Protein AF-A0A9W8N1X3-F1 (afdb_monomer_lite)

Foldseek 3Di:
DLVVLVVVLVVLVVCVCCCDVPVCPPPQQDCVSVLVNLVSLLVLLLVLLLVLLVVLCVLVVNPPNVLSVLLNVLSVLLSVLSVVLSVVCVVPRGPVCCLVSLVSVLVNLVSSLVSLCSSLVSVLVSLVVVCVVDFPVCNVLSVLLNVLSCVLSVLLNVLSVLLNVCCVVPSPDDPSVVSSSCNSVSSSVSSVSNVVSVVVVVLFLQKAFEAEDPDDDDDDDDDPPPDDDPDHDYHYDYLVLLLPPVWLSVVVQVVQVPDPDRARHDPSHTDIDTPDGPLLVVLLVCLSRPDPVVLVVLLDLPHDLLSLLSNLVVCLVGVVPVSNVSSLNSNLSNLVNCVPVQDDLVSLLSLCVSCVSVVPPSSNVSSVVSLVVCLVVLPPLLSQLVSCVVVVVPRVLSNLSSLLSVLVVDDVVQVVDPSHDPLSSLLSVLLVVLLVVCLVCQLVDQFDFDDDPPDPCVPLQVVLSSVLSNQLRDDDCPDPDLNVVQPPDDSSPVLSSLVSVLVVLVCVLVVVDPPPDPSSVSHDSRSSVRSSVRSVVVSVVCSSCSCVSSDRDD

Sequence (554 aa):
MGSTLDTLCAVANMYSMWYYLIDNYGNRASIFPVKASLTMTVVIETLVKHFYAYRLWILSGKKMWHLALVIVIFTLATLGIGMAYIILMFKNGSLFYLPKIGYLLRIGFPFSLAADILIAGSITHILLKRRGRGVIQTDGILRKLVTYTISTGALTIICTIMVMVLGQVYRSTFYDTIFYFPLSKCYVNAMLAFLNVRDSLRGERDTISVNFRMTDTTKSNPTRDYSTSEGHPTNTVHRSVLARDGSTFENMFSLEEHSLVQEGCSDENPIHLQGDSVEEFQDLLWCLYALPQEISLASSSQGDIVKLSNAARMAHKYHFITTETWALRALLACHATQRSAGLSTHSLVKATEVAVLCDDTPLLDAVRILWKVRIAARTDLAIVMKTTDRLAGTMRDLQGQAYHAMMLQGRHRWDADKGLSRHQRVRLLSGYHNLTQVCDALPDTPPDIGHDASCRYRGDCHEAWKMLWKQMTIPNPNDGGIGSQAFVHHHLDLPGRLMMTVSVMKAFAEGTIPKYDEIMDNFHGECSLIALEATAALFRRTQENMMEFFADVT

pLDDT: mean 76.05, std 15.36, range [27.66, 94.31]

Radius of gyration: 36.76 Å; chains: 1; bounding box: 78×88×100 Å

Structure (mmCIF, N/CA/C/O backbone):
data_AF-A0A9W8N1X3-F1
#
_entry.id   AF-A0A9W8N1X3-F1
#
loop_
_atom_site.group_PDB
_atom_site.id
_atom_site.type_symbol
_atom_site.label_atom_id
_atom_site.label_alt_id
_atom_site.label_comp_id
_atom_site.label_asym_id
_atom_site.label_entity_id
_atom_site.label_seq_id
_atom_site.pdbx_PDB_ins_code
_atom_site.Cartn_x
_atom_site.Cartn_y
_atom_site.Cartn_z
_atom_site.occupancy
_atom_site.B_iso_or_equiv
_atom_site.auth_seq_id
_atom_site.auth_comp_id
_atom_site.auth_asym_id
_atom_site.auth_atom_id
_atom_site.pdbx_PDB_model_num
ATOM 1 N N . MET A 1 1 ? -0.124 -14.970 -21.594 1.00 38.81 1 MET A N 1
ATOM 2 C CA . MET A 1 1 ? 0.043 -15.842 -22.779 1.00 38.81 1 MET A CA 1
ATOM 3 C C . MET A 1 1 ? 1.410 -16.532 -22.799 1.00 38.81 1 MET A C 1
ATOM 5 O O . MET A 1 1 ? 1.436 -17.740 -22.964 1.00 38.81 1 MET A O 1
ATOM 9 N N . GLY A 1 2 ? 2.531 -15.830 -22.557 1.00 45.72 2 GLY A N 1
ATOM 10 C CA . GLY A 1 2 ? 3.850 -16.482 -22.403 1.00 45.72 2 GLY A CA 1
ATOM 11 C C . GLY A 1 2 ? 3.955 -17.400 -21.174 1.00 45.72 2 GLY A C 1
ATOM 12 O O . GLY A 1 2 ? 4.403 -18.532 -21.295 1.00 45.72 2 GLY A O 1
ATOM 13 N N . SER A 1 3 ? 3.434 -16.963 -20.022 1.00 57.00 3 SER A N 1
ATOM 14 C CA . SER A 1 3 ? 3.429 -17.750 -18.775 1.00 57.00 3 SER A CA 1
ATOM 15 C C . SER A 1 3 ? 2.607 -19.040 -18.858 1.00 57.00 3 SER A C 1
ATOM 17 O O . SER A 1 3 ? 2.997 -20.049 -18.292 1.00 57.00 3 SER A O 1
ATOM 19 N N . THR A 1 4 ? 1.489 -19.029 -19.587 1.00 54.88 4 THR A N 1
ATOM 20 C CA . THR A 1 4 ? 0.609 -20.197 -19.753 1.00 54.88 4 THR A CA 1
ATOM 21 C C . THR A 1 4 ? 1.196 -21.253 -20.691 1.00 54.88 4 THR A C 1
ATOM 23 O O . THR A 1 4 ? 0.949 -22.436 -20.505 1.00 54.88 4 THR A O 1
ATOM 26 N N . LEU A 1 5 ? 1.965 -20.845 -21.707 1.00 57.03 5 LEU A N 1
ATOM 27 C CA . LEU A 1 5 ? 2.613 -21.775 -22.639 1.00 57.03 5 LEU A CA 1
ATOM 28 C C . LEU A 1 5 ? 3.843 -22.441 -21.997 1.00 57.03 5 LEU A C 1
ATOM 30 O O . LEU A 1 5 ? 4.095 -23.624 -22.212 1.00 57.03 5 LEU A O 1
ATOM 34 N N . ASP A 1 6 ? 4.567 -21.694 -21.163 1.00 60.44 6 ASP A N 1
ATOM 35 C CA . ASP A 1 6 ? 5.722 -22.188 -20.410 1.00 60.44 6 ASP A CA 1
ATOM 36 C C . ASP A 1 6 ? 5.328 -23.177 -19.310 1.00 60.44 6 ASP A C 1
ATOM 38 O O . ASP A 1 6 ? 5.930 -24.245 -19.196 1.00 60.44 6 ASP A O 1
ATOM 42 N N . THR A 1 7 ? 4.252 -22.896 -18.564 1.00 67.12 7 THR A N 1
ATOM 43 C CA . THR A 1 7 ? 3.727 -23.847 -17.575 1.00 67.12 7 THR A CA 1
ATOM 44 C C . THR A 1 7 ? 3.262 -25.143 -18.234 1.00 67.12 7 THR A C 1
ATOM 46 O O . THR A 1 7 ? 3.584 -26.221 -17.737 1.00 67.12 7 THR A O 1
ATOM 49 N N . LEU A 1 8 ? 2.597 -25.072 -19.393 1.00 62.25 8 LEU A N 1
ATOM 50 C CA . LEU A 1 8 ? 2.214 -26.258 -20.169 1.00 62.25 8 LEU A CA 1
ATOM 51 C C . LEU A 1 8 ? 3.435 -27.050 -20.666 1.00 62.25 8 LEU A C 1
ATOM 53 O O . LEU A 1 8 ? 3.451 -28.277 -20.563 1.00 62.25 8 LEU A O 1
ATOM 57 N N . CYS A 1 9 ? 4.483 -26.375 -21.149 1.00 61.91 9 CYS A N 1
ATOM 58 C CA . CYS A 1 9 ? 5.724 -27.030 -21.570 1.00 61.91 9 CYS A CA 1
ATOM 59 C C . CYS A 1 9 ? 6.471 -27.668 -20.386 1.00 61.91 9 CYS A C 1
ATOM 61 O O . CYS A 1 9 ? 7.013 -28.766 -20.513 1.00 61.91 9 CYS A O 1
ATOM 63 N N . ALA A 1 10 ? 6.490 -27.015 -19.222 1.00 64.62 10 ALA A N 1
ATOM 64 C CA . ALA A 1 10 ? 7.118 -27.533 -18.012 1.00 64.62 10 ALA A CA 1
ATOM 65 C C . ALA A 1 10 ? 6.399 -28.783 -17.488 1.00 64.62 10 ALA A C 1
ATOM 67 O O . ALA A 1 10 ? 7.064 -29.771 -17.176 1.00 64.62 10 ALA A O 1
ATOM 68 N N . VAL A 1 11 ? 5.063 -28.765 -17.463 1.00 68.75 11 VAL A N 1
ATOM 69 C CA . VAL A 1 11 ? 4.240 -29.923 -17.087 1.00 68.75 11 VAL A CA 1
ATOM 70 C C . VAL A 1 11 ? 4.436 -31.069 -18.081 1.00 68.75 11 VAL A C 1
ATOM 72 O O . VAL A 1 11 ? 4.655 -32.200 -17.657 1.00 68.75 11 VAL A O 1
ATOM 75 N N . ALA A 1 12 ? 4.461 -30.796 -19.390 1.00 59.66 12 ALA A N 1
ATOM 76 C CA . ALA A 1 12 ? 4.718 -31.815 -20.410 1.00 59.66 12 ALA A CA 1
ATOM 77 C C . ALA A 1 12 ? 6.128 -32.429 -20.300 1.00 59.66 12 ALA A C 1
ATOM 79 O O . ALA A 1 12 ? 6.289 -33.640 -20.464 1.00 59.66 12 ALA A O 1
ATOM 80 N N . ASN A 1 13 ? 7.147 -31.625 -19.980 1.00 62.00 13 ASN A N 1
ATOM 81 C CA . ASN A 1 13 ? 8.520 -32.092 -19.760 1.00 62.00 13 ASN A CA 1
ATOM 82 C C . ASN A 1 13 ? 8.641 -32.942 -18.489 1.00 62.00 13 ASN A C 1
ATOM 84 O O . ASN A 1 13 ? 9.274 -33.996 -18.514 1.00 62.00 13 ASN A O 1
ATOM 88 N N . MET A 1 14 ? 8.005 -32.512 -17.398 1.00 67.25 14 MET A N 1
ATOM 89 C CA . MET A 1 14 ? 7.995 -33.239 -16.128 1.00 67.25 14 MET A CA 1
ATOM 90 C C . MET A 1 14 ? 7.228 -34.560 -16.250 1.00 67.25 14 MET A C 1
ATOM 92 O O . MET A 1 14 ? 7.722 -35.592 -15.805 1.00 67.25 14 MET A O 1
ATOM 96 N N . TYR A 1 15 ? 6.084 -34.550 -16.940 1.00 66.94 15 TYR A N 1
ATOM 97 C CA . TYR A 1 15 ? 5.330 -35.757 -17.273 1.00 66.94 15 TYR A CA 1
ATOM 98 C C . TYR A 1 15 ? 6.134 -36.697 -18.174 1.00 66.94 15 TYR A C 1
ATOM 100 O O . TYR A 1 15 ? 6.159 -37.897 -17.932 1.00 66.94 15 TYR A O 1
ATOM 108 N N . SER A 1 16 ? 6.852 -36.163 -19.169 1.00 59.75 16 SER A N 1
ATOM 109 C CA . SER A 1 16 ? 7.735 -36.970 -20.016 1.00 59.75 16 SER A CA 1
ATOM 110 C C . SER A 1 16 ? 8.813 -37.658 -19.185 1.00 59.75 16 SER A C 1
ATOM 112 O O . SER A 1 16 ? 8.945 -38.873 -19.259 1.00 59.75 16 SER A O 1
ATOM 114 N N . MET A 1 17 ? 9.541 -36.917 -18.346 1.00 61.03 17 MET A N 1
ATOM 115 C CA . MET A 1 17 ? 10.567 -37.496 -17.474 1.00 61.03 17 MET A CA 1
ATOM 116 C C . MET A 1 17 ? 9.990 -38.557 -16.532 1.00 61.03 17 MET A C 1
ATOM 118 O O . MET A 1 17 ? 10.538 -39.652 -16.458 1.00 61.03 17 MET A O 1
ATOM 122 N N . TRP A 1 18 ? 8.868 -38.266 -15.872 1.00 65.12 18 TRP A N 1
ATOM 123 C CA . TRP A 1 18 ? 8.192 -39.198 -14.968 1.00 65.12 18 TRP A CA 1
ATOM 124 C C . TRP A 1 18 ? 7.743 -40.476 -15.692 1.00 65.12 18 TRP A C 1
ATOM 126 O O . TRP A 1 18 ? 8.003 -41.582 -15.226 1.00 65.12 18 TRP A O 1
ATOM 136 N N . TYR A 1 19 ? 7.183 -40.339 -16.893 1.00 60.34 19 TYR A N 1
ATOM 137 C CA . TYR A 1 19 ? 6.713 -41.465 -17.688 1.00 60.34 19 TYR A CA 1
ATOM 138 C C . TYR A 1 19 ? 7.848 -42.407 -18.129 1.00 60.34 19 TYR A C 1
ATOM 140 O O . TYR A 1 19 ? 7.672 -43.620 -18.104 1.00 60.34 19 TYR A O 1
ATOM 148 N N . TYR A 1 20 ? 9.028 -41.891 -18.502 1.00 59.28 20 TYR A N 1
ATOM 149 C CA . TYR A 1 20 ? 10.166 -42.739 -18.905 1.00 59.28 20 TYR A CA 1
ATOM 150 C C . TYR A 1 20 ? 11.013 -43.262 -17.744 1.00 59.28 20 TYR A C 1
ATOM 152 O O . TYR A 1 20 ? 11.599 -44.336 -17.872 1.00 59.28 20 TYR A O 1
ATOM 160 N N . LEU A 1 21 ? 11.131 -42.506 -16.646 1.00 58.00 21 LEU A N 1
ATOM 161 C CA . LEU A 1 21 ? 11.926 -42.928 -15.489 1.00 58.00 21 LEU A CA 1
ATOM 162 C C . LEU A 1 21 ? 11.156 -43.821 -14.515 1.00 58.00 21 LEU A C 1
ATOM 164 O O . LEU A 1 21 ? 11.802 -44.602 -13.824 1.00 58.00 21 LEU A O 1
ATOM 168 N N . ILE A 1 22 ? 9.828 -43.695 -14.425 1.00 67.69 22 ILE A N 1
ATOM 169 C CA . ILE A 1 22 ? 9.020 -44.385 -13.409 1.00 67.69 22 ILE A CA 1
ATOM 170 C C . ILE A 1 22 ? 8.029 -45.343 -14.079 1.00 67.69 22 ILE A C 1
ATOM 172 O O . ILE A 1 22 ? 8.207 -46.553 -13.976 1.00 67.69 22 ILE A O 1
ATOM 176 N N . ASP A 1 23 ? 7.045 -44.834 -14.826 1.00 58.69 23 ASP A N 1
ATOM 177 C CA . ASP A 1 23 ? 5.935 -45.660 -15.346 1.00 58.69 23 ASP A CA 1
ATOM 178 C C . ASP A 1 23 ? 6.339 -46.667 -16.432 1.00 58.69 23 ASP A C 1
ATOM 180 O O . ASP A 1 23 ? 5.798 -47.766 -16.512 1.00 58.69 23 ASP A O 1
ATOM 184 N N . ASN A 1 24 ? 7.268 -46.291 -17.309 1.00 56.66 24 ASN A N 1
ATOM 185 C CA . ASN A 1 24 ? 7.752 -47.114 -18.419 1.00 56.66 24 ASN A CA 1
ATOM 186 C C . ASN A 1 24 ? 9.273 -47.287 -18.365 1.00 56.66 24 ASN A C 1
ATOM 188 O O . ASN A 1 24 ? 9.950 -47.323 -19.399 1.00 56.66 24 ASN A O 1
ATOM 192 N N . TYR A 1 25 ? 9.814 -47.419 -17.151 1.00 53.00 25 TYR A N 1
ATOM 193 C CA . TYR A 1 25 ? 11.227 -47.709 -16.945 1.00 53.00 25 TYR A CA 1
ATOM 194 C C . TYR A 1 25 ? 11.628 -48.989 -17.698 1.00 53.00 25 TYR A C 1
ATOM 196 O O . TYR A 1 25 ? 11.098 -50.072 -17.462 1.00 53.00 25 TYR A O 1
ATOM 204 N N . GLY A 1 26 ? 12.546 -48.861 -18.659 1.00 56.84 26 GLY A N 1
ATOM 205 C CA . GLY A 1 26 ? 13.021 -49.975 -19.491 1.00 56.84 26 GLY A CA 1
ATOM 206 C C . GLY A 1 26 ? 12.189 -50.285 -20.747 1.00 56.84 26 GLY A C 1
ATOM 207 O O . GLY A 1 26 ? 12.669 -51.027 -21.608 1.00 56.84 26 GLY A O 1
ATOM 208 N N . ASN A 1 27 ? 11.009 -49.679 -20.934 1.00 58.91 27 ASN A N 1
ATOM 209 C CA . ASN A 1 27 ? 10.177 -49.878 -22.126 1.00 58.91 27 ASN A CA 1
ATOM 210 C C . ASN A 1 27 ? 10.501 -48.846 -23.226 1.00 58.91 27 ASN A C 1
ATOM 212 O O . ASN A 1 27 ? 10.009 -47.719 -23.232 1.00 58.91 27 ASN A O 1
ATOM 216 N N . ARG A 1 28 ? 11.330 -49.243 -24.200 1.00 53.53 28 ARG A N 1
ATOM 217 C CA . ARG A 1 28 ? 11.844 -48.374 -25.284 1.00 53.53 28 ARG A CA 1
ATOM 218 C C . ARG A 1 28 ? 10.822 -48.043 -26.390 1.00 53.53 28 ARG A C 1
ATOM 220 O O . ARG A 1 28 ? 11.187 -47.375 -27.358 1.00 53.53 28 ARG A O 1
ATOM 227 N N . ALA A 1 29 ? 9.586 -48.539 -26.297 1.00 55.34 29 ALA A N 1
ATOM 228 C CA . ALA A 1 29 ? 8.585 -48.439 -27.364 1.00 55.34 29 ALA A CA 1
ATOM 229 C C . ALA A 1 29 ? 7.637 -47.233 -27.237 1.00 55.34 29 ALA A C 1
ATOM 231 O O . ALA A 1 29 ? 7.089 -46.779 -28.241 1.00 55.34 29 ALA A O 1
ATOM 232 N N . SER A 1 30 ? 7.435 -46.687 -26.036 1.00 56.38 30 SER A N 1
ATOM 233 C CA . SER A 1 30 ? 6.540 -45.540 -25.867 1.00 56.38 30 SER A CA 1
ATOM 234 C C . SER A 1 30 ? 7.288 -44.241 -26.150 1.00 56.38 30 SER A C 1
ATOM 236 O O . SER A 1 30 ? 8.251 -43.950 -25.464 1.00 56.38 30 SER A O 1
ATOM 238 N N . ILE A 1 31 ? 6.884 -43.479 -27.176 1.00 62.38 31 ILE A N 1
ATOM 239 C CA . ILE A 1 31 ? 7.569 -42.239 -27.609 1.00 62.38 31 ILE A CA 1
ATOM 240 C C . ILE A 1 31 ? 6.708 -40.968 -27.541 1.00 62.38 31 ILE A C 1
ATOM 242 O O . ILE A 1 31 ? 7.140 -39.882 -27.933 1.00 62.38 31 ILE A O 1
ATOM 246 N N . PHE A 1 32 ? 5.466 -41.088 -27.073 1.00 62.94 32 PHE A N 1
ATOM 247 C CA . PHE A 1 32 ? 4.465 -40.017 -27.122 1.00 62.94 32 PHE A CA 1
ATOM 248 C C . PHE A 1 32 ? 4.835 -38.752 -26.314 1.00 62.94 32 PHE A C 1
ATOM 250 O O . PHE A 1 32 ? 4.735 -37.659 -26.877 1.00 62.94 32 PHE A O 1
ATOM 257 N N . PRO A 1 33 ? 5.350 -38.844 -25.068 1.00 64.31 33 PRO A N 1
ATOM 258 C CA . PRO A 1 33 ? 5.646 -37.649 -24.269 1.00 64.31 33 PRO A CA 1
ATOM 259 C C . PRO A 1 33 ? 6.777 -36.788 -24.867 1.00 64.31 33 PRO A C 1
ATOM 261 O O . PRO A 1 33 ? 6.682 -35.563 -24.942 1.00 64.31 33 PRO A O 1
ATOM 264 N N . VAL A 1 34 ? 7.814 -37.439 -25.409 1.00 67.88 34 VAL A N 1
ATOM 265 C CA . VAL A 1 34 ? 8.978 -36.781 -26.040 1.00 67.88 34 VAL A CA 1
ATOM 266 C C . VAL A 1 34 ? 8.570 -36.010 -27.296 1.00 67.88 34 VAL A C 1
ATOM 268 O O . VAL A 1 34 ? 9.046 -34.899 -27.519 1.00 67.88 34 VAL A O 1
ATOM 271 N N . LYS A 1 35 ? 7.646 -36.553 -28.098 1.00 71.31 35 LYS A N 1
ATOM 272 C CA . LYS A 1 35 ? 7.123 -35.873 -29.293 1.00 71.31 35 LYS A CA 1
ATOM 273 C C . LYS A 1 35 ? 6.380 -34.583 -28.946 1.00 71.31 35 LYS A C 1
ATOM 275 O O . LYS A 1 35 ? 6.571 -33.571 -29.622 1.00 71.31 35 LYS A O 1
ATOM 280 N N . ALA A 1 36 ? 5.555 -34.612 -27.900 1.00 68.75 36 ALA A N 1
ATOM 281 C CA . ALA A 1 36 ? 4.817 -33.440 -27.438 1.00 68.75 36 ALA A CA 1
ATOM 282 C C . ALA A 1 36 ? 5.770 -32.346 -26.926 1.00 68.75 36 ALA A C 1
ATOM 284 O O . ALA A 1 36 ? 5.643 -31.188 -27.319 1.00 68.75 36 ALA A O 1
ATOM 285 N N . SER A 1 37 ? 6.777 -32.728 -26.135 1.00 70.06 37 SER A N 1
ATOM 286 C CA . SER A 1 37 ? 7.823 -31.822 -25.642 1.00 70.06 37 SER A CA 1
ATOM 287 C C . SER A 1 37 ? 8.632 -31.163 -26.772 1.00 70.06 37 SER A C 1
ATOM 289 O O . SER A 1 37 ? 8.767 -29.939 -26.807 1.00 70.06 37 SER A O 1
ATOM 291 N N . LEU A 1 38 ? 9.108 -31.950 -27.745 1.00 75.94 38 LEU A N 1
ATOM 292 C CA . LEU A 1 38 ? 9.846 -31.453 -28.915 1.00 75.94 38 LEU A CA 1
ATOM 293 C C . LEU A 1 38 ? 9.024 -30.440 -29.721 1.00 75.94 38 LEU A C 1
ATOM 295 O O . LEU A 1 38 ? 9.526 -29.383 -30.098 1.00 75.94 38 LEU A O 1
ATOM 299 N N . THR A 1 39 ? 7.745 -30.748 -29.945 1.00 78.31 39 THR A N 1
ATOM 300 C CA . THR A 1 39 ? 6.834 -29.874 -30.695 1.00 78.31 39 THR A CA 1
ATOM 301 C C . THR A 1 39 ? 6.639 -28.538 -29.978 1.00 78.31 39 THR A C 1
ATOM 303 O O . THR A 1 39 ? 6.734 -27.485 -30.605 1.00 78.31 39 THR A O 1
ATOM 306 N N . MET A 1 40 ? 6.439 -28.559 -28.656 1.00 74.88 40 MET A N 1
ATOM 307 C CA . MET A 1 40 ? 6.292 -27.335 -27.862 1.00 74.88 40 MET A CA 1
ATOM 308 C C . MET A 1 40 ? 7.565 -26.483 -27.868 1.00 74.88 40 MET A C 1
ATOM 310 O O . MET A 1 40 ? 7.478 -25.269 -28.039 1.00 74.88 40 MET A O 1
ATOM 314 N N . THR A 1 41 ? 8.744 -27.100 -27.755 1.00 80.88 41 THR A N 1
ATOM 315 C CA . THR A 1 41 ? 10.032 -26.388 -27.794 1.00 80.88 41 THR A CA 1
ATOM 316 C C . THR A 1 41 ? 10.245 -25.658 -29.121 1.00 80.88 41 THR A C 1
ATOM 318 O O . THR A 1 41 ? 10.577 -24.474 -29.107 1.00 80.88 41 THR A O 1
ATOM 321 N N . VAL A 1 42 ? 9.970 -26.309 -30.260 1.00 84.56 42 VAL A N 1
ATOM 322 C CA . VAL A 1 42 ? 10.092 -25.692 -31.598 1.00 84.56 42 VAL A CA 1
ATOM 323 C C . VAL A 1 42 ? 9.119 -24.518 -31.772 1.00 84.56 42 VAL A C 1
ATOM 325 O O . VAL A 1 42 ? 9.483 -23.479 -32.330 1.00 84.56 42 VAL A O 1
ATOM 328 N N . VAL A 1 43 ? 7.888 -24.647 -31.268 1.00 83.06 43 VAL A N 1
ATOM 329 C CA . VAL A 1 43 ? 6.886 -23.570 -31.317 1.00 83.06 43 VAL A CA 1
ATOM 330 C C . VAL A 1 43 ? 7.318 -22.379 -30.459 1.00 83.06 43 VAL A C 1
ATOM 332 O O . VAL A 1 43 ? 7.285 -21.244 -30.936 1.00 83.06 43 VAL A O 1
ATOM 335 N N . ILE A 1 44 ? 7.760 -22.623 -29.221 1.00 82.88 44 ILE A N 1
ATOM 336 C CA . ILE A 1 44 ? 8.232 -21.577 -28.301 1.00 82.88 44 ILE A CA 1
ATOM 337 C C . ILE A 1 44 ? 9.426 -20.831 -28.901 1.00 82.88 44 ILE A C 1
ATOM 339 O O . ILE A 1 44 ? 9.403 -19.602 -28.969 1.00 82.88 44 ILE A O 1
ATOM 343 N N . GLU A 1 45 ? 10.435 -21.559 -29.385 1.00 85.88 45 GLU A N 1
ATOM 344 C CA . GLU A 1 45 ? 11.620 -20.982 -30.028 1.00 85.88 45 GLU A CA 1
ATOM 345 C C . GLU A 1 45 ? 11.224 -20.060 -31.189 1.00 85.88 45 GLU A C 1
ATOM 347 O O . GLU A 1 45 ? 11.660 -18.908 -31.270 1.00 85.88 45 GLU A O 1
ATOM 352 N N . THR A 1 46 ? 10.334 -20.539 -32.059 1.00 87.25 46 THR A N 1
ATOM 353 C CA . THR A 1 46 ? 9.873 -19.785 -33.227 1.00 87.25 46 THR A CA 1
ATOM 354 C C . THR A 1 46 ? 9.155 -18.502 -32.817 1.00 87.25 46 THR A C 1
ATOM 356 O O . THR A 1 46 ? 9.471 -17.431 -33.340 1.00 87.25 46 THR A O 1
ATOM 359 N N . LEU A 1 47 ? 8.215 -18.575 -31.870 1.00 85.12 47 LEU A N 1
ATOM 360 C CA . LEU A 1 47 ? 7.451 -17.415 -31.406 1.00 85.12 47 LEU A CA 1
ATOM 361 C C . LEU A 1 47 ? 8.352 -16.355 -30.762 1.00 85.12 47 LEU A C 1
ATOM 363 O O . LEU A 1 47 ? 8.220 -15.166 -31.064 1.00 85.12 47 LEU A O 1
ATOM 367 N N . VAL A 1 48 ? 9.291 -16.781 -29.915 1.00 85.62 48 VAL A N 1
ATOM 368 C CA . VAL A 1 48 ? 10.222 -15.882 -29.221 1.00 85.62 48 VAL A CA 1
ATOM 369 C C . VAL A 1 48 ? 11.130 -15.167 -30.222 1.00 85.62 48 VAL A C 1
ATOM 371 O O . VAL A 1 48 ? 11.254 -13.941 -30.175 1.00 85.62 48 VAL A O 1
ATOM 374 N N . LYS A 1 49 ? 11.711 -15.885 -31.190 1.00 88.31 49 LYS A N 1
ATOM 375 C CA . LYS A 1 49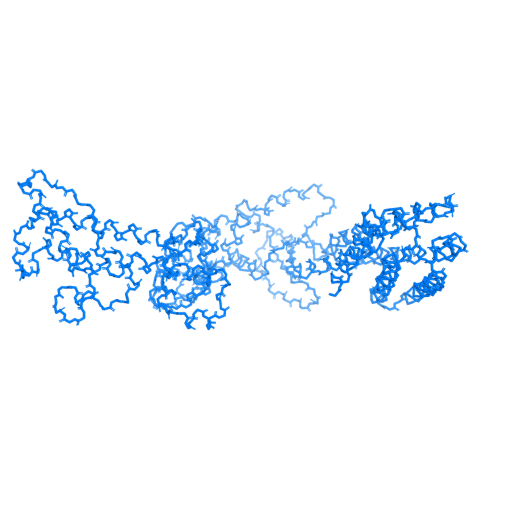 ? 12.597 -15.268 -32.191 1.00 88.31 49 LYS A CA 1
ATOM 376 C C . LYS A 1 49 ? 11.852 -14.316 -33.133 1.00 88.31 49 LYS A C 1
ATOM 378 O O . LYS A 1 49 ? 12.376 -13.249 -33.450 1.00 88.31 49 LYS A O 1
ATOM 383 N N . HIS A 1 50 ? 10.610 -14.629 -33.514 1.00 87.81 50 HIS A N 1
ATOM 384 C CA . HIS A 1 50 ? 9.763 -13.704 -34.283 1.00 87.81 50 HIS A CA 1
ATOM 385 C C . HIS A 1 50 ? 9.418 -12.439 -33.488 1.00 87.81 50 HIS A C 1
ATOM 387 O O . HIS A 1 50 ? 9.469 -11.333 -34.032 1.00 87.81 50 HIS A O 1
ATOM 393 N N . PHE A 1 51 ? 9.129 -12.573 -32.191 1.00 84.75 51 PHE A N 1
ATOM 394 C CA . PHE A 1 51 ? 8.925 -11.425 -31.310 1.00 84.75 51 PHE A CA 1
ATOM 395 C C . PHE A 1 51 ? 10.171 -10.528 -31.253 1.00 84.75 51 PHE A C 1
ATOM 397 O O . PHE A 1 51 ? 10.053 -9.308 -31.401 1.00 84.75 51 PHE A O 1
ATOM 404 N N . TYR A 1 52 ? 11.366 -11.107 -31.100 1.00 83.75 52 TYR A N 1
ATOM 405 C CA . TYR A 1 52 ? 12.615 -10.341 -31.099 1.00 83.75 52 TYR A CA 1
ATOM 406 C C . TYR A 1 52 ? 12.913 -9.679 -32.449 1.00 83.75 52 TYR A C 1
ATOM 408 O O . TYR A 1 52 ? 13.314 -8.516 -32.465 1.00 83.75 52 TYR A O 1
ATOM 416 N N . ALA A 1 53 ? 12.650 -10.348 -33.574 1.00 87.69 53 ALA A N 1
ATOM 417 C CA . ALA A 1 53 ? 12.805 -9.760 -34.907 1.00 87.69 53 ALA A CA 1
ATOM 418 C C . ALA A 1 53 ? 11.870 -8.554 -35.122 1.00 87.69 53 ALA A C 1
ATOM 420 O O . ALA A 1 53 ? 12.300 -7.498 -35.593 1.00 87.69 53 ALA A O 1
ATOM 421 N N . TYR A 1 54 ? 10.605 -8.667 -34.705 1.00 84.44 54 TYR A N 1
ATOM 422 C CA . TYR A 1 54 ? 9.648 -7.557 -34.741 1.00 84.44 54 TYR A CA 1
ATOM 423 C C . TYR A 1 54 ? 10.104 -6.378 -33.870 1.00 84.44 54 TYR A C 1
ATOM 425 O O . TYR A 1 54 ? 10.067 -5.216 -34.286 1.00 84.44 54 TYR A O 1
ATOM 433 N N . ARG A 1 55 ? 10.588 -6.670 -32.657 1.00 80.12 55 ARG A N 1
ATOM 434 C CA . ARG A 1 55 ? 11.127 -5.653 -31.748 1.00 80.12 55 ARG A CA 1
ATOM 435 C C . ARG A 1 55 ? 12.346 -4.963 -32.334 1.00 80.12 55 ARG A C 1
ATOM 437 O O . ARG A 1 55 ? 12.403 -3.737 -32.277 1.00 80.12 55 ARG A O 1
ATOM 444 N N . LEU A 1 56 ? 13.270 -5.717 -32.922 1.00 85.25 56 LEU A N 1
ATOM 445 C CA . LEU A 1 56 ? 14.456 -5.188 -33.585 1.00 85.25 56 LEU A CA 1
ATOM 446 C C . LEU A 1 56 ? 14.079 -4.173 -34.670 1.00 85.25 56 LEU A C 1
ATOM 448 O O . LEU A 1 56 ? 14.640 -3.077 -34.714 1.00 85.25 56 LEU A O 1
ATOM 452 N N . TRP A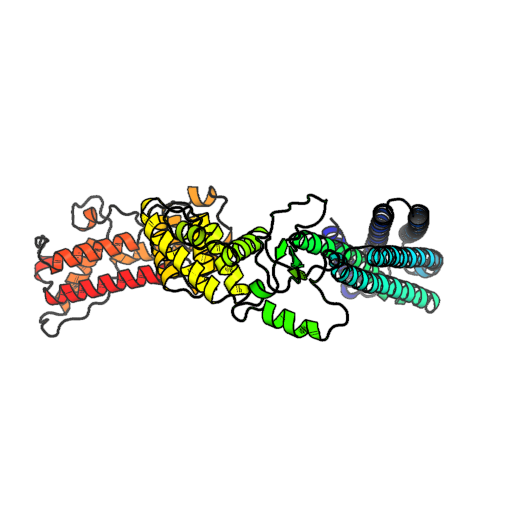 1 57 ? 13.090 -4.500 -35.504 1.00 84.25 57 TRP A N 1
ATOM 453 C CA . TRP A 1 57 ? 12.620 -3.617 -36.570 1.00 84.25 57 TRP A CA 1
ATOM 454 C C . TRP A 1 57 ? 12.073 -2.281 -36.038 1.00 84.25 57 TRP A C 1
ATOM 456 O O . TRP A 1 57 ? 12.443 -1.212 -36.535 1.00 84.25 57 TRP A O 1
ATOM 466 N N . ILE A 1 58 ? 11.262 -2.324 -34.975 1.00 78.81 58 ILE A N 1
ATOM 467 C CA . ILE A 1 58 ? 10.714 -1.121 -34.327 1.00 78.81 58 ILE A CA 1
ATOM 468 C C . ILE A 1 58 ? 11.811 -0.315 -33.622 1.00 78.81 58 ILE A C 1
ATOM 470 O O . ILE A 1 58 ? 11.915 0.896 -33.819 1.00 78.81 58 ILE A O 1
ATOM 474 N N . LEU A 1 59 ? 12.659 -0.970 -32.824 1.00 73.62 59 LEU A N 1
ATOM 475 C CA . LEU A 1 59 ? 13.755 -0.339 -32.075 1.00 73.62 59 LEU A CA 1
ATOM 476 C C . LEU A 1 59 ? 14.821 0.261 -32.998 1.00 73.62 59 LEU A C 1
ATOM 478 O O . LEU A 1 59 ? 15.508 1.213 -32.633 1.00 73.62 59 LEU A O 1
ATOM 482 N N . SER A 1 60 ? 14.948 -0.236 -34.220 1.00 76.81 60 SER A N 1
ATOM 483 C CA . SER A 1 60 ? 15.837 0.352 -35.214 1.00 76.81 60 SER A CA 1
ATOM 484 C C . SER A 1 60 ? 15.274 1.628 -35.870 1.00 76.81 60 SER A C 1
ATOM 486 O O . SER A 1 60 ? 15.969 2.287 -36.645 1.00 76.81 60 SER A O 1
ATOM 488 N N . GLY A 1 61 ? 14.019 1.999 -35.591 1.00 75.69 61 GLY A N 1
ATOM 489 C CA . GLY A 1 61 ? 13.342 3.067 -36.329 1.00 75.69 61 GLY A CA 1
ATOM 490 C C . GLY A 1 61 ? 13.199 2.713 -37.811 1.00 75.69 61 GLY A C 1
ATOM 491 O O . GLY A 1 61 ? 13.362 3.576 -38.667 1.00 75.69 61 GLY A O 1
ATOM 492 N N . LYS A 1 62 ? 12.971 1.423 -38.112 1.00 76.44 62 LYS A N 1
ATOM 493 C CA . LYS A 1 62 ? 12.837 0.847 -39.463 1.00 76.44 62 LYS A CA 1
ATOM 494 C C . LYS A 1 62 ? 14.095 0.900 -40.351 1.00 76.44 62 LYS A C 1
ATOM 496 O O . LYS A 1 62 ? 14.035 0.457 -41.494 1.00 76.44 62 LYS A O 1
ATOM 501 N N . LYS A 1 63 ? 15.246 1.369 -39.849 1.00 73.94 63 LYS A N 1
ATOM 502 C CA . LYS A 1 63 ? 16.486 1.492 -40.646 1.00 73.94 63 LYS A CA 1
ATOM 503 C C . LYS A 1 63 ? 17.210 0.154 -40.877 1.00 73.94 63 LYS A C 1
ATOM 505 O O . LYS A 1 63 ? 17.760 -0.056 -41.951 1.00 73.94 63 LYS A O 1
ATOM 510 N N . MET A 1 64 ? 17.171 -0.774 -39.919 1.00 79.12 64 MET A N 1
ATOM 511 C CA . MET A 1 64 ? 17.853 -2.083 -39.985 1.00 79.12 64 MET A CA 1
ATOM 512 C C . MET A 1 64 ? 16.895 -3.227 -40.362 1.00 79.12 64 MET A C 1
ATOM 514 O O . MET A 1 64 ? 16.890 -4.287 -39.738 1.00 79.12 64 MET A O 1
ATOM 518 N N . TRP A 1 65 ? 16.042 -3.013 -41.367 1.00 83.81 65 TRP A N 1
ATOM 519 C CA . TRP A 1 65 ? 15.056 -4.014 -41.802 1.00 83.81 65 TRP A CA 1
ATOM 520 C C . TRP A 1 65 ? 15.701 -5.282 -42.393 1.00 83.81 65 TRP A C 1
ATOM 522 O O . TRP A 1 65 ? 15.174 -6.375 -42.208 1.00 83.81 65 TRP A O 1
ATOM 532 N N . HIS A 1 66 ? 16.867 -5.154 -43.034 1.00 89.00 66 HIS A N 1
ATOM 533 C CA . HIS A 1 66 ? 17.615 -6.267 -43.626 1.00 89.00 66 HIS A CA 1
ATOM 534 C C . HIS A 1 66 ? 18.060 -7.298 -42.574 1.00 89.00 66 HIS A C 1
ATOM 536 O O . HIS A 1 66 ? 17.944 -8.496 -42.807 1.00 89.00 66 HIS A O 1
ATOM 542 N N . LEU A 1 67 ? 18.488 -6.860 -41.383 1.00 87.88 67 LEU A N 1
ATOM 543 C CA . LEU A 1 67 ? 18.850 -7.773 -40.289 1.00 87.88 67 LEU A CA 1
ATOM 544 C C . LEU A 1 67 ? 17.632 -8.512 -39.725 1.00 87.88 67 LEU A C 1
ATOM 546 O O . LEU A 1 67 ? 17.708 -9.711 -39.476 1.00 87.88 67 LEU A O 1
ATOM 550 N N . ALA A 1 68 ? 16.501 -7.819 -39.562 1.00 88.06 68 ALA A N 1
ATOM 551 C CA . ALA A 1 68 ? 15.257 -8.454 -39.129 1.00 88.06 68 ALA A CA 1
ATOM 552 C C . ALA A 1 68 ? 14.783 -9.510 -40.144 1.00 88.06 68 ALA A C 1
ATOM 554 O O . ALA A 1 68 ? 14.354 -10.589 -39.743 1.00 88.06 68 ALA A O 1
ATOM 555 N N . LEU A 1 69 ? 14.929 -9.236 -41.445 1.00 90.75 69 LEU A N 1
ATOM 556 C CA . LEU A 1 69 ? 14.625 -10.186 -42.516 1.00 90.75 69 LEU A CA 1
ATOM 557 C C . LEU A 1 69 ? 15.521 -11.434 -42.447 1.00 90.75 69 LEU A C 1
ATOM 559 O O . LEU A 1 69 ? 15.009 -12.548 -42.500 1.00 90.75 69 LEU A O 1
ATOM 563 N N . VAL A 1 70 ? 16.836 -11.268 -42.269 1.00 93.75 70 VAL A N 1
ATOM 564 C CA . VAL A 1 70 ? 17.777 -12.398 -42.134 1.00 93.75 70 VAL A CA 1
ATOM 565 C C . VAL A 1 70 ? 17.436 -13.270 -40.923 1.00 93.75 70 VAL A C 1
ATOM 567 O O . VAL A 1 70 ? 17.415 -14.494 -41.042 1.00 93.75 70 VAL A O 1
ATOM 570 N N . ILE A 1 71 ? 17.100 -12.660 -39.780 1.00 92.44 71 ILE A N 1
ATOM 571 C CA . ILE A 1 71 ? 16.672 -13.397 -38.581 1.00 92.44 71 ILE A CA 1
ATOM 572 C C . ILE A 1 71 ? 15.415 -14.220 -38.882 1.00 92.44 71 ILE A C 1
ATOM 574 O O . ILE A 1 71 ? 15.378 -15.401 -38.552 1.00 92.44 71 ILE A O 1
ATOM 578 N N . VAL A 1 72 ? 14.414 -13.637 -39.549 1.00 93.06 72 VAL A N 1
ATOM 579 C CA . VAL A 1 72 ? 13.180 -14.351 -39.925 1.00 93.06 72 VAL A CA 1
ATOM 580 C C . VAL A 1 72 ? 13.459 -15.503 -40.899 1.00 93.06 72 VAL A C 1
ATOM 582 O O . VAL A 1 72 ? 12.870 -16.573 -40.780 1.00 93.06 72 VAL A O 1
ATOM 585 N N . ILE A 1 73 ? 14.386 -15.337 -41.842 1.00 94.31 73 ILE A N 1
ATOM 586 C CA . ILE A 1 73 ? 14.768 -16.420 -42.761 1.00 94.31 73 ILE A CA 1
ATOM 587 C C . ILE A 1 73 ? 15.398 -17.587 -41.988 1.00 94.31 73 ILE A C 1
ATOM 589 O O . ILE A 1 73 ? 15.021 -18.740 -42.199 1.00 94.31 73 ILE A O 1
ATOM 593 N N . PHE A 1 74 ? 16.317 -17.310 -41.059 1.00 94.00 74 PHE A N 1
ATOM 594 C CA . PHE A 1 74 ? 16.951 -18.352 -40.245 1.00 94.00 74 PHE A CA 1
ATOM 595 C C . PHE A 1 74 ? 15.968 -19.043 -39.294 1.00 94.00 74 PHE A C 1
ATOM 597 O O . PHE A 1 74 ? 16.051 -20.261 -39.107 1.00 94.00 74 PHE A O 1
ATOM 604 N N . THR A 1 75 ? 15.001 -18.315 -38.731 1.00 92.00 75 THR A N 1
ATOM 605 C CA . THR A 1 75 ? 13.966 -18.915 -37.877 1.00 92.00 75 THR A CA 1
ATOM 606 C C . THR A 1 75 ? 13.018 -19.800 -38.675 1.00 92.00 75 THR A C 1
ATOM 608 O O . THR A 1 75 ? 12.704 -20.897 -38.223 1.00 92.00 75 THR A O 1
ATOM 611 N N . LEU A 1 76 ? 12.612 -19.386 -39.879 1.00 92.31 76 LEU A N 1
ATOM 612 C CA . LEU A 1 76 ? 11.778 -20.198 -40.769 1.00 92.31 76 LEU A CA 1
ATOM 613 C C . LEU A 1 76 ? 12.511 -21.448 -41.270 1.00 92.31 76 LEU A C 1
ATOM 615 O O . LEU A 1 76 ? 11.912 -22.522 -41.323 1.00 92.31 76 LEU A O 1
ATOM 619 N N . ALA A 1 77 ? 13.807 -21.341 -41.577 1.00 92.81 77 ALA A N 1
ATOM 620 C CA . ALA A 1 77 ? 14.633 -22.497 -41.923 1.00 92.81 77 ALA A CA 1
ATOM 621 C C . ALA A 1 77 ? 14.706 -23.500 -40.759 1.00 92.81 77 ALA A C 1
ATOM 623 O O . ALA A 1 77 ? 14.494 -24.697 -40.951 1.00 92.81 77 ALA A O 1
ATOM 624 N N . THR A 1 78 ? 14.924 -23.005 -39.537 1.00 91.00 78 THR A N 1
ATOM 625 C CA . THR A 1 78 ? 14.964 -23.835 -38.322 1.00 91.00 78 THR A CA 1
ATOM 626 C C . THR A 1 78 ? 13.609 -24.492 -38.046 1.00 91.00 78 THR A C 1
ATOM 628 O O . THR A 1 78 ? 13.559 -25.688 -37.762 1.00 91.00 78 THR A O 1
ATOM 631 N N . LEU A 1 79 ? 12.504 -23.756 -38.210 1.00 90.81 79 LEU A N 1
ATOM 632 C CA . LEU A 1 79 ? 11.145 -24.287 -38.090 1.00 90.81 79 LEU A CA 1
ATOM 633 C C . LEU A 1 79 ? 10.889 -25.398 -39.114 1.00 90.81 79 LEU A C 1
ATOM 635 O O . LEU A 1 79 ? 10.401 -26.463 -38.747 1.00 90.81 79 LEU A O 1
ATOM 639 N N . GLY A 1 80 ? 11.240 -25.183 -40.384 1.00 91.25 80 GLY A N 1
ATOM 640 C CA . GLY A 1 80 ? 11.060 -26.180 -41.442 1.00 91.25 80 GLY A CA 1
ATOM 641 C C . GLY A 1 80 ? 11.834 -27.470 -41.165 1.00 91.25 80 GLY A C 1
ATOM 642 O O . GLY A 1 80 ? 11.279 -28.565 -41.266 1.00 91.25 80 GLY A O 1
ATOM 643 N N . ILE A 1 81 ? 13.092 -27.345 -40.736 1.00 90.94 81 ILE A N 1
ATOM 644 C CA . ILE A 1 81 ? 13.943 -28.482 -40.363 1.00 90.94 81 ILE A CA 1
ATOM 645 C C . ILE A 1 81 ? 13.395 -29.197 -39.115 1.00 90.94 81 ILE A C 1
ATOM 647 O O . ILE A 1 81 ? 13.321 -30.428 -39.094 1.00 90.94 81 ILE A O 1
ATOM 651 N N . GLY A 1 82 ? 12.962 -28.445 -38.099 1.00 86.94 82 GLY A N 1
ATOM 652 C CA . GLY A 1 82 ? 12.360 -28.982 -36.876 1.00 86.94 82 GLY A CA 1
ATOM 653 C C . GLY A 1 82 ? 11.053 -29.731 -37.145 1.00 86.94 82 GLY A C 1
ATOM 654 O O . GLY A 1 82 ? 10.865 -30.845 -36.662 1.00 86.94 82 GLY A O 1
ATOM 655 N N . MET A 1 83 ? 10.182 -29.182 -37.993 1.00 86.69 83 MET A N 1
ATOM 656 C CA . MET A 1 83 ? 8.940 -29.836 -38.411 1.00 86.69 83 MET A CA 1
ATOM 657 C C . MET A 1 83 ? 9.209 -31.105 -39.225 1.00 86.69 83 MET A C 1
ATOM 659 O O . MET A 1 83 ? 8.574 -32.128 -38.976 1.00 86.69 83 MET A O 1
ATOM 663 N N . ALA A 1 84 ? 10.182 -31.091 -40.142 1.00 89.06 84 ALA A N 1
ATOM 664 C CA . ALA A 1 84 ? 10.584 -32.287 -40.885 1.00 89.06 84 ALA A CA 1
ATOM 665 C C . ALA A 1 84 ? 11.091 -33.400 -39.949 1.00 89.06 84 ALA A C 1
ATOM 667 O O . ALA A 1 84 ? 10.711 -34.564 -40.103 1.00 89.06 84 ALA A O 1
ATOM 668 N N . TYR A 1 85 ? 11.890 -33.039 -38.940 1.00 85.56 85 TYR A N 1
ATOM 669 C CA . TYR A 1 85 ? 12.353 -33.965 -37.907 1.00 85.56 85 TYR A CA 1
ATOM 670 C C . TYR A 1 85 ? 11.185 -34.562 -37.107 1.00 85.56 85 TYR A C 1
ATOM 672 O O . TYR A 1 85 ? 11.109 -35.781 -36.938 1.00 85.56 85 TYR A O 1
ATOM 680 N N . ILE A 1 86 ? 10.232 -33.725 -36.681 1.00 83.50 86 ILE A N 1
ATOM 681 C CA . ILE A 1 86 ? 9.032 -34.155 -35.954 1.00 83.50 86 ILE A CA 1
ATOM 682 C C . ILE A 1 86 ? 8.182 -35.105 -36.815 1.00 83.50 86 ILE A C 1
ATOM 684 O O . ILE A 1 86 ? 7.814 -36.182 -36.353 1.00 83.50 86 ILE A O 1
ATOM 688 N N . ILE A 1 87 ? 7.915 -34.781 -38.083 1.00 84.94 87 ILE A N 1
ATOM 689 C CA . ILE A 1 87 ? 7.108 -35.625 -38.985 1.00 84.94 87 ILE A CA 1
ATOM 690 C C . ILE A 1 87 ? 7.745 -37.012 -39.169 1.00 84.94 87 ILE A C 1
ATOM 692 O O . ILE A 1 87 ? 7.058 -38.032 -39.067 1.00 84.94 87 ILE A O 1
ATOM 696 N N . LEU A 1 88 ? 9.063 -37.074 -39.381 1.00 83.62 88 LEU A N 1
ATOM 697 C CA . LEU A 1 88 ? 9.797 -38.339 -39.507 1.00 83.62 88 LEU A CA 1
ATOM 698 C C . LEU A 1 88 ? 9.792 -39.146 -38.198 1.00 83.62 88 LEU A C 1
ATOM 700 O O . LEU A 1 88 ? 9.687 -40.374 -38.231 1.00 83.62 88 LEU A O 1
ATOM 704 N N . MET A 1 89 ? 9.831 -38.461 -37.051 1.00 79.00 89 MET A N 1
ATOM 705 C CA . MET A 1 89 ? 9.664 -39.060 -35.723 1.00 79.00 89 MET A CA 1
ATOM 706 C C . MET A 1 89 ? 8.264 -39.636 -35.496 1.00 79.00 89 MET A C 1
ATOM 708 O O . MET A 1 89 ? 8.111 -40.702 -34.891 1.00 79.00 89 MET A O 1
ATOM 712 N N . PHE A 1 90 ? 7.220 -38.952 -35.967 1.00 77.81 90 PHE A N 1
ATOM 713 C CA . PHE A 1 90 ? 5.849 -39.446 -35.874 1.00 77.81 90 PHE A CA 1
ATOM 714 C C . PHE A 1 90 ? 5.623 -40.667 -36.769 1.00 77.81 90 PHE A C 1
ATOM 716 O O . PHE A 1 90 ? 5.002 -41.621 -36.305 1.00 77.81 90 PHE A O 1
ATOM 723 N N . LYS A 1 91 ? 6.185 -40.671 -37.985 1.00 80.12 91 LYS A N 1
ATOM 724 C CA . LYS A 1 91 ? 6.005 -41.741 -38.978 1.00 80.12 91 LYS A CA 1
ATOM 725 C C . LYS A 1 91 ? 6.647 -43.075 -38.581 1.00 80.12 91 LYS A C 1
ATOM 727 O O . LYS A 1 91 ? 6.060 -44.119 -38.835 1.00 80.12 91 LYS A O 1
ATOM 732 N N . ASN A 1 92 ? 7.829 -43.051 -37.963 1.00 73.81 92 ASN A N 1
ATOM 733 C CA . ASN A 1 92 ? 8.635 -44.267 -37.784 1.00 73.81 92 ASN A CA 1
ATOM 734 C C . ASN A 1 92 ? 8.580 -44.890 -36.384 1.00 73.81 92 ASN A C 1
ATOM 736 O O . ASN A 1 92 ? 9.153 -45.956 -36.181 1.00 73.81 92 ASN A O 1
ATOM 740 N N . GLY A 1 93 ? 7.887 -44.269 -35.424 1.00 65.19 93 GLY A N 1
ATOM 741 C CA . GLY A 1 93 ? 7.424 -44.956 -34.210 1.00 65.19 93 GLY A CA 1
ATOM 742 C C . GLY A 1 93 ? 8.489 -45.457 -33.217 1.00 65.19 93 GLY A C 1
ATOM 743 O O . GLY A 1 93 ? 8.116 -45.924 -32.149 1.00 65.19 93 GLY A O 1
ATOM 744 N N . SER A 1 94 ? 9.788 -45.359 -33.524 1.00 67.38 94 SER A N 1
ATOM 745 C CA . SER A 1 94 ? 10.851 -46.074 -32.805 1.00 67.38 94 SER A CA 1
ATOM 746 C C . SER A 1 94 ? 12.061 -45.191 -32.487 1.00 67.38 94 SER A C 1
ATOM 748 O O . SER A 1 94 ? 12.596 -44.512 -33.367 1.00 67.38 94 SER A O 1
ATOM 750 N N . LEU A 1 95 ? 12.550 -45.264 -31.240 1.00 64.19 95 LEU A N 1
ATOM 751 C CA . LEU A 1 95 ? 13.766 -44.574 -30.778 1.00 64.19 95 LEU A CA 1
ATOM 752 C C . LEU A 1 95 ? 15.022 -44.993 -31.562 1.00 64.19 95 LEU A C 1
ATOM 754 O O . LEU A 1 95 ? 15.955 -44.208 -31.694 1.00 64.19 95 LEU A O 1
ATOM 758 N N . PHE A 1 96 ? 15.041 -46.194 -32.151 1.00 64.12 96 PHE A N 1
ATOM 759 C CA . PHE A 1 96 ? 16.160 -46.669 -32.977 1.00 64.12 96 PHE A CA 1
ATOM 760 C C . PHE A 1 96 ? 16.315 -45.895 -34.294 1.00 64.12 96 PHE A C 1
ATOM 762 O O . PHE A 1 96 ? 17.362 -45.970 -34.940 1.00 64.12 96 PHE A O 1
ATOM 769 N N . TYR A 1 97 ? 15.290 -45.141 -34.703 1.00 71.00 97 TYR A N 1
ATOM 770 C CA . TYR A 1 97 ? 15.343 -44.308 -35.900 1.00 71.00 97 TYR A CA 1
ATOM 771 C C . TYR A 1 97 ? 15.951 -42.918 -35.639 1.00 71.00 97 TYR A C 1
ATOM 773 O O . TYR A 1 97 ? 16.388 -42.267 -36.586 1.00 71.00 97 TYR A O 1
ATOM 781 N N . LEU A 1 98 ? 16.058 -42.487 -34.374 1.00 70.69 98 LEU A N 1
ATOM 782 C CA . LEU A 1 98 ? 16.582 -41.171 -33.980 1.00 70.69 98 LEU A CA 1
ATOM 783 C C . LEU A 1 98 ? 18.000 -40.875 -34.508 1.00 70.69 98 LEU A C 1
ATOM 785 O O . LEU A 1 98 ? 18.183 -39.824 -35.128 1.00 70.69 98 LEU A O 1
ATOM 789 N N . PRO A 1 99 ? 18.991 -41.785 -34.391 1.00 71.2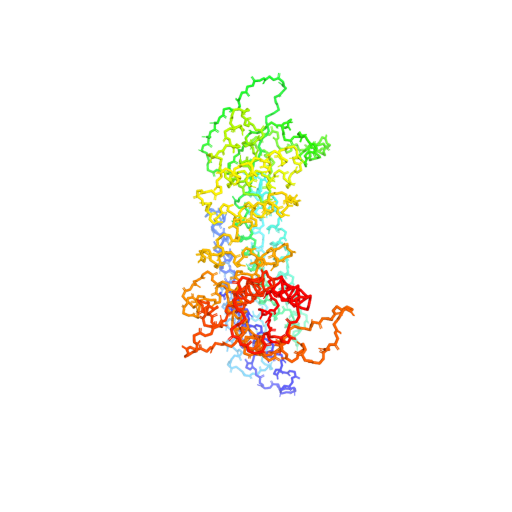5 99 PRO A N 1
ATOM 790 C CA . PRO A 1 99 ? 20.337 -41.523 -34.910 1.00 71.25 99 PRO A CA 1
ATOM 791 C C . PRO A 1 99 ? 20.375 -41.343 -36.436 1.00 71.25 99 PRO A C 1
ATOM 793 O O . PRO A 1 99 ? 21.240 -40.638 -36.956 1.00 71.25 99 PRO A O 1
ATOM 796 N N . LYS A 1 100 ? 19.419 -41.943 -37.166 1.00 76.06 100 LYS A N 1
ATOM 797 C CA . LYS A 1 100 ? 19.324 -41.842 -38.633 1.00 76.06 100 LYS A CA 1
ATOM 798 C C . LYS A 1 100 ? 18.792 -40.487 -39.096 1.00 76.06 100 LYS A C 1
ATOM 800 O O . LYS A 1 100 ? 19.181 -40.035 -40.164 1.00 76.06 100 LYS A O 1
ATOM 805 N N . ILE A 1 101 ? 17.945 -39.830 -38.303 1.00 81.06 101 ILE A N 1
ATOM 806 C CA . ILE A 1 101 ? 17.380 -38.501 -38.612 1.00 81.06 101 ILE A CA 1
ATOM 807 C C . ILE A 1 101 ? 18.077 -37.350 -37.888 1.00 81.06 101 ILE A C 1
ATOM 809 O O . ILE A 1 101 ? 17.825 -36.191 -38.211 1.00 81.06 101 ILE A O 1
ATOM 813 N N . GLY A 1 102 ? 19.005 -37.637 -36.970 1.00 77.06 102 GLY A N 1
ATOM 814 C CA . GLY A 1 102 ? 19.771 -36.622 -36.238 1.00 77.06 102 GLY A CA 1
ATOM 815 C C . GLY A 1 102 ? 20.584 -35.670 -37.129 1.00 77.06 102 GLY A C 1
ATOM 816 O O . GLY A 1 102 ? 20.974 -34.591 -36.689 1.00 77.06 102 GLY A O 1
ATOM 817 N N . TYR A 1 103 ? 20.809 -36.003 -38.409 1.00 83.00 103 TYR A N 1
ATOM 818 C CA . TYR A 1 103 ? 21.402 -35.062 -39.367 1.00 83.00 103 TYR A CA 1
ATOM 819 C C . TYR A 1 103 ? 20.555 -33.800 -39.581 1.00 83.00 103 TYR A C 1
ATOM 821 O O . TYR A 1 103 ? 21.137 -32.738 -39.771 1.00 83.00 103 TYR A O 1
ATOM 829 N N . LEU A 1 104 ? 19.222 -33.888 -39.490 1.00 85.44 104 LEU A N 1
ATOM 830 C CA . LEU A 1 104 ? 18.337 -32.727 -39.620 1.00 85.44 104 LEU A CA 1
ATOM 831 C C . LEU A 1 104 ? 18.612 -31.719 -38.507 1.00 85.44 104 LEU A C 1
ATOM 833 O O . LEU A 1 104 ? 18.848 -30.549 -38.784 1.00 85.44 104 LEU A O 1
ATOM 837 N N . LEU A 1 105 ? 18.693 -32.186 -37.261 1.00 82.00 105 LEU A N 1
ATOM 838 C CA . LEU A 1 105 ? 19.027 -31.334 -36.123 1.00 82.00 105 LEU A CA 1
ATOM 839 C C . LEU A 1 105 ? 20.430 -30.720 -36.255 1.00 82.00 105 LEU A C 1
ATOM 841 O O . LEU A 1 105 ? 20.599 -29.527 -36.014 1.00 82.00 105 LEU A O 1
ATOM 845 N N . ARG A 1 106 ? 21.421 -31.486 -36.732 1.00 84.81 106 ARG A N 1
ATOM 846 C CA . ARG A 1 106 ? 22.785 -30.974 -36.982 1.00 84.81 106 ARG A CA 1
ATOM 847 C C . ARG A 1 106 ? 22.838 -29.860 -38.027 1.00 84.81 106 ARG A C 1
ATOM 849 O O . ARG A 1 106 ? 23.702 -28.997 -37.924 1.00 84.81 106 ARG A O 1
ATOM 856 N N . ILE A 1 107 ? 21.944 -29.883 -39.014 1.00 88.38 107 ILE A N 1
ATOM 857 C CA . ILE A 1 107 ? 21.826 -28.820 -40.020 1.00 88.38 107 ILE A CA 1
ATOM 858 C C . ILE A 1 107 ? 21.007 -27.642 -39.469 1.00 88.38 107 ILE A C 1
ATOM 860 O O . ILE A 1 107 ? 21.326 -26.500 -39.773 1.00 88.38 107 ILE A O 1
ATOM 864 N N . GLY A 1 108 ? 19.990 -27.895 -38.638 1.00 88.50 108 GLY A N 1
ATOM 865 C CA . GLY A 1 108 ? 19.102 -26.864 -38.086 1.00 88.50 108 GLY A CA 1
ATOM 866 C C . GLY A 1 108 ? 19.725 -25.997 -36.988 1.00 88.50 108 GLY A C 1
ATOM 867 O O . GLY A 1 108 ? 19.574 -24.777 -37.014 1.00 88.50 108 GLY A O 1
ATOM 868 N N . PHE A 1 109 ? 20.461 -26.591 -36.042 1.00 89.12 109 PHE A N 1
ATOM 869 C CA . PHE A 1 109 ? 21.038 -25.847 -34.914 1.00 89.12 109 PHE A CA 1
ATOM 870 C C . PHE A 1 109 ? 22.013 -24.720 -35.307 1.00 89.12 109 PHE A C 1
ATOM 872 O O . PHE A 1 109 ? 21.951 -23.669 -34.675 1.00 89.12 109 PHE A O 1
ATOM 879 N N . PRO A 1 110 ? 22.857 -24.844 -36.351 1.00 92.56 110 PRO A N 1
ATOM 880 C CA . PRO A 1 110 ? 23.655 -23.724 -36.850 1.00 92.56 110 PRO A CA 1
ATOM 881 C C . PRO A 1 110 ? 22.829 -22.495 -37.258 1.00 92.56 110 PRO A C 1
ATOM 883 O O . PRO A 1 110 ? 23.211 -21.374 -36.927 1.00 92.56 110 PRO A O 1
ATOM 886 N N . PHE A 1 111 ? 21.686 -22.680 -37.934 1.00 92.00 111 PHE A N 1
ATOM 887 C CA . PHE A 1 111 ? 20.788 -21.569 -38.285 1.00 92.00 111 PHE A CA 1
ATOM 888 C C . PHE A 1 111 ? 20.145 -20.955 -37.038 1.00 92.00 111 PHE A C 1
ATOM 890 O O . PHE A 1 111 ? 20.058 -19.732 -36.923 1.00 92.00 111 PHE A O 1
ATOM 897 N N . SER A 1 112 ? 19.756 -21.803 -36.083 1.00 90.56 112 SER A N 1
ATOM 898 C CA . SER A 1 112 ? 19.221 -21.385 -34.784 1.00 90.56 112 SER A CA 1
ATOM 899 C C . SER A 1 112 ? 20.230 -20.533 -33.998 1.00 90.56 112 SER A C 1
ATOM 901 O O . SER A 1 112 ? 19.885 -19.437 -33.551 1.00 90.56 112 SER A O 1
ATOM 903 N N . LEU A 1 113 ? 21.489 -20.983 -33.926 1.00 92.75 113 LEU A N 1
ATOM 904 C CA . LEU A 1 113 ? 22.604 -20.292 -33.276 1.00 92.75 113 LEU A CA 1
ATOM 905 C C . LEU A 1 113 ? 22.935 -18.965 -33.969 1.00 92.75 113 LEU A C 1
ATOM 907 O O . LEU A 1 113 ? 23.131 -17.948 -33.305 1.00 92.75 113 LEU A O 1
ATOM 911 N N . ALA A 1 114 ? 22.974 -18.954 -35.304 1.00 93.19 114 ALA A N 1
ATOM 912 C CA . ALA A 1 114 ? 23.216 -17.738 -36.073 1.00 93.19 114 ALA A CA 1
ATOM 913 C C . ALA A 1 114 ? 22.122 -16.689 -35.823 1.00 93.19 114 ALA A C 1
ATOM 915 O O . ALA A 1 114 ? 22.431 -15.510 -35.646 1.00 93.19 114 ALA A O 1
ATOM 916 N N . ALA A 1 115 ? 20.854 -17.108 -35.744 1.00 91.25 115 ALA A N 1
ATOM 917 C CA . ALA A 1 115 ? 19.753 -16.222 -35.377 1.00 91.25 115 ALA A CA 1
ATOM 918 C C . ALA A 1 115 ? 19.923 -15.655 -33.957 1.00 91.25 115 ALA A C 1
ATOM 920 O O . ALA A 1 115 ? 19.741 -14.454 -33.768 1.00 91.25 115 ALA A O 1
ATOM 921 N N . ASP A 1 116 ? 20.328 -16.473 -32.982 1.00 90.25 116 ASP A N 1
ATOM 922 C CA . ASP A 1 116 ? 20.531 -16.030 -31.595 1.00 90.25 116 ASP A CA 1
ATOM 923 C C . ASP A 1 116 ? 21.675 -15.018 -31.462 1.00 90.25 116 ASP A C 1
ATOM 925 O O . ASP A 1 116 ? 21.512 -13.984 -30.810 1.00 90.25 116 ASP A O 1
ATOM 929 N N . ILE A 1 117 ? 22.803 -15.253 -32.142 1.00 91.06 117 ILE A N 1
ATOM 930 C CA . ILE A 1 117 ? 23.934 -14.313 -32.181 1.00 91.06 117 ILE A CA 1
ATOM 931 C C . ILE A 1 117 ? 23.509 -12.990 -32.831 1.00 91.06 117 ILE A C 1
ATOM 933 O O . ILE A 1 117 ? 23.822 -11.917 -32.310 1.00 91.06 117 ILE A O 1
ATOM 937 N N . LEU A 1 118 ? 22.764 -13.045 -33.942 1.00 91.19 118 LEU A N 1
ATOM 938 C CA . LEU A 1 118 ? 22.262 -11.847 -34.617 1.00 91.19 118 LEU A CA 1
ATOM 939 C C . LEU A 1 118 ? 21.276 -11.070 -33.742 1.00 91.19 118 LEU A C 1
ATOM 941 O O . LEU A 1 118 ? 21.371 -9.845 -33.678 1.00 91.19 118 LEU A O 1
ATOM 945 N N . ILE A 1 119 ? 20.357 -11.741 -33.045 1.00 89.25 119 ILE A N 1
ATOM 946 C CA . ILE A 1 119 ? 19.406 -11.101 -32.125 1.00 89.25 119 ILE A CA 1
ATOM 947 C C . ILE A 1 119 ? 20.157 -10.436 -30.965 1.00 89.25 119 ILE A C 1
ATOM 949 O O . ILE A 1 119 ? 20.003 -9.231 -30.752 1.00 89.25 119 ILE A O 1
ATOM 953 N N . ALA A 1 120 ? 21.002 -11.185 -30.250 1.00 87.38 120 ALA A N 1
ATOM 954 C CA . ALA A 1 120 ? 21.739 -10.675 -29.096 1.00 87.38 120 ALA A CA 1
ATOM 955 C C . ALA A 1 120 ? 22.669 -9.517 -29.489 1.00 87.38 120 ALA A C 1
ATOM 957 O O . ALA A 1 120 ? 22.661 -8.463 -28.847 1.00 87.38 120 ALA A O 1
ATOM 958 N N . GLY A 1 121 ? 23.416 -9.671 -30.585 1.00 87.56 121 GLY A N 1
ATOM 959 C CA . GLY A 1 121 ? 24.332 -8.654 -31.094 1.00 87.56 121 GLY A CA 1
ATOM 960 C C . GLY A 1 121 ? 23.615 -7.398 -31.586 1.00 87.56 121 GLY A C 1
ATOM 961 O O . GLY A 1 121 ? 24.005 -6.288 -31.230 1.00 87.56 121 GLY A O 1
ATOM 962 N N . SER A 1 122 ? 22.537 -7.545 -32.362 1.00 86.81 122 SER A N 1
ATOM 963 C CA . SER A 1 122 ? 21.807 -6.402 -32.929 1.00 86.81 122 SER A CA 1
ATOM 964 C C . SER A 1 122 ? 21.069 -5.586 -31.869 1.00 86.81 122 SER A C 1
ATOM 966 O O . SER A 1 122 ? 21.136 -4.355 -31.895 1.00 86.81 122 SER A O 1
ATOM 968 N N . ILE A 1 123 ? 20.423 -6.244 -30.901 1.00 82.75 123 ILE A N 1
ATOM 969 C CA . ILE A 1 123 ? 19.770 -5.561 -29.782 1.00 82.75 123 ILE A CA 1
ATOM 970 C C . ILE A 1 123 ? 20.827 -4.854 -28.935 1.00 82.75 123 ILE A C 1
ATOM 972 O O . ILE A 1 123 ? 20.703 -3.654 -28.709 1.00 82.75 123 ILE A O 1
ATOM 976 N N . THR A 1 124 ? 21.910 -5.539 -28.555 1.00 83.25 124 THR A N 1
ATOM 977 C CA . THR A 1 124 ? 23.002 -4.932 -27.775 1.00 83.25 124 THR A CA 1
ATOM 978 C C . THR A 1 124 ? 23.611 -3.733 -28.502 1.00 83.25 124 THR A C 1
ATOM 980 O O . THR A 1 124 ? 23.791 -2.679 -27.899 1.00 83.25 124 THR A O 1
ATOM 983 N N . HIS A 1 125 ? 23.844 -3.833 -29.813 1.00 83.44 125 HIS A N 1
ATOM 984 C CA . HIS A 1 125 ? 24.361 -2.726 -30.615 1.00 83.44 125 HIS A CA 1
ATOM 985 C C . HIS A 1 125 ? 23.403 -1.528 -30.649 1.00 83.44 125 HIS A C 1
ATOM 987 O O . HIS A 1 125 ? 23.836 -0.393 -30.463 1.00 83.44 125 HIS A O 1
ATOM 993 N N . ILE A 1 126 ? 22.100 -1.746 -30.860 1.00 78.56 126 ILE A N 1
ATOM 994 C CA . ILE A 1 126 ? 21.109 -0.656 -30.859 1.00 78.56 126 ILE A CA 1
ATOM 995 C C . ILE A 1 126 ? 21.024 0.001 -29.486 1.00 78.56 126 ILE A C 1
ATOM 997 O O . ILE A 1 126 ? 20.947 1.228 -29.412 1.00 78.56 126 ILE A O 1
ATOM 1001 N N . LEU A 1 127 ? 21.050 -0.797 -28.419 1.00 74.25 127 LEU A N 1
ATOM 1002 C CA . LEU A 1 127 ? 21.045 -0.294 -27.054 1.00 74.25 127 LEU A CA 1
ATOM 1003 C C . LEU A 1 127 ? 22.299 0.554 -26.797 1.00 74.25 127 LEU A C 1
ATOM 1005 O O . LEU A 1 127 ? 22.172 1.728 -26.475 1.00 74.25 127 LEU A O 1
ATOM 1009 N N . LEU A 1 128 ? 23.501 0.049 -27.081 1.00 72.31 128 LEU A N 1
ATOM 1010 C CA . LEU A 1 128 ? 24.749 0.811 -26.927 1.00 72.31 128 LEU A CA 1
ATOM 1011 C C . LEU A 1 128 ? 24.806 2.071 -27.810 1.00 72.31 128 LEU A C 1
ATOM 1013 O O . LEU A 1 128 ? 25.306 3.107 -27.387 1.00 72.31 128 LEU A O 1
ATOM 1017 N N . LYS A 1 129 ? 24.249 2.033 -29.025 1.00 71.88 129 LYS A N 1
ATOM 1018 C CA . LYS A 1 129 ? 24.207 3.198 -29.926 1.00 71.88 129 LYS A CA 1
ATOM 1019 C C . LYS A 1 129 ? 23.186 4.259 -29.497 1.00 71.88 129 LYS A C 1
ATOM 1021 O O . LYS A 1 129 ? 23.290 5.414 -29.917 1.00 71.88 129 LYS A O 1
ATOM 1026 N N . ARG A 1 130 ? 22.154 3.870 -28.744 1.00 64.69 130 ARG A N 1
ATOM 1027 C CA . ARG A 1 130 ? 21.199 4.797 -28.118 1.00 64.69 130 ARG A CA 1
ATOM 1028 C C . ARG A 1 130 ? 21.785 5.422 -26.851 1.00 64.69 130 ARG A C 1
ATOM 1030 O O . ARG A 1 130 ? 21.501 6.585 -26.609 1.00 64.69 130 ARG A O 1
ATOM 1037 N N . ARG A 1 131 ? 22.667 4.697 -26.151 1.00 61.69 131 ARG A N 1
ATOM 1038 C CA . ARG A 1 131 ? 23.458 5.187 -25.010 1.00 61.69 131 ARG A CA 1
ATOM 1039 C C . ARG A 1 131 ? 24.254 6.439 -25.374 1.00 61.69 131 ARG A C 1
ATOM 1041 O O . ARG A 1 131 ? 24.077 7.487 -24.785 1.00 61.69 131 ARG A O 1
ATOM 1048 N N . GLY A 1 132 ? 25.046 6.367 -26.447 1.00 50.56 132 GLY A N 1
ATOM 1049 C CA . GLY A 1 132 ? 25.894 7.485 -26.887 1.00 50.56 132 GLY A CA 1
ATOM 1050 C C . GLY A 1 132 ? 25.164 8.677 -27.525 1.00 50.56 132 GLY A C 1
ATOM 1051 O O . GLY A 1 132 ? 25.827 9.546 -28.078 1.00 50.56 132 GLY A O 1
ATOM 1052 N N . ARG A 1 133 ? 23.822 8.700 -27.543 1.00 50.47 133 ARG A N 1
ATOM 1053 C CA . ARG A 1 133 ? 23.004 9.785 -28.124 1.00 50.47 133 ARG A CA 1
ATOM 1054 C C . ARG A 1 133 ? 21.866 10.251 -27.203 1.00 50.47 133 ARG A C 1
ATOM 1056 O O . ARG A 1 133 ? 21.033 11.030 -27.655 1.00 50.47 133 ARG A O 1
ATOM 1063 N N . GLY A 1 134 ? 21.781 9.734 -25.976 1.00 41.50 134 GLY A N 1
ATOM 1064 C CA . GLY A 1 134 ? 20.662 9.960 -25.061 1.00 41.50 134 GLY A CA 1
ATOM 1065 C C . GLY A 1 134 ? 21.067 10.703 -23.790 1.00 41.50 134 GLY A C 1
ATOM 1066 O O . GLY A 1 134 ? 22.206 10.612 -23.347 1.00 41.50 134 GLY A O 1
ATOM 1067 N N . VAL A 1 135 ? 20.096 11.415 -23.218 1.00 41.62 135 VAL A N 1
ATOM 1068 C CA . VAL A 1 135 ? 20.146 12.065 -21.899 1.00 41.62 135 VAL A CA 1
ATOM 1069 C C . VAL A 1 135 ? 20.449 11.024 -20.805 1.00 41.62 135 VAL A C 1
ATOM 1071 O O . VAL A 1 135 ? 19.949 9.893 -20.859 1.00 41.62 135 VAL A O 1
ATOM 1074 N N . ILE A 1 136 ? 21.254 11.419 -19.814 1.00 43.38 136 ILE A N 1
ATOM 1075 C CA . ILE A 1 136 ? 21.921 10.591 -18.784 1.00 43.38 136 ILE A CA 1
ATOM 1076 C C . ILE A 1 136 ? 20.949 9.695 -17.981 1.00 43.38 136 ILE A C 1
ATOM 1078 O O . ILE A 1 136 ? 21.294 8.577 -17.597 1.00 43.38 136 ILE A O 1
ATOM 1082 N N . GLN A 1 137 ? 19.673 10.081 -17.883 1.00 42.03 137 GLN A N 1
ATOM 1083 C CA . GLN A 1 137 ? 18.561 9.296 -17.321 1.00 42.03 137 GLN A CA 1
ATOM 1084 C C . GLN A 1 137 ? 18.355 7.915 -17.981 1.00 42.03 137 GLN A C 1
ATOM 1086 O O . GLN A 1 137 ? 17.872 6.975 -17.348 1.00 42.03 137 GLN A O 1
ATOM 1091 N N . THR A 1 138 ? 18.732 7.755 -19.256 1.00 47.84 138 THR A N 1
ATOM 1092 C CA . THR A 1 138 ? 18.630 6.463 -19.955 1.00 47.84 138 THR A CA 1
ATOM 1093 C C . THR A 1 138 ? 19.802 5.522 -19.686 1.00 47.84 138 THR A C 1
ATOM 1095 O O . THR A 1 138 ? 19.654 4.326 -19.926 1.00 47.84 138 THR A O 1
ATOM 1098 N N . ASP A 1 139 ? 20.924 5.982 -19.125 1.00 54.66 139 ASP A N 1
ATOM 1099 C CA . ASP A 1 139 ? 22.162 5.196 -19.056 1.00 54.66 139 ASP A CA 1
ATOM 1100 C C . ASP A 1 139 ? 22.119 4.058 -18.025 1.00 54.66 139 ASP A C 1
ATOM 1102 O O . ASP A 1 139 ? 22.555 2.944 -18.324 1.00 54.66 139 ASP A O 1
ATOM 1106 N N . GLY A 1 140 ? 21.531 4.273 -16.842 1.00 58.84 140 GLY A N 1
ATOM 1107 C CA . GLY A 1 140 ? 21.397 3.234 -15.806 1.00 58.84 140 GLY A CA 1
ATOM 1108 C C . GLY A 1 140 ? 20.415 2.120 -16.191 1.00 58.84 140 GLY A C 1
ATOM 1109 O O . GLY A 1 140 ? 20.691 0.926 -16.029 1.00 58.84 140 GLY A O 1
ATOM 1110 N N . ILE A 1 141 ? 19.291 2.509 -16.788 1.00 58.38 141 ILE A N 1
ATOM 1111 C CA . ILE A 1 141 ? 18.272 1.621 -17.359 1.00 58.38 141 ILE A CA 1
ATOM 1112 C C . ILE A 1 141 ? 18.847 0.803 -18.507 1.00 58.38 141 ILE A C 1
ATOM 1114 O O . ILE A 1 141 ? 18.673 -0.414 -18.578 1.00 58.38 141 ILE A O 1
ATOM 1118 N N . LEU A 1 142 ? 19.538 1.482 -19.415 1.00 64.06 142 LEU A N 1
ATOM 1119 C CA . LEU A 1 142 ? 20.130 0.876 -20.587 1.00 64.06 142 LEU A CA 1
ATOM 1120 C C . LEU A 1 142 ? 21.269 -0.049 -20.183 1.00 64.06 142 LEU A C 1
ATOM 1122 O O . LEU A 1 142 ? 21.394 -1.119 -20.762 1.00 64.06 142 LEU A O 1
ATOM 1126 N N . ARG A 1 143 ? 22.019 0.284 -19.126 1.00 66.12 143 ARG A N 1
ATOM 1127 C CA . ARG A 1 143 ? 23.006 -0.602 -18.503 1.00 66.12 143 ARG A CA 1
ATOM 1128 C C . ARG A 1 143 ? 22.351 -1.851 -17.927 1.00 66.12 143 ARG A C 1
ATOM 1130 O O . ARG A 1 143 ? 22.819 -2.941 -18.230 1.00 66.12 143 ARG A O 1
ATOM 1137 N N . LYS A 1 144 ? 21.255 -1.735 -17.167 1.00 64.38 144 LYS A N 1
ATOM 1138 C CA . LYS A 1 144 ? 20.501 -2.909 -16.687 1.00 64.38 144 LYS A CA 1
ATOM 1139 C C . LYS A 1 144 ? 19.990 -3.741 -17.867 1.00 64.38 144 LYS A C 1
ATOM 1141 O O . LYS A 1 144 ? 20.230 -4.941 -17.901 1.00 64.38 144 LYS A O 1
ATOM 1146 N N . LEU A 1 145 ? 19.367 -3.121 -18.868 1.00 64.25 145 LEU A N 1
ATOM 1147 C CA . LEU A 1 145 ? 18.821 -3.813 -20.037 1.00 64.25 145 LEU A CA 1
ATOM 1148 C C . LEU A 1 145 ? 19.914 -4.499 -20.868 1.00 64.25 145 LEU A C 1
ATOM 1150 O O . LEU A 1 145 ? 19.717 -5.628 -21.306 1.00 64.25 145 LEU A O 1
ATOM 1154 N N . VAL A 1 146 ? 21.069 -3.858 -21.049 1.00 69.38 146 VAL A N 1
ATOM 1155 C CA . VAL A 1 146 ? 22.241 -4.435 -21.718 1.00 69.38 146 VAL A CA 1
ATOM 1156 C C . VAL A 1 146 ? 22.792 -5.601 -20.900 1.00 69.38 146 VAL A C 1
ATOM 1158 O O . VAL A 1 146 ? 22.950 -6.681 -21.454 1.00 69.38 146 VAL A O 1
ATOM 1161 N N . THR A 1 147 ? 22.990 -5.449 -19.588 1.00 72.81 147 THR A N 1
ATOM 1162 C CA . THR A 1 147 ? 23.466 -6.536 -18.717 1.00 72.81 147 THR A CA 1
ATOM 1163 C C . THR A 1 147 ? 22.514 -7.731 -18.724 1.00 72.81 147 THR A C 1
ATOM 1165 O O . THR A 1 147 ? 22.969 -8.862 -18.864 1.00 72.81 147 THR A O 1
ATOM 1168 N N . TYR A 1 148 ? 21.199 -7.501 -18.641 1.00 69.06 148 TYR A N 1
ATOM 1169 C CA . TYR A 1 148 ? 20.193 -8.565 -18.695 1.00 69.06 148 TYR A CA 1
ATOM 1170 C C . TYR A 1 148 ? 20.088 -9.209 -20.080 1.00 69.06 148 TYR A C 1
ATOM 1172 O O . TYR A 1 148 ? 19.959 -10.425 -20.178 1.00 69.06 148 TYR A O 1
ATOM 1180 N N . THR A 1 149 ? 20.167 -8.432 -21.162 1.00 68.94 149 THR A N 1
ATOM 1181 C CA . THR A 1 149 ? 20.128 -8.970 -22.534 1.00 68.94 149 THR A CA 1
ATOM 1182 C C . THR A 1 149 ? 21.379 -9.791 -22.832 1.00 68.94 149 THR A C 1
ATOM 1184 O O . THR A 1 149 ? 21.282 -10.852 -23.442 1.00 68.94 149 THR A O 1
ATOM 1187 N N . ILE A 1 150 ? 22.545 -9.345 -22.357 1.00 75.19 150 ILE A N 1
ATOM 1188 C CA . ILE A 1 150 ? 23.802 -10.085 -22.483 1.00 75.19 150 ILE A CA 1
ATOM 1189 C C . ILE A 1 150 ? 23.744 -11.364 -21.649 1.00 75.19 150 ILE A C 1
ATOM 1191 O O . ILE A 1 150 ? 24.053 -12.424 -22.178 1.00 75.19 150 ILE A O 1
ATOM 1195 N N . SER A 1 151 ? 23.322 -11.307 -20.383 1.00 73.69 151 SER A N 1
ATOM 1196 C CA . SER A 1 151 ? 23.301 -12.495 -19.521 1.00 73.69 151 SER A CA 1
ATOM 1197 C C . SER A 1 151 ? 22.292 -13.545 -19.995 1.00 73.69 151 SER A C 1
ATOM 1199 O O . SER A 1 151 ? 22.617 -14.730 -20.054 1.00 73.69 151 SER A O 1
ATOM 1201 N N . THR A 1 152 ? 21.092 -13.124 -20.401 1.00 74.31 152 THR A N 1
ATOM 1202 C CA . THR A 1 152 ? 20.044 -14.041 -20.877 1.00 74.31 152 THR A CA 1
ATOM 1203 C C . THR A 1 152 ? 20.288 -14.539 -22.304 1.00 74.31 152 THR A C 1
ATOM 1205 O O . THR A 1 152 ? 20.070 -15.719 -22.572 1.00 74.31 152 THR A O 1
ATOM 1208 N N . GLY A 1 153 ? 20.802 -13.692 -23.204 1.00 79.56 153 GLY A N 1
ATOM 1209 C CA . GLY A 1 153 ? 21.172 -14.080 -24.570 1.00 79.56 153 GLY A CA 1
ATOM 1210 C C . GLY A 1 153 ? 22.446 -14.928 -24.641 1.00 79.56 153 GLY A C 1
ATOM 1211 O O . GLY A 1 153 ? 22.541 -15.831 -25.467 1.00 79.56 153 GLY A O 1
ATOM 1212 N N . ALA A 1 154 ? 23.416 -14.707 -23.748 1.00 81.38 154 ALA A N 1
ATOM 1213 C CA . ALA A 1 154 ? 24.591 -15.571 -23.647 1.00 81.38 154 ALA A CA 1
ATOM 1214 C C . ALA A 1 154 ? 24.204 -16.983 -23.195 1.00 81.38 154 ALA A C 1
ATOM 1216 O O . ALA A 1 154 ? 24.746 -17.956 -23.713 1.00 81.38 154 ALA A O 1
ATOM 1217 N N . LEU A 1 155 ? 23.235 -17.110 -22.282 1.00 84.06 155 LEU A N 1
ATOM 1218 C CA . LEU A 1 155 ? 22.773 -18.411 -21.805 1.00 84.06 155 LEU A CA 1
ATOM 1219 C C . LEU A 1 155 ? 22.162 -19.258 -22.934 1.00 84.06 155 LEU A C 1
ATOM 1221 O O . LEU A 1 155 ? 22.514 -20.429 -23.065 1.00 84.06 155 LEU A O 1
ATOM 1225 N N . THR A 1 156 ? 21.307 -18.681 -23.788 1.00 85.56 156 THR A N 1
ATOM 1226 C CA . THR A 1 156 ? 20.712 -19.413 -24.926 1.00 85.56 156 THR A CA 1
ATOM 1227 C C . THR A 1 156 ? 21.764 -19.826 -25.956 1.00 85.56 156 THR A C 1
ATOM 1229 O O . THR A 1 156 ? 21.726 -20.953 -26.455 1.00 85.56 156 THR A O 1
ATOM 1232 N N . ILE A 1 157 ? 22.747 -18.960 -26.222 1.00 89.38 157 ILE A N 1
ATOM 1233 C CA . ILE A 1 157 ? 23.884 -19.253 -27.106 1.00 89.38 157 ILE A CA 1
ATOM 1234 C C . ILE A 1 157 ? 24.733 -20.399 -26.536 1.00 89.38 157 ILE A C 1
ATOM 1236 O O . ILE A 1 157 ? 25.028 -21.352 -27.256 1.00 89.38 157 ILE A O 1
ATOM 1240 N N . ILE A 1 158 ? 25.076 -20.360 -25.242 1.00 90.00 158 ILE A N 1
ATOM 1241 C CA . ILE A 1 158 ? 25.853 -21.414 -24.566 1.00 90.00 158 ILE A CA 1
ATOM 1242 C C . ILE A 1 158 ? 25.112 -22.751 -24.628 1.00 90.00 158 ILE A C 1
ATOM 1244 O O . ILE A 1 158 ? 25.702 -23.756 -25.026 1.00 90.00 158 ILE A O 1
ATOM 1248 N N . CYS A 1 159 ? 23.822 -22.779 -24.283 1.00 88.44 159 CYS A N 1
ATOM 1249 C CA . CYS A 1 159 ? 23.029 -24.005 -24.342 1.00 88.44 159 CYS A CA 1
ATOM 1250 C C . CYS A 1 159 ? 22.961 -24.566 -25.771 1.00 88.44 159 CYS A C 1
ATOM 1252 O O . CYS A 1 159 ? 23.159 -25.764 -25.957 1.00 88.44 159 CYS A O 1
ATOM 1254 N N . THR A 1 160 ? 22.766 -23.718 -26.784 1.00 88.94 160 THR A N 1
ATOM 1255 C CA . THR A 1 160 ? 22.720 -24.148 -28.193 1.00 88.94 160 THR A CA 1
ATOM 1256 C C . THR A 1 160 ? 24.063 -24.714 -28.660 1.00 88.94 160 THR A C 1
ATOM 1258 O O . THR A 1 160 ? 24.099 -25.758 -29.312 1.00 88.94 160 THR A O 1
ATOM 1261 N N . ILE A 1 161 ? 25.182 -24.096 -28.267 1.00 91.06 161 ILE A N 1
ATOM 1262 C CA . ILE A 1 161 ? 26.529 -24.618 -28.544 1.00 91.06 161 ILE A CA 1
ATOM 1263 C C . ILE A 1 161 ? 26.733 -25.978 -27.865 1.00 91.06 161 ILE A C 1
ATOM 1265 O O . ILE A 1 161 ? 27.229 -26.901 -28.507 1.00 91.06 161 ILE A O 1
ATOM 1269 N N . MET A 1 162 ? 26.315 -26.141 -26.606 1.00 89.38 162 MET A N 1
ATOM 1270 C CA . MET A 1 162 ? 26.426 -27.421 -25.895 1.00 89.38 162 MET A CA 1
ATOM 1271 C C . MET A 1 162 ? 25.612 -28.528 -26.571 1.00 89.38 162 MET A C 1
ATOM 1273 O O . MET A 1 162 ? 26.122 -29.634 -26.748 1.00 89.38 162 MET A O 1
ATOM 1277 N N . VAL A 1 163 ? 24.389 -28.229 -27.026 1.00 87.75 163 VAL A N 1
ATOM 1278 C CA . VAL A 1 163 ? 23.571 -29.170 -27.812 1.00 87.75 163 VAL A CA 1
ATOM 1279 C C . VAL A 1 163 ? 24.287 -29.559 -29.109 1.00 87.75 163 VAL A C 1
ATOM 1281 O O . VAL A 1 163 ? 24.379 -30.743 -29.435 1.00 87.75 163 VAL A O 1
ATOM 1284 N N . MET A 1 164 ? 24.856 -28.585 -29.826 1.00 88.50 164 MET A N 1
ATOM 1285 C CA . MET A 1 164 ? 25.603 -28.840 -31.061 1.00 88.50 164 MET A CA 1
ATOM 1286 C C . MET A 1 164 ? 26.843 -29.708 -30.826 1.00 88.50 164 MET A C 1
ATOM 1288 O O . MET A 1 164 ? 27.050 -30.679 -31.550 1.00 88.50 164 MET A O 1
ATOM 1292 N N . VAL A 1 165 ? 27.665 -29.386 -29.825 1.00 88.62 165 VAL A N 1
ATOM 1293 C CA . VAL A 1 165 ? 28.905 -30.118 -29.528 1.00 88.62 165 VAL A CA 1
ATOM 1294 C C . VAL A 1 165 ? 28.593 -31.546 -29.091 1.00 88.62 165 VAL A C 1
ATOM 1296 O O . VAL A 1 165 ? 29.142 -32.492 -29.657 1.00 88.62 165 VAL A O 1
ATOM 1299 N N . LEU A 1 166 ? 27.669 -31.729 -28.144 1.00 86.38 166 LEU A N 1
ATOM 1300 C CA . LEU A 1 166 ? 27.314 -33.057 -27.641 1.00 86.38 166 LEU A CA 1
ATOM 1301 C C . LEU A 1 166 ? 26.668 -33.927 -28.724 1.00 86.38 166 LEU A C 1
ATOM 1303 O O . LEU A 1 166 ? 27.017 -35.101 -28.831 1.00 86.38 166 LEU A O 1
ATOM 1307 N N . GLY A 1 167 ? 25.817 -33.354 -29.582 1.00 80.44 167 GLY A N 1
ATOM 1308 C CA . GLY A 1 167 ? 25.212 -34.074 -30.708 1.00 80.44 167 GLY A CA 1
ATOM 1309 C C . GLY A 1 167 ? 26.206 -34.457 -31.816 1.00 80.44 167 GLY A C 1
ATOM 1310 O O . GLY A 1 167 ? 25.970 -35.403 -32.572 1.00 80.44 167 GLY A O 1
ATOM 1311 N N . GLN A 1 168 ? 27.337 -33.751 -31.925 1.00 83.19 168 GLN A N 1
ATOM 1312 C CA . GLN A 1 168 ? 28.401 -34.073 -32.885 1.00 83.19 168 GLN A CA 1
ATOM 1313 C C . GLN A 1 168 ? 29.386 -35.116 -32.347 1.00 83.19 168 GLN A C 1
ATOM 1315 O O . GLN A 1 168 ? 29.775 -36.021 -33.096 1.00 83.19 168 GLN A O 1
ATOM 1320 N N . VAL A 1 169 ? 29.770 -34.993 -31.071 1.00 85.31 169 VAL A N 1
ATOM 1321 C CA . VAL A 1 169 ? 30.726 -35.883 -30.394 1.00 85.31 169 VAL A CA 1
ATOM 1322 C C . VAL A 1 169 ? 30.082 -37.233 -30.078 1.00 85.31 169 VAL A C 1
ATOM 1324 O O . VAL A 1 169 ? 30.654 -38.275 -30.390 1.00 85.31 169 VAL A O 1
ATOM 1327 N N . TYR A 1 170 ? 28.863 -37.234 -29.535 1.00 80.12 170 TYR A N 1
ATOM 1328 C CA . TYR A 1 170 ? 28.191 -38.437 -29.046 1.00 80.12 170 TYR A CA 1
ATOM 1329 C C . TYR A 1 170 ? 26.966 -38.806 -29.894 1.00 80.12 170 TYR A C 1
ATOM 1331 O O . TYR A 1 170 ? 25.831 -38.811 -29.435 1.00 80.12 170 TYR A O 1
ATOM 1339 N N . ARG A 1 171 ? 27.196 -39.157 -31.164 1.00 69.88 171 ARG A N 1
ATOM 1340 C CA . ARG A 1 171 ? 26.133 -39.373 -32.174 1.00 69.88 171 ARG A CA 1
ATOM 1341 C C . ARG A 1 171 ? 25.165 -40.526 -31.881 1.00 69.88 171 ARG A C 1
ATOM 1343 O O . ARG A 1 171 ? 24.107 -40.598 -32.500 1.00 69.88 171 ARG A O 1
ATOM 1350 N N . SER A 1 172 ? 25.560 -41.470 -31.030 1.00 65.81 172 SER A N 1
ATOM 1351 C CA . SER A 1 172 ? 24.787 -42.674 -30.705 1.00 65.81 172 SER A CA 1
ATOM 1352 C C . SER A 1 172 ? 24.121 -42.617 -29.330 1.00 65.81 172 SER A C 1
ATOM 1354 O O . SER A 1 172 ? 23.451 -43.578 -28.955 1.00 65.81 172 SER A O 1
ATOM 1356 N N . THR A 1 173 ? 24.302 -41.531 -28.572 1.00 70.69 173 THR A N 1
ATOM 1357 C CA . THR A 1 173 ? 23.701 -41.343 -27.245 1.00 70.69 173 THR A CA 1
ATOM 1358 C C . THR A 1 173 ? 22.898 -40.043 -27.192 1.00 70.69 173 THR A C 1
ATOM 1360 O O . THR A 1 173 ? 23.053 -39.164 -28.032 1.00 70.69 173 THR A O 1
ATOM 1363 N N . PHE A 1 174 ? 22.017 -39.920 -26.200 1.00 71.62 174 PHE A N 1
ATOM 1364 C CA . PHE A 1 174 ? 21.083 -38.795 -26.059 1.00 71.62 174 PHE A CA 1
ATOM 1365 C C . PHE A 1 174 ? 21.601 -37.705 -25.102 1.00 71.62 174 PHE A C 1
ATOM 1367 O O . PHE A 1 174 ? 20.834 -37.129 -24.333 1.00 71.62 174 PHE A O 1
ATOM 1374 N N . TYR A 1 175 ? 22.915 -37.449 -25.072 1.00 77.44 175 TYR A N 1
ATOM 1375 C CA . TYR A 1 175 ? 23.491 -36.445 -24.159 1.00 77.44 175 TYR A CA 1
ATOM 1376 C C . TYR A 1 175 ? 23.152 -35.001 -24.556 1.00 77.44 175 TYR A C 1
ATOM 1378 O O . TYR A 1 175 ? 23.046 -34.131 -23.695 1.00 77.44 175 TYR A O 1
ATOM 1386 N N . ASP A 1 176 ? 22.916 -34.753 -25.842 1.00 75.44 176 ASP A N 1
ATOM 1387 C CA . ASP A 1 176 ? 22.410 -33.489 -26.392 1.00 75.44 176 ASP A CA 1
ATOM 1388 C C . ASP A 1 176 ? 21.076 -33.050 -25.756 1.00 75.44 176 ASP A C 1
ATOM 1390 O O . ASP A 1 176 ? 20.816 -31.864 -25.538 1.00 75.44 176 ASP A O 1
ATOM 1394 N N . THR A 1 177 ? 20.262 -34.027 -25.369 1.00 74.50 177 THR A N 1
ATOM 1395 C CA . THR A 1 177 ? 18.931 -33.841 -24.793 1.00 74.50 177 THR A CA 1
ATOM 1396 C C . THR A 1 177 ? 18.968 -33.130 -23.426 1.00 74.50 177 THR A C 1
ATOM 1398 O O . THR A 1 177 ? 18.017 -32.428 -23.074 1.00 74.50 177 THR A O 1
ATOM 1401 N N . ILE A 1 178 ? 20.089 -33.227 -22.691 1.00 81.00 178 ILE A N 1
ATOM 1402 C CA . ILE A 1 178 ? 20.303 -32.576 -21.381 1.00 81.00 178 ILE A CA 1
ATOM 1403 C C . ILE A 1 178 ? 20.188 -31.052 -21.490 1.00 81.00 178 ILE A C 1
ATOM 1405 O O . ILE A 1 178 ? 19.569 -30.417 -20.638 1.00 81.00 178 ILE A O 1
ATOM 1409 N N . PHE A 1 179 ? 20.755 -30.466 -22.546 1.00 82.81 179 PHE A N 1
ATOM 1410 C CA . PHE A 1 179 ? 20.732 -29.018 -22.775 1.00 82.81 179 PHE A CA 1
ATOM 1411 C C . PHE A 1 179 ? 19.584 -28.580 -23.687 1.00 82.81 179 PHE A C 1
ATOM 1413 O O . PHE A 1 179 ? 19.180 -27.420 -23.644 1.00 82.81 179 PHE A O 1
ATOM 1420 N N . TYR A 1 180 ? 19.016 -29.503 -24.465 1.00 81.69 180 TYR A N 1
ATOM 1421 C CA . TYR A 1 180 ? 17.900 -29.211 -25.356 1.00 81.69 180 TYR A CA 1
ATOM 1422 C C . TYR A 1 180 ? 16.575 -28.987 -24.606 1.00 81.69 180 TYR A C 1
ATOM 1424 O O . TYR A 1 180 ? 15.867 -28.024 -24.894 1.00 81.69 180 TYR A O 1
ATOM 1432 N N . PHE A 1 181 ? 16.230 -29.815 -23.609 1.00 78.12 181 PHE A N 1
ATOM 1433 C CA . PHE A 1 181 ? 14.962 -29.643 -22.877 1.00 78.12 181 PHE A CA 1
ATOM 1434 C C . PHE A 1 181 ? 14.860 -28.334 -22.070 1.00 78.12 181 PHE A C 1
ATOM 1436 O O . PHE A 1 181 ? 13.787 -27.725 -22.072 1.00 78.12 181 PHE A O 1
ATOM 1443 N N . PRO A 1 182 ? 15.920 -27.855 -21.390 1.00 81.56 182 PRO A N 1
ATOM 1444 C CA . PRO A 1 182 ? 15.899 -26.552 -20.722 1.00 81.56 182 PRO A CA 1
ATOM 1445 C C . PRO A 1 182 ? 15.871 -25.355 -21.684 1.00 81.56 182 PRO A C 1
ATOM 1447 O O . PRO A 1 182 ? 15.583 -24.238 -21.250 1.00 81.56 182 PRO A O 1
ATOM 1450 N N . LEU A 1 183 ? 16.166 -25.558 -22.973 1.00 82.12 183 LEU A N 1
ATOM 1451 C CA . LEU A 1 183 ? 16.335 -24.478 -23.946 1.00 82.12 183 LEU A CA 1
ATOM 1452 C C . LEU A 1 183 ? 15.045 -23.667 -24.153 1.00 82.12 183 LEU A C 1
ATOM 1454 O O . LEU A 1 183 ? 15.098 -22.439 -24.198 1.00 82.12 183 LEU A O 1
ATOM 1458 N N . SER A 1 184 ? 13.875 -24.319 -24.184 1.00 79.62 184 SER A N 1
ATOM 1459 C CA . SER A 1 184 ? 12.577 -23.629 -24.286 1.00 79.62 184 SER A CA 1
ATOM 1460 C C . SER A 1 184 ? 12.341 -22.662 -23.123 1.00 79.62 184 SER A C 1
ATOM 1462 O O . SER A 1 184 ? 11.918 -21.526 -23.337 1.00 79.62 184 SER A O 1
ATOM 1464 N N . LYS A 1 185 ? 12.707 -23.069 -21.902 1.00 78.25 185 LYS A N 1
ATOM 1465 C CA . LYS A 1 185 ? 12.622 -22.226 -20.701 1.00 78.25 185 LYS A CA 1
ATOM 1466 C C . LYS A 1 185 ? 13.606 -21.067 -20.758 1.00 78.25 185 LYS A C 1
ATOM 1468 O O . LYS A 1 185 ? 13.264 -19.961 -20.357 1.00 78.25 185 LYS A O 1
ATOM 1473 N N . CYS A 1 186 ? 14.814 -21.293 -21.277 1.00 82.56 186 CYS A N 1
ATOM 1474 C CA . CYS A 1 186 ? 15.790 -20.221 -21.473 1.00 82.56 186 CYS A CA 1
ATOM 1475 C C . CYS A 1 186 ? 15.240 -19.146 -22.424 1.00 82.56 186 CYS A C 1
ATOM 1477 O O . CYS A 1 186 ? 15.350 -17.960 -22.118 1.00 82.56 186 CYS A O 1
ATOM 1479 N N . TYR A 1 187 ? 14.565 -19.543 -23.512 1.00 82.12 187 TYR A N 1
ATOM 1480 C CA . TYR A 1 187 ? 13.904 -18.605 -24.427 1.00 82.12 187 TYR A CA 1
ATOM 1481 C C . TYR A 1 187 ? 12.757 -17.829 -23.767 1.00 82.12 187 TYR A C 1
ATOM 1483 O O . TYR A 1 187 ? 12.680 -16.607 -23.921 1.00 82.12 187 TYR A O 1
ATOM 1491 N N . VAL A 1 188 ? 11.881 -18.496 -23.007 1.00 79.19 188 VAL A N 1
ATOM 1492 C CA . VAL A 1 188 ? 10.787 -17.813 -22.294 1.00 79.19 188 VAL A CA 1
ATOM 1493 C C . VAL A 1 188 ? 11.333 -16.869 -21.227 1.00 79.19 188 VAL A C 1
ATOM 1495 O O . VAL A 1 188 ? 10.892 -15.725 -21.149 1.00 79.19 188 VAL A O 1
ATOM 1498 N N . ASN A 1 189 ? 12.312 -17.305 -20.436 1.00 77.69 189 ASN A N 1
ATOM 1499 C CA . ASN A 1 189 ? 12.919 -16.487 -19.390 1.00 77.69 189 ASN A CA 1
ATOM 1500 C C . ASN A 1 189 ? 13.642 -15.271 -19.969 1.00 77.69 189 ASN A C 1
ATOM 1502 O O . ASN A 1 189 ? 13.504 -14.179 -19.423 1.00 77.69 189 ASN A O 1
ATOM 1506 N N . ALA A 1 190 ? 14.344 -15.419 -21.097 1.00 78.44 190 ALA A N 1
ATOM 1507 C CA . ALA A 1 190 ? 14.934 -14.290 -21.812 1.00 78.44 190 ALA A CA 1
ATOM 1508 C C . ALA A 1 190 ? 13.855 -13.291 -22.271 1.00 78.44 190 ALA A C 1
ATOM 1510 O O . ALA A 1 190 ? 13.983 -12.083 -22.052 1.00 78.44 190 ALA A O 1
ATOM 1511 N N . MET A 1 191 ? 12.745 -13.789 -22.831 1.00 78.69 191 MET A N 1
ATOM 1512 C CA . MET A 1 191 ? 11.614 -12.957 -23.255 1.00 78.69 191 MET A CA 1
ATOM 1513 C C . MET A 1 191 ? 10.934 -12.249 -22.073 1.00 78.69 191 MET A C 1
ATOM 1515 O O . MET A 1 191 ? 10.625 -11.060 -22.163 1.00 78.69 191 MET A O 1
ATOM 1519 N N . LEU A 1 192 ? 10.704 -12.952 -20.962 1.00 72.38 192 LEU A N 1
ATOM 1520 C CA . LEU A 1 192 ? 10.100 -12.398 -19.750 1.00 72.38 192 LEU A CA 1
ATOM 1521 C C . LEU A 1 192 ? 11.016 -11.378 -19.084 1.00 72.38 192 LEU A C 1
ATOM 1523 O O . LEU A 1 192 ? 10.542 -10.307 -18.729 1.00 72.38 192 LEU A O 1
ATOM 1527 N N . ALA A 1 193 ? 12.317 -11.649 -18.973 1.00 68.75 193 ALA A N 1
ATOM 1528 C CA . ALA A 1 193 ? 13.287 -10.686 -18.458 1.00 68.75 193 ALA A CA 1
ATOM 1529 C C . ALA A 1 193 ? 13.258 -9.389 -19.281 1.00 68.75 193 ALA A C 1
ATOM 1531 O O . ALA A 1 193 ? 13.192 -8.295 -18.723 1.00 68.75 193 ALA A O 1
ATOM 1532 N N . PHE A 1 194 ? 13.196 -9.506 -20.611 1.00 70.19 194 PHE A N 1
ATOM 1533 C CA . PHE A 1 194 ? 13.067 -8.358 -21.506 1.00 70.19 194 PHE A CA 1
ATOM 1534 C C . PHE A 1 194 ? 11.749 -7.578 -21.306 1.00 70.19 194 PHE A C 1
ATOM 1536 O O . PHE A 1 194 ? 11.734 -6.350 -21.393 1.00 70.19 194 PHE A O 1
ATOM 1543 N N . LEU A 1 195 ? 10.635 -8.264 -21.024 1.00 68.00 195 LEU A N 1
ATOM 1544 C CA . LEU A 1 195 ? 9.336 -7.632 -20.751 1.00 68.00 195 LEU A CA 1
ATOM 1545 C C . LEU A 1 195 ? 9.254 -7.006 -19.351 1.00 68.00 195 LEU A C 1
ATOM 1547 O O . LEU A 1 195 ? 8.733 -5.901 -19.226 1.00 68.00 195 LEU A O 1
ATOM 1551 N N . ASN A 1 196 ? 9.797 -7.668 -18.331 1.00 65.12 196 ASN A N 1
ATOM 1552 C CA . ASN A 1 196 ? 9.769 -7.224 -16.936 1.00 65.12 196 ASN A CA 1
ATOM 1553 C C . ASN A 1 196 ? 10.562 -5.931 -16.742 1.00 65.12 196 ASN A C 1
ATOM 1555 O O . ASN A 1 196 ? 10.128 -5.042 -16.011 1.00 65.12 196 ASN A O 1
ATOM 1559 N N . VAL A 1 197 ? 11.681 -5.775 -17.458 1.00 59.88 197 VAL A N 1
ATOM 1560 C CA . VAL A 1 197 ? 12.417 -4.505 -17.463 1.00 59.88 197 VAL A CA 1
ATOM 1561 C C . VAL A 1 197 ? 11.518 -3.374 -17.970 1.00 59.88 197 VAL A C 1
ATOM 1563 O O . VAL A 1 197 ? 11.526 -2.297 -17.396 1.00 59.88 197 VAL A O 1
ATOM 1566 N N . ARG A 1 198 ? 10.661 -3.605 -18.971 1.00 57.97 198 ARG A N 1
ATOM 1567 C CA . ARG A 1 198 ? 9.750 -2.573 -19.494 1.00 57.97 198 ARG A CA 1
ATOM 1568 C C . ARG A 1 198 ? 8.677 -2.130 -18.495 1.00 57.97 198 ARG A C 1
ATOM 1570 O O . ARG A 1 198 ? 8.283 -0.969 -18.541 1.00 57.97 198 ARG A O 1
ATOM 1577 N N . ASP A 1 199 ? 8.204 -3.017 -17.627 1.00 52.38 199 ASP A N 1
ATOM 1578 C CA . ASP A 1 199 ? 7.224 -2.646 -16.600 1.00 52.38 199 ASP A CA 1
ATOM 1579 C C . ASP A 1 199 ? 7.890 -1.886 -15.444 1.00 52.38 199 ASP A C 1
ATOM 1581 O O . ASP A 1 199 ? 7.332 -0.887 -14.991 1.00 52.38 199 ASP A O 1
ATOM 1585 N N . SER A 1 200 ? 9.136 -2.234 -15.085 1.00 47.94 200 SER A N 1
ATOM 1586 C CA . SER A 1 200 ? 9.986 -1.386 -14.228 1.00 47.94 200 SER A CA 1
ATOM 1587 C C . SER A 1 200 ? 10.153 0.016 -14.829 1.00 47.94 200 SER A C 1
ATOM 1589 O O . SER A 1 200 ? 9.987 1.009 -14.134 1.00 47.94 200 SER A O 1
ATOM 1591 N N . LEU A 1 201 ? 10.356 0.111 -16.149 1.00 48.66 201 LEU A N 1
ATOM 1592 C CA . LEU A 1 201 ? 10.456 1.389 -16.870 1.00 48.66 201 LEU A CA 1
ATOM 1593 C C . LEU A 1 201 ? 9.155 2.185 -16.939 1.00 48.66 201 LEU A C 1
ATOM 1595 O O . LEU A 1 201 ? 9.177 3.380 -17.227 1.00 48.66 201 LEU A O 1
ATOM 1599 N N . ARG A 1 202 ? 8.010 1.536 -16.727 1.00 45.00 202 ARG A N 1
ATOM 1600 C CA . ARG A 1 202 ? 6.709 2.203 -16.723 1.00 45.00 202 ARG A CA 1
ATOM 1601 C C . ARG A 1 202 ? 6.399 2.824 -15.362 1.00 45.00 202 ARG A C 1
ATOM 1603 O O . ARG A 1 202 ? 5.703 3.830 -15.345 1.00 45.00 202 ARG A O 1
ATOM 1610 N N . GLY A 1 203 ? 6.948 2.263 -14.281 1.00 41.34 203 GLY A N 1
ATOM 1611 C CA . GLY A 1 203 ? 6.948 2.871 -12.944 1.00 41.34 203 GLY A CA 1
ATOM 1612 C C . GLY A 1 203 ? 7.997 3.975 -12.764 1.00 41.34 203 GLY A C 1
ATOM 1613 O O . GLY A 1 203 ? 7.866 4.798 -11.874 1.00 41.34 203 GLY A O 1
ATOM 1614 N N . GLU A 1 204 ? 9.010 4.036 -13.634 1.00 44.56 204 GLU A N 1
ATOM 1615 C CA . GLU A 1 204 ? 10.118 5.006 -13.555 1.00 44.56 204 GLU A CA 1
ATOM 1616 C C . GLU A 1 204 ? 9.886 6.269 -14.412 1.00 44.56 204 GLU A C 1
ATOM 1618 O O . GLU A 1 204 ? 10.729 7.163 -14.464 1.00 44.56 204 GLU A O 1
ATOM 1623 N N . ARG A 1 205 ? 8.711 6.391 -15.054 1.00 42.72 205 ARG A N 1
ATOM 1624 C CA . ARG A 1 205 ? 8.272 7.641 -15.711 1.00 42.72 205 ARG A CA 1
ATOM 1625 C C . ARG A 1 205 ? 7.980 8.785 -14.735 1.00 42.72 205 ARG A C 1
ATOM 1627 O O . ARG A 1 205 ? 7.806 9.910 -15.192 1.00 42.72 205 ARG A O 1
ATOM 1634 N N . ASP A 1 206 ? 8.003 8.514 -13.437 1.00 42.50 206 ASP A N 1
ATOM 1635 C CA . ASP A 1 206 ? 7.878 9.527 -12.389 1.00 42.50 206 ASP A CA 1
ATOM 1636 C C . ASP A 1 206 ? 9.249 10.047 -11.913 1.00 42.50 206 ASP A C 1
ATOM 1638 O O . ASP A 1 206 ? 9.328 10.761 -10.924 1.00 42.50 206 ASP A O 1
ATOM 1642 N N . THR A 1 207 ? 10.351 9.721 -12.607 1.00 40.28 207 THR A N 1
ATOM 1643 C CA . THR A 1 207 ? 11.685 10.217 -12.226 1.00 40.28 207 THR A CA 1
ATOM 1644 C C . THR A 1 207 ? 11.752 11.739 -12.349 1.00 40.28 207 THR A C 1
ATOM 1646 O O . THR A 1 207 ? 11.605 12.296 -13.441 1.00 40.28 207 THR A O 1
ATOM 1649 N N . ILE A 1 208 ? 12.033 12.404 -11.232 1.00 51.88 208 ILE A N 1
ATOM 1650 C CA . ILE A 1 208 ? 12.172 13.857 -11.155 1.00 51.88 208 ILE A CA 1
ATOM 1651 C C . ILE A 1 208 ? 13.603 14.220 -11.541 1.00 51.88 208 ILE A C 1
ATOM 1653 O O . ILE A 1 208 ? 14.558 13.724 -10.945 1.00 51.88 208 ILE A O 1
ATOM 1657 N N . SER A 1 209 ? 13.760 15.081 -12.542 1.00 49.69 209 SER A N 1
ATOM 1658 C CA . SER A 1 209 ? 15.037 15.713 -12.882 1.00 49.69 209 SER A CA 1
ATOM 1659 C C . SER A 1 209 ? 15.134 17.076 -12.201 1.00 49.69 209 SER A C 1
ATOM 1661 O O . SER A 1 209 ? 14.278 17.939 -12.406 1.00 49.69 209 SER A O 1
ATOM 1663 N N . VAL A 1 210 ? 16.172 17.276 -11.394 1.00 55.84 210 VAL A N 1
ATOM 1664 C CA . VAL A 1 210 ? 16.458 18.544 -10.716 1.00 55.84 210 VAL A CA 1
ATOM 1665 C C . VAL A 1 210 ? 17.746 19.124 -11.292 1.00 55.84 210 VAL A C 1
ATOM 1667 O O . VAL A 1 210 ? 18.794 18.480 -11.241 1.00 55.84 210 VAL A O 1
ATOM 1670 N N . ASN A 1 211 ? 17.661 20.341 -11.831 1.00 60.41 211 ASN A N 1
ATOM 1671 C CA . ASN A 1 211 ? 18.815 21.097 -12.320 1.00 60.41 211 ASN A CA 1
ATOM 1672 C C . ASN A 1 211 ? 19.187 22.173 -11.304 1.00 60.41 211 ASN A C 1
ATOM 1674 O O . ASN A 1 211 ? 18.311 22.762 -10.665 1.00 60.41 211 ASN A O 1
ATOM 1678 N N . PHE A 1 212 ? 20.475 22.480 -11.186 1.00 55.72 212 PHE A N 1
ATOM 1679 C CA . PHE A 1 212 ? 20.964 23.503 -10.273 1.00 55.72 212 PHE A CA 1
ATOM 1680 C C . PHE A 1 212 ? 21.515 24.695 -11.044 1.00 55.72 212 PHE A C 1
ATOM 1682 O O . PHE A 1 212 ? 22.295 24.546 -11.981 1.00 55.72 212 PHE A O 1
ATOM 1689 N N . ARG A 1 213 ? 21.149 25.907 -10.613 1.00 51.62 213 ARG A N 1
ATOM 1690 C CA . ARG A 1 213 ? 21.875 27.119 -11.008 1.00 51.62 213 ARG A CA 1
ATOM 1691 C C . ARG A 1 213 ? 22.936 27.419 -9.960 1.00 51.62 213 ARG A C 1
ATOM 1693 O O . ARG A 1 213 ? 22.622 27.687 -8.800 1.00 51.62 213 ARG A O 1
ATOM 1700 N N . MET A 1 214 ? 24.194 27.389 -10.384 1.00 40.97 214 MET A N 1
ATOM 1701 C CA . MET A 1 214 ? 25.324 27.876 -9.601 1.00 40.97 214 MET A CA 1
ATOM 1702 C C . MET A 1 214 ? 25.344 29.405 -9.722 1.00 40.97 214 MET A C 1
ATOM 1704 O O . MET A 1 214 ? 26.009 29.968 -10.583 1.00 40.97 214 MET A O 1
ATOM 1708 N N . THR A 1 215 ? 24.520 30.090 -8.932 1.00 39.44 215 THR A N 1
ATOM 1709 C CA . THR A 1 215 ? 24.603 31.549 -8.798 1.00 39.44 215 THR A CA 1
ATOM 1710 C C . THR A 1 215 ? 25.223 31.879 -7.456 1.00 39.44 215 THR A C 1
ATOM 1712 O O . THR A 1 215 ? 24.580 31.701 -6.417 1.00 39.44 215 THR A O 1
ATOM 1715 N N . ASP A 1 216 ? 26.455 32.385 -7.492 1.00 37.56 216 ASP A N 1
ATOM 1716 C CA . ASP A 1 216 ? 27.006 33.168 -6.396 1.00 37.56 216 ASP A CA 1
ATOM 1717 C C . ASP A 1 216 ? 26.053 34.335 -6.106 1.00 37.56 216 ASP A C 1
ATOM 1719 O O . ASP A 1 216 ? 25.742 35.158 -6.969 1.00 37.56 216 ASP A O 1
ATOM 1723 N N . THR A 1 217 ? 25.510 34.317 -4.890 1.00 42.25 217 THR A N 1
ATOM 1724 C CA . THR A 1 217 ? 25.030 35.478 -4.130 1.00 42.25 217 THR A CA 1
ATOM 1725 C C . THR A 1 217 ? 24.513 36.677 -4.937 1.00 42.25 217 THR A C 1
ATOM 1727 O O . THR A 1 217 ? 25.086 37.752 -4.880 1.00 42.25 217 THR A O 1
ATOM 1730 N N . THR A 1 218 ? 23.336 36.586 -5.564 1.00 35.81 218 THR A N 1
ATOM 1731 C CA . THR A 1 218 ? 22.454 37.765 -5.702 1.00 35.81 218 THR A CA 1
ATOM 1732 C C . THR A 1 218 ? 20.987 37.362 -5.835 1.00 35.81 218 THR A C 1
ATOM 1734 O O . THR A 1 218 ? 20.615 36.471 -6.592 1.00 35.81 218 THR A O 1
ATOM 1737 N N . LYS A 1 219 ? 20.139 38.036 -5.048 1.00 43.31 219 LYS A N 1
ATOM 1738 C CA . LYS A 1 219 ? 18.681 37.880 -5.001 1.00 43.31 219 LYS A CA 1
ATOM 1739 C C . LYS A 1 219 ? 18.072 38.046 -6.400 1.00 43.31 219 LYS A C 1
ATOM 1741 O O . LYS A 1 219 ? 17.917 39.169 -6.867 1.00 43.31 219 LYS A O 1
ATOM 1746 N N . SER A 1 220 ? 17.647 36.954 -7.024 1.00 37.94 220 SER A N 1
ATOM 1747 C CA . SER A 1 220 ? 16.616 36.998 -8.061 1.00 37.94 220 SER A CA 1
ATOM 1748 C C . SER A 1 220 ? 15.644 35.842 -7.839 1.00 37.94 220 SER A C 1
ATOM 1750 O O . SER A 1 220 ? 16.052 34.705 -7.612 1.00 37.94 220 SER A O 1
ATOM 1752 N N . ASN A 1 221 ? 14.347 36.160 -7.805 1.00 36.09 221 ASN A N 1
ATOM 1753 C CA . ASN A 1 221 ? 13.291 35.154 -7.728 1.00 36.09 221 ASN A CA 1
ATOM 1754 C C . ASN A 1 221 ? 13.392 34.237 -8.955 1.00 36.09 221 ASN A C 1
ATOM 1756 O O . ASN A 1 221 ? 13.533 34.757 -10.065 1.00 36.09 221 ASN A O 1
ATOM 1760 N N . PRO A 1 222 ? 13.281 32.907 -8.801 1.00 44.22 222 PRO A N 1
ATOM 1761 C CA . PRO A 1 222 ? 13.242 32.019 -9.950 1.00 44.22 222 PRO A CA 1
ATOM 1762 C C . PRO A 1 222 ? 11.965 32.300 -10.751 1.00 44.22 222 PRO A C 1
ATOM 1764 O O . PRO A 1 222 ? 10.848 32.141 -10.252 1.00 44.22 222 PRO A O 1
ATOM 1767 N N . THR A 1 223 ? 12.125 32.752 -11.994 1.00 38.09 223 THR A N 1
ATOM 1768 C CA . THR A 1 223 ? 11.043 32.796 -12.976 1.00 38.09 223 THR A CA 1
ATOM 1769 C C . THR A 1 223 ? 10.556 31.375 -13.242 1.00 38.09 223 THR A C 1
ATOM 1771 O O . THR A 1 223 ? 11.344 30.465 -13.496 1.00 38.09 223 THR A O 1
ATOM 1774 N N . ARG A 1 224 ? 9.234 31.185 -13.165 1.00 42.34 224 ARG A N 1
ATOM 1775 C CA . ARG A 1 224 ? 8.526 29.990 -13.640 1.00 42.34 224 ARG A CA 1
ATOM 1776 C C . ARG A 1 224 ? 8.612 29.929 -15.170 1.00 42.34 224 ARG A C 1
ATOM 1778 O O . ARG A 1 224 ? 7.631 30.219 -15.846 1.00 42.34 224 ARG A O 1
ATOM 1785 N N . ASP A 1 225 ? 9.766 29.565 -15.715 1.00 31.19 225 ASP A N 1
ATOM 1786 C CA . ASP A 1 225 ? 9.880 29.269 -17.142 1.00 31.19 225 ASP A CA 1
ATOM 1787 C C . ASP A 1 225 ? 9.494 27.806 -17.374 1.00 31.19 225 ASP A C 1
ATOM 1789 O O . ASP A 1 225 ? 10.298 26.884 -17.270 1.00 31.19 225 ASP A O 1
ATOM 1793 N N . TYR A 1 226 ? 8.207 27.596 -17.653 1.00 35.25 226 TYR A N 1
ATOM 1794 C CA . TYR A 1 226 ? 7.680 26.332 -18.156 1.00 35.25 226 TYR A CA 1
ATOM 1795 C C . TYR A 1 226 ? 7.992 26.237 -19.655 1.00 35.25 226 TYR A C 1
ATOM 1797 O O . TYR A 1 226 ? 7.164 26.582 -20.499 1.00 35.25 226 TYR A O 1
ATOM 1805 N N . SER A 1 227 ? 9.200 25.800 -20.010 1.00 27.66 227 SER A N 1
ATOM 1806 C CA . SER A 1 227 ? 9.501 25.393 -21.382 1.00 27.66 227 SER A CA 1
ATOM 1807 C C . SER A 1 227 ? 8.969 23.977 -21.609 1.00 27.66 227 SER A C 1
ATOM 1809 O O . SER A 1 227 ? 9.544 22.969 -21.206 1.00 27.66 227 SER A O 1
ATOM 1811 N N . THR A 1 228 ? 7.815 23.905 -22.268 1.00 30.50 228 THR A N 1
ATOM 1812 C CA . THR A 1 228 ? 7.220 22.666 -22.772 1.00 30.50 228 THR A CA 1
ATOM 1813 C C . THR A 1 228 ? 8.071 22.157 -23.938 1.00 30.50 228 THR A C 1
ATOM 1815 O O . THR A 1 228 ? 7.873 22.535 -25.089 1.00 30.50 228 THR A O 1
ATOM 1818 N N . SER A 1 229 ? 9.051 21.308 -23.645 1.00 27.88 229 SER A N 1
ATOM 1819 C CA . SER A 1 229 ? 9.620 20.379 -24.625 1.00 27.88 229 SER A CA 1
ATOM 1820 C C . SER A 1 229 ? 9.379 18.961 -24.113 1.00 27.88 229 SER A C 1
ATOM 1822 O O . SER A 1 229 ? 9.294 18.768 -22.906 1.00 27.88 229 SER A O 1
ATOM 1824 N N . GLU A 1 230 ? 9.165 17.998 -25.011 1.00 32.94 230 GLU A N 1
ATOM 1825 C CA . GLU A 1 230 ? 8.643 16.638 -24.767 1.00 32.94 230 GLU A CA 1
ATOM 1826 C C . GLU A 1 230 ? 9.545 15.705 -23.902 1.00 32.94 230 GLU A C 1
ATOM 1828 O O . GLU A 1 230 ? 9.721 14.526 -24.213 1.00 32.94 230 GLU A O 1
ATOM 1833 N N . GLY A 1 231 ? 10.107 16.202 -22.797 1.00 38.03 231 GLY A N 1
ATOM 1834 C CA . GLY A 1 231 ? 10.902 15.491 -21.794 1.00 38.03 231 GLY A CA 1
ATOM 1835 C C . GLY A 1 231 ? 10.421 15.778 -20.364 1.00 38.03 231 GLY A C 1
ATOM 1836 O O . GLY A 1 231 ? 9.577 16.644 -20.144 1.00 38.03 231 GLY A O 1
ATOM 1837 N N . HIS A 1 232 ? 10.911 15.000 -19.393 1.00 44.12 232 HIS A N 1
ATOM 1838 C CA . HIS A 1 232 ? 10.540 15.091 -17.972 1.00 44.12 232 HIS A CA 1
ATOM 1839 C C . HIS A 1 232 ? 10.636 16.529 -17.414 1.00 44.12 232 HIS A C 1
ATOM 1841 O O . HIS A 1 232 ? 11.530 17.269 -17.820 1.00 44.12 232 HIS A O 1
ATOM 1847 N N . PRO A 1 233 ? 9.753 16.938 -16.476 1.00 48.03 233 PRO A N 1
ATOM 1848 C CA . PRO A 1 233 ? 9.802 18.274 -15.888 1.00 48.03 233 PRO A CA 1
ATOM 1849 C C . PRO A 1 233 ? 11.131 18.483 -15.147 1.00 48.03 233 PRO A C 1
ATOM 1851 O O . PRO A 1 233 ? 11.416 17.812 -14.155 1.00 48.03 233 PRO A O 1
ATOM 1854 N N . THR A 1 234 ? 11.952 19.414 -15.631 1.00 52.28 234 THR A N 1
ATOM 1855 C CA . THR A 1 234 ? 13.188 19.849 -14.971 1.00 52.28 234 THR A CA 1
ATOM 1856 C C . THR A 1 234 ? 12.892 21.035 -14.059 1.00 52.28 234 THR A C 1
ATOM 1858 O O . THR A 1 234 ? 12.601 22.129 -14.540 1.00 52.28 234 THR A O 1
ATOM 1861 N N . ASN A 1 235 ? 12.967 20.841 -12.740 1.00 60.38 235 ASN A N 1
ATOM 1862 C CA . ASN A 1 235 ? 12.861 21.947 -11.783 1.00 60.38 235 ASN A CA 1
ATOM 1863 C C . ASN A 1 235 ? 14.254 22.552 -11.564 1.00 60.38 235 ASN A C 1
ATOM 1865 O O . ASN A 1 235 ? 15.157 21.852 -11.104 1.00 60.38 235 ASN A O 1
ATOM 1869 N N . THR A 1 236 ? 14.437 23.841 -11.860 1.00 65.69 236 THR A N 1
ATOM 1870 C CA . THR A 1 236 ? 15.677 24.558 -11.525 1.00 65.69 236 THR A CA 1
ATOM 1871 C C . THR A 1 236 ? 15.636 25.025 -10.072 1.00 65.69 236 THR A C 1
ATOM 1873 O O . THR A 1 236 ? 14.798 25.857 -9.718 1.00 65.69 236 THR A O 1
ATOM 1876 N N . VAL A 1 237 ? 16.533 24.513 -9.229 1.00 76.56 237 VAL A N 1
ATOM 1877 C CA . VAL A 1 237 ? 16.552 24.765 -7.779 1.00 76.56 237 VAL A CA 1
ATOM 1878 C C . VAL A 1 237 ? 17.944 25.239 -7.341 1.00 76.56 237 VAL A C 1
ATOM 1880 O O . VAL A 1 237 ? 18.945 25.000 -8.012 1.00 76.56 237 VAL A O 1
ATOM 1883 N N . HIS A 1 238 ? 18.031 25.963 -6.226 1.00 78.94 238 HIS A N 1
ATOM 1884 C CA . HIS A 1 238 ? 19.306 26.450 -5.694 1.00 78.94 238 HIS A CA 1
ATOM 1885 C C . HIS A 1 238 ? 19.927 25.399 -4.770 1.00 78.94 238 HIS A C 1
ATOM 1887 O O . HIS A 1 238 ? 19.290 24.957 -3.811 1.00 78.94 238 HIS A O 1
ATOM 1893 N N . ARG A 1 239 ? 21.201 25.060 -5.012 1.00 74.62 239 ARG A N 1
ATOM 1894 C CA . ARG A 1 239 ? 21.960 24.079 -4.214 1.00 74.62 239 ARG A CA 1
ATOM 1895 C C . ARG A 1 239 ? 21.978 24.445 -2.729 1.00 74.62 239 ARG A C 1
ATOM 1897 O O . ARG A 1 239 ? 21.759 23.585 -1.890 1.00 74.62 239 ARG A O 1
ATOM 1904 N N . SER A 1 240 ? 22.149 25.729 -2.416 1.00 77.81 240 SER A N 1
ATOM 1905 C CA . SER A 1 240 ? 22.177 26.252 -1.043 1.00 77.81 240 SER A CA 1
ATOM 1906 C C . SER A 1 240 ? 20.859 26.087 -0.283 1.00 77.81 240 SER A C 1
ATOM 1908 O O . SER A 1 240 ? 20.876 25.953 0.935 1.00 77.81 240 SER A O 1
ATOM 1910 N N . VAL A 1 241 ? 19.718 26.090 -0.979 1.00 81.56 241 VAL A N 1
ATOM 1911 C CA . VAL A 1 241 ? 18.403 25.888 -0.352 1.00 81.56 241 VAL A CA 1
ATOM 1912 C C . VAL A 1 241 ? 18.182 24.411 -0.052 1.00 81.56 241 VAL A C 1
ATOM 1914 O O . VAL A 1 241 ? 17.692 24.075 1.020 1.00 81.56 241 VAL A O 1
ATOM 1917 N N . LEU A 1 242 ? 18.586 23.528 -0.969 1.00 82.38 242 LEU A N 1
ATOM 1918 C CA . LEU A 1 242 ? 18.478 22.085 -0.770 1.00 82.38 242 LEU A CA 1
ATOM 1919 C C . LEU A 1 242 ? 19.518 21.549 0.213 1.00 82.38 242 LEU A C 1
ATOM 1921 O O . LEU A 1 242 ? 19.199 20.620 0.933 1.00 82.38 242 LEU A O 1
ATOM 1925 N N . ALA A 1 243 ? 20.705 22.146 0.309 1.00 81.44 243 ALA A N 1
ATOM 1926 C CA . ALA A 1 243 ? 21.740 21.791 1.286 1.00 81.44 243 ALA A CA 1
ATOM 1927 C C . ALA A 1 243 ? 21.478 22.342 2.700 1.00 81.44 243 ALA A C 1
ATOM 1929 O O . ALA A 1 243 ? 22.334 22.252 3.569 1.00 81.44 243 ALA A O 1
ATOM 1930 N N . ARG A 1 244 ? 20.336 22.994 2.928 1.00 79.50 244 ARG A N 1
ATOM 1931 C CA . ARG A 1 244 ? 20.011 23.586 4.223 1.00 79.50 244 ARG A CA 1
ATOM 1932 C C . ARG A 1 244 ? 19.559 22.507 5.218 1.00 79.50 244 ARG A C 1
ATOM 1934 O O . ARG A 1 244 ? 19.019 21.480 4.819 1.00 79.50 244 ARG A O 1
ATOM 1941 N N . ASP A 1 245 ? 19.718 22.791 6.510 1.00 75.44 245 ASP A N 1
ATOM 1942 C CA . ASP A 1 245 ? 19.241 21.973 7.637 1.00 75.44 245 ASP A CA 1
ATOM 1943 C C . ASP A 1 245 ? 19.841 20.555 7.739 1.00 75.44 245 ASP A C 1
ATOM 1945 O O . ASP A 1 245 ? 19.208 19.684 8.333 1.00 75.44 245 ASP A O 1
ATOM 1949 N N . GLY A 1 246 ? 21.046 20.291 7.217 1.00 70.44 246 GLY A N 1
ATOM 1950 C CA . GLY A 1 246 ? 21.629 18.948 7.336 1.00 70.44 246 GLY A CA 1
ATOM 1951 C C . GLY A 1 246 ? 20.971 17.919 6.420 1.00 70.44 246 GLY A C 1
ATOM 1952 O O . GLY A 1 246 ? 21.019 16.723 6.713 1.00 70.44 246 GLY A O 1
ATOM 1953 N N . SER A 1 247 ? 20.297 18.369 5.356 1.00 86.56 247 SER A N 1
ATOM 1954 C CA . SER A 1 247 ? 19.513 17.492 4.490 1.00 86.56 247 SER A CA 1
ATOM 1955 C C . SER A 1 247 ? 20.381 16.413 3.834 1.00 86.56 247 SER A C 1
ATOM 1957 O O . SER A 1 247 ? 21.601 16.529 3.686 1.00 86.56 247 SER A O 1
ATOM 1959 N N . THR A 1 248 ? 19.739 15.369 3.316 1.00 84.12 248 THR A N 1
ATOM 1960 C CA . THR A 1 248 ? 20.428 14.356 2.499 1.00 84.12 248 THR A CA 1
ATOM 1961 C C . THR A 1 248 ? 21.152 14.956 1.292 1.00 84.12 248 THR A C 1
ATOM 1963 O O . THR A 1 248 ? 22.135 14.385 0.825 1.00 84.12 248 THR A O 1
ATOM 1966 N N . PHE A 1 249 ? 20.671 16.095 0.780 1.00 82.44 249 PHE A N 1
ATOM 1967 C CA . PHE A 1 249 ? 21.290 16.782 -0.347 1.00 82.44 249 PHE A CA 1
ATOM 1968 C C . PHE A 1 249 ? 22.620 17.427 0.045 1.00 82.44 249 PHE A C 1
ATOM 1970 O O . PHE A 1 249 ? 23.536 17.417 -0.764 1.00 82.44 249 PHE A O 1
ATOM 1977 N N . GLU A 1 250 ? 22.778 17.915 1.279 1.00 78.56 250 GLU A N 1
ATOM 1978 C CA . GLU A 1 250 ? 24.062 18.439 1.769 1.00 78.56 250 GLU A CA 1
ATOM 1979 C C . GLU A 1 250 ? 25.165 17.370 1.703 1.00 78.56 250 GLU A C 1
ATOM 1981 O O . GLU A 1 250 ? 26.246 17.608 1.162 1.00 78.56 250 GLU A O 1
ATOM 1986 N N . ASN A 1 251 ? 24.852 16.153 2.157 1.00 76.00 251 ASN A N 1
ATOM 1987 C CA . ASN A 1 251 ? 25.761 15.006 2.079 1.00 76.00 251 ASN A CA 1
ATOM 1988 C C . ASN A 1 251 ? 25.991 14.529 0.637 1.00 76.00 251 ASN A C 1
ATOM 1990 O O . ASN A 1 251 ? 27.098 14.143 0.278 1.00 76.00 251 ASN A O 1
ATOM 1994 N N . MET A 1 252 ? 24.956 14.550 -0.206 1.00 74.81 252 MET A N 1
ATOM 1995 C CA . MET A 1 252 ? 25.085 14.212 -1.628 1.00 74.81 252 MET A CA 1
ATOM 1996 C C . MET A 1 252 ? 26.050 15.174 -2.336 1.00 74.81 252 MET A C 1
ATOM 1998 O O . MET A 1 252 ? 26.958 14.748 -3.044 1.00 74.81 252 MET A O 1
ATOM 2002 N N . PHE A 1 253 ? 25.905 16.470 -2.072 1.00 76.31 253 PHE A N 1
ATOM 2003 C CA . PHE A 1 253 ? 26.712 17.526 -2.666 1.00 76.31 253 PHE A CA 1
ATOM 2004 C C . PHE A 1 253 ? 28.169 17.533 -2.202 1.00 76.31 253 PHE A C 1
ATOM 2006 O O . PHE A 1 253 ? 29.046 17.890 -2.991 1.00 76.31 253 PHE A O 1
ATOM 2013 N N . SER A 1 254 ? 28.448 17.149 -0.957 1.00 69.62 254 SER A N 1
ATOM 2014 C CA . SER A 1 254 ? 29.823 17.068 -0.450 1.00 69.62 254 SER A CA 1
ATOM 2015 C C . SER A 1 254 ? 30.604 15.883 -1.032 1.00 69.62 254 SER A C 1
ATOM 2017 O O . SER A 1 254 ? 31.819 15.965 -1.189 1.00 69.62 254 SER A O 1
ATOM 2019 N N . LEU A 1 255 ? 29.923 14.801 -1.426 1.00 64.81 255 LEU A N 1
ATOM 2020 C CA . LEU A 1 255 ? 30.547 13.636 -2.069 1.00 64.81 255 LEU A CA 1
ATOM 2021 C C . LEU A 1 255 ? 30.929 13.889 -3.540 1.00 64.81 255 LEU A C 1
ATOM 2023 O O . LEU A 1 255 ? 31.888 13.298 -4.041 1.00 64.81 255 LEU A O 1
ATOM 2027 N N . GLU A 1 256 ? 30.207 14.769 -4.236 1.00 55.56 256 GLU A N 1
ATOM 2028 C CA . GLU A 1 256 ? 30.419 15.067 -5.661 1.00 55.56 256 GLU A CA 1
ATOM 2029 C C . GLU A 1 256 ? 31.655 15.933 -5.946 1.00 55.56 256 GLU A C 1
ATOM 2031 O O . GLU A 1 256 ? 32.170 15.882 -7.065 1.00 55.56 256 GLU A O 1
ATOM 2036 N N . GLU A 1 257 ? 32.184 16.666 -4.955 1.00 52.03 257 GLU A N 1
ATOM 2037 C CA . GLU A 1 257 ? 33.390 17.510 -5.096 1.00 52.03 257 GLU A CA 1
ATOM 2038 C C . GLU A 1 257 ? 34.650 16.729 -5.523 1.00 52.03 257 GLU A C 1
ATOM 2040 O O . GLU A 1 257 ? 35.622 17.322 -5.991 1.00 52.03 257 GLU A O 1
ATOM 2045 N N . HIS A 1 258 ? 34.634 15.396 -5.428 1.00 49.41 258 HIS A N 1
ATOM 2046 C CA . HIS A 1 258 ? 35.739 14.515 -5.820 1.00 49.41 258 HIS A CA 1
ATOM 2047 C C . HIS A 1 258 ? 35.492 13.708 -7.109 1.00 49.41 258 HIS A C 1
ATOM 2049 O O . HIS A 1 258 ? 36.307 12.854 -7.467 1.00 49.41 258 HIS A O 1
ATOM 2055 N N . SER A 1 259 ? 34.386 13.953 -7.820 1.00 48.31 259 SER A N 1
ATOM 2056 C CA . SER A 1 259 ? 34.004 13.215 -9.032 1.00 48.31 259 SER A CA 1
ATOM 2057 C C . SER A 1 259 ? 34.341 13.983 -10.322 1.00 48.31 259 SER A C 1
ATOM 2059 O O . SER A 1 259 ? 34.220 15.200 -10.393 1.00 48.31 259 SER A O 1
ATOM 2061 N N . LEU A 1 260 ? 34.783 13.275 -11.372 1.00 49.47 260 LEU A N 1
ATOM 2062 C CA . LEU A 1 260 ? 35.179 13.871 -12.667 1.00 49.47 260 LEU A CA 1
ATOM 2063 C C . LEU A 1 260 ? 33.989 14.356 -13.524 1.00 49.47 260 LEU A C 1
ATOM 2065 O O . LEU A 1 260 ? 34.201 14.985 -14.559 1.00 49.47 260 LEU A O 1
ATOM 2069 N N . VAL A 1 261 ? 32.754 14.034 -13.129 1.00 54.28 261 VAL A N 1
ATOM 2070 C CA . VAL A 1 261 ? 31.510 14.416 -13.810 1.00 54.28 261 VAL A CA 1
ATOM 2071 C C . VAL A 1 261 ? 30.542 14.900 -12.737 1.00 54.28 261 VAL A C 1
ATOM 2073 O O . VAL A 1 261 ? 30.050 14.094 -11.957 1.00 54.28 261 VAL A O 1
ATOM 2076 N N . GLN A 1 262 ? 30.299 16.208 -12.686 1.00 59.38 262 GLN A N 1
ATOM 2077 C CA . GLN A 1 262 ? 29.440 16.815 -11.672 1.00 59.38 262 GLN A CA 1
ATOM 2078 C C . GLN A 1 262 ? 27.976 16.751 -12.135 1.00 59.38 262 GLN A C 1
ATOM 2080 O O . GLN A 1 262 ? 27.583 17.426 -13.093 1.00 59.38 262 GLN A O 1
ATOM 2085 N N . GLU A 1 263 ? 27.190 15.873 -11.512 1.00 58.56 263 GLU A N 1
ATOM 2086 C CA . GLU A 1 263 ? 25.738 15.795 -11.707 1.00 58.56 263 GLU A CA 1
ATOM 2087 C C . GLU A 1 263 ? 25.058 17.045 -11.111 1.00 58.56 263 GLU A C 1
ATOM 2089 O O . GLU A 1 263 ? 25.530 17.651 -10.154 1.00 58.56 263 GLU A O 1
ATOM 2094 N N . GLY A 1 264 ? 23.986 17.515 -11.746 1.00 59.75 264 GLY A N 1
ATOM 2095 C CA . GLY A 1 264 ? 23.201 18.682 -11.342 1.00 59.75 264 GLY A CA 1
ATOM 2096 C C . GLY A 1 264 ? 23.635 20.051 -11.892 1.00 59.75 264 GLY A C 1
ATOM 2097 O O . GLY A 1 264 ? 22.849 20.995 -11.829 1.00 59.75 264 GLY A O 1
ATOM 2098 N N . CYS A 1 265 ? 24.833 20.213 -12.457 1.00 59.22 265 CYS A N 1
ATOM 2099 C CA . CYS A 1 265 ? 25.342 21.541 -12.850 1.00 59.22 265 CYS A CA 1
ATOM 2100 C C . CYS A 1 265 ? 24.816 22.097 -14.188 1.00 59.22 265 CYS A C 1
ATOM 2102 O O . CYS A 1 265 ? 25.047 23.270 -14.486 1.00 59.22 265 CYS A O 1
ATOM 2104 N N . SER A 1 266 ? 24.144 21.291 -15.012 1.00 58.06 266 SER A N 1
ATOM 2105 C CA . SER A 1 266 ? 23.588 21.726 -16.299 1.00 58.06 266 SER A CA 1
ATOM 2106 C C . SER A 1 266 ? 22.312 20.968 -16.653 1.00 58.06 266 SER A C 1
ATOM 2108 O O . SER A 1 266 ? 22.087 19.860 -16.167 1.00 58.06 266 SER A O 1
ATOM 2110 N N . ASP A 1 267 ? 21.506 21.535 -17.557 1.00 58.91 267 ASP A N 1
ATOM 2111 C CA . ASP A 1 267 ? 20.295 20.878 -18.074 1.00 58.91 267 ASP A CA 1
ATOM 2112 C C . ASP A 1 267 ? 20.593 19.558 -18.811 1.00 58.91 267 ASP A C 1
ATOM 2114 O O . ASP A 1 267 ? 19.713 18.717 -18.988 1.00 58.91 267 ASP A O 1
ATOM 2118 N N . GLU A 1 268 ? 21.846 19.363 -19.223 1.00 56.22 268 GLU A N 1
ATOM 2119 C CA . GLU A 1 268 ? 22.338 18.167 -19.906 1.00 56.22 268 GLU A CA 1
ATOM 2120 C C . GLU A 1 268 ? 22.687 17.036 -18.921 1.00 56.22 268 GLU A C 1
ATOM 2122 O O . GLU A 1 268 ? 22.735 15.873 -19.330 1.00 56.22 268 GLU A O 1
ATOM 2127 N N . ASN A 1 269 ? 22.885 17.360 -17.634 1.00 63.78 269 ASN A N 1
ATOM 2128 C CA . ASN A 1 269 ? 23.194 16.413 -16.561 1.00 63.78 269 ASN A CA 1
ATOM 2129 C C . ASN A 1 269 ? 22.443 16.714 -15.239 1.00 63.78 269 ASN A C 1
ATOM 2131 O O . ASN A 1 269 ? 23.095 17.041 -14.250 1.00 63.78 269 ASN A O 1
ATOM 2135 N N . PRO A 1 270 ? 21.096 16.631 -15.191 1.00 69.62 270 PRO A N 1
ATOM 2136 C CA . PRO A 1 270 ? 20.295 16.750 -13.962 1.00 69.62 270 PRO A CA 1
ATOM 2137 C C . PRO A 1 270 ? 20.627 15.706 -12.892 1.00 69.62 270 PRO A C 1
ATOM 2139 O O . PRO A 1 270 ? 20.963 14.568 -13.211 1.00 69.62 270 PRO A O 1
ATOM 2142 N N . ILE A 1 271 ? 20.345 16.034 -11.626 1.00 68.31 271 ILE A N 1
ATOM 2143 C CA . ILE A 1 271 ? 20.188 15.009 -10.585 1.00 68.31 271 ILE A CA 1
ATOM 2144 C C . ILE A 1 271 ? 18.833 14.328 -10.766 1.00 68.31 271 ILE A C 1
ATOM 2146 O O . ILE A 1 271 ? 17.789 14.982 -10.845 1.00 68.31 271 ILE A O 1
ATOM 2150 N N . HIS A 1 272 ? 18.847 13.000 -10.815 1.00 68.94 272 HIS A N 1
ATOM 2151 C CA . HIS A 1 272 ? 17.656 12.183 -11.008 1.00 68.94 272 HIS A CA 1
ATOM 2152 C C . HIS A 1 272 ? 17.196 11.544 -9.696 1.00 68.94 272 HIS A C 1
ATOM 2154 O O . HIS A 1 272 ? 17.809 10.600 -9.200 1.00 68.94 272 HIS A O 1
ATOM 2160 N N . LEU A 1 273 ? 16.070 12.018 -9.160 1.00 70.31 273 LEU A N 1
ATOM 2161 C CA . LEU A 1 273 ? 15.440 11.440 -7.974 1.00 70.31 273 LEU A CA 1
ATOM 2162 C C . LEU A 1 273 ? 14.513 10.300 -8.406 1.00 70.31 273 LEU A C 1
ATOM 2164 O O . LEU A 1 273 ? 13.468 10.520 -9.024 1.00 70.31 273 LEU A O 1
ATOM 2168 N N . GLN A 1 274 ? 14.928 9.064 -8.125 1.00 64.00 274 GLN A N 1
ATOM 2169 C CA . GLN A 1 274 ? 14.172 7.863 -8.478 1.00 64.00 274 GLN A CA 1
ATOM 2170 C C . GLN A 1 274 ? 13.170 7.495 -7.374 1.00 64.00 274 GLN A C 1
ATOM 2172 O O . GLN A 1 274 ? 13.541 7.343 -6.210 1.00 64.00 274 GLN A O 1
ATOM 2177 N N . GLY A 1 275 ? 11.908 7.283 -7.758 1.00 66.75 275 GLY A N 1
ATOM 2178 C CA . GLY A 1 275 ? 10.864 6.756 -6.871 1.00 66.75 275 GLY A CA 1
ATOM 2179 C C . GLY A 1 275 ? 10.059 7.795 -6.086 1.00 66.75 275 GLY A C 1
ATOM 2180 O O . GLY A 1 275 ? 9.279 7.392 -5.227 1.00 66.75 275 GLY A O 1
ATOM 2181 N N . ASP A 1 276 ? 10.216 9.089 -6.377 1.00 76.31 276 ASP A N 1
ATOM 2182 C CA . ASP A 1 276 ? 9.392 10.155 -5.795 1.00 76.31 276 ASP A CA 1
ATOM 2183 C C . ASP A 1 276 ? 8.369 10.706 -6.776 1.00 76.31 276 ASP A C 1
ATOM 2185 O O . ASP A 1 276 ? 8.630 10.817 -7.969 1.00 76.31 276 ASP A O 1
ATOM 2189 N N . SER A 1 277 ? 7.202 11.082 -6.254 1.00 80.12 277 SER A N 1
ATOM 2190 C CA . SER A 1 277 ? 6.171 11.752 -7.043 1.00 80.12 277 SER A CA 1
ATOM 2191 C C . SER A 1 277 ? 6.558 13.204 -7.311 1.00 80.12 277 SER A C 1
ATOM 2193 O O . SER A 1 277 ? 6.931 13.943 -6.395 1.00 80.12 277 SER A O 1
ATOM 2195 N N . VAL A 1 278 ? 6.394 13.632 -8.566 1.00 75.38 278 VAL A N 1
ATOM 2196 C CA . VAL A 1 278 ? 6.621 15.017 -9.004 1.00 75.38 278 VAL A CA 1
ATOM 2197 C C . VAL A 1 278 ? 5.809 16.002 -8.162 1.00 75.38 278 VAL A C 1
ATOM 2199 O O . VAL A 1 278 ? 6.346 17.022 -7.738 1.00 75.38 278 VAL A O 1
ATOM 2202 N N . GLU A 1 279 ? 4.539 15.690 -7.895 1.00 80.00 279 GLU A N 1
ATOM 2203 C CA . GLU A 1 279 ? 3.639 16.550 -7.114 1.00 80.00 279 GLU A CA 1
ATOM 2204 C C . GLU A 1 279 ? 4.142 16.711 -5.675 1.00 80.00 279 GLU A C 1
ATOM 2206 O O . GLU A 1 279 ? 4.215 17.819 -5.151 1.00 80.00 279 GLU A O 1
ATOM 2211 N N . GLU A 1 280 ? 4.579 15.615 -5.054 1.00 84.88 280 GLU A N 1
ATOM 2212 C CA . GLU A 1 280 ? 5.024 15.623 -3.658 1.00 84.88 280 GLU A CA 1
ATOM 2213 C C . GLU A 1 280 ? 6.309 16.430 -3.479 1.00 84.88 280 GLU A C 1
ATOM 2215 O O . GLU A 1 280 ? 6.448 17.208 -2.532 1.00 84.88 280 GLU A O 1
ATOM 2220 N N . PHE A 1 281 ? 7.241 16.279 -4.418 1.00 84.62 281 PHE A N 1
ATOM 2221 C CA . PHE A 1 281 ? 8.478 17.042 -4.409 1.00 84.62 281 PHE A CA 1
ATOM 2222 C C . PHE A 1 281 ? 8.245 18.521 -4.742 1.00 84.62 281 PHE A C 1
ATOM 2224 O O . PHE A 1 281 ? 8.897 19.390 -4.167 1.00 84.62 281 PHE A O 1
ATOM 2231 N N . GLN A 1 282 ? 7.295 18.840 -5.627 1.00 84.88 282 GLN A N 1
ATOM 2232 C CA . GLN A 1 282 ? 6.887 20.226 -5.877 1.00 84.88 282 GLN A CA 1
ATOM 2233 C C . GLN A 1 282 ? 6.283 20.878 -4.631 1.00 84.88 282 GLN A C 1
ATOM 2235 O O . GLN A 1 282 ? 6.556 22.050 -4.376 1.00 84.88 282 GLN A O 1
ATOM 2240 N N . ASP A 1 283 ? 5.521 20.135 -3.830 1.00 86.75 283 ASP A N 1
ATOM 2241 C CA . ASP A 1 283 ? 4.974 20.630 -2.566 1.00 86.75 283 ASP A CA 1
ATOM 2242 C C . ASP A 1 283 ? 6.075 20.901 -1.527 1.00 86.75 283 ASP A C 1
ATOM 2244 O O . ASP A 1 283 ? 6.022 21.917 -0.825 1.00 86.75 283 ASP A O 1
ATOM 2248 N N . LEU A 1 284 ? 7.116 20.059 -1.476 1.00 88.31 284 LEU A N 1
ATOM 2249 C CA . LEU A 1 284 ? 8.321 20.324 -0.680 1.00 88.31 284 LEU A CA 1
ATOM 2250 C C . LEU A 1 284 ? 9.036 21.592 -1.157 1.00 88.31 284 LEU A C 1
ATOM 2252 O O . LEU A 1 284 ? 9.335 22.470 -0.349 1.00 88.31 284 LEU A O 1
ATOM 2256 N N . LEU A 1 285 ? 9.292 21.711 -2.464 1.00 86.25 285 LEU A N 1
ATOM 2257 C CA . LEU A 1 285 ? 9.934 22.897 -3.034 1.00 86.25 285 LEU A CA 1
ATOM 2258 C C . LEU A 1 285 ? 9.109 24.153 -2.767 1.00 86.25 285 LEU A C 1
ATOM 2260 O O . LEU A 1 285 ? 9.667 25.187 -2.413 1.00 86.25 285 LEU A O 1
ATOM 2264 N N . TRP A 1 286 ? 7.784 24.070 -2.871 1.00 87.56 286 TRP A N 1
ATOM 2265 C CA . TRP A 1 286 ? 6.921 25.177 -2.497 1.00 87.56 286 TRP A CA 1
ATOM 2266 C C . TRP A 1 286 ? 7.156 25.582 -1.038 1.00 87.56 286 TRP A C 1
ATOM 2268 O O . TRP A 1 286 ? 7.336 26.764 -0.790 1.00 87.56 286 TRP A O 1
ATOM 2278 N N . CYS A 1 287 ? 7.261 24.642 -0.093 1.00 85.25 287 CYS A N 1
ATOM 2279 C CA . CYS A 1 287 ? 7.543 24.976 1.309 1.00 85.25 287 CYS A CA 1
ATOM 2280 C C . CYS A 1 287 ? 8.922 25.622 1.514 1.00 85.25 287 CYS A C 1
ATOM 2282 O O . CYS A 1 287 ? 9.045 26.558 2.299 1.00 85.25 287 CYS A O 1
ATOM 2284 N N . LEU A 1 288 ? 9.949 25.156 0.799 1.00 84.25 288 LEU A N 1
ATOM 2285 C CA . LEU A 1 288 ? 11.314 25.688 0.910 1.00 84.25 288 LEU A CA 1
ATOM 2286 C C . LEU A 1 288 ? 11.460 27.107 0.332 1.00 84.25 288 LEU A C 1
ATOM 2288 O O . LEU A 1 288 ? 12.329 27.860 0.772 1.00 84.25 288 LEU A O 1
ATOM 2292 N N . TYR A 1 289 ? 10.622 27.467 -0.644 1.00 82.50 289 TYR A N 1
ATOM 2293 C CA . TYR A 1 289 ? 10.675 28.751 -1.354 1.00 82.50 289 TYR A CA 1
ATOM 2294 C C . TYR A 1 289 ? 9.521 29.707 -1.026 1.00 82.50 289 TYR A C 1
ATOM 2296 O O . TYR A 1 289 ? 9.559 30.861 -1.460 1.00 82.50 289 TYR A O 1
ATOM 2304 N N . ALA A 1 290 ? 8.501 29.255 -0.295 1.00 80.88 290 ALA A N 1
ATOM 2305 C CA . ALA A 1 290 ? 7.315 30.048 -0.002 1.00 80.88 290 ALA A CA 1
ATOM 2306 C C . ALA A 1 290 ? 7.658 31.315 0.789 1.00 80.88 290 ALA A C 1
ATOM 2308 O O . ALA A 1 290 ? 8.496 31.330 1.695 1.00 80.88 290 ALA A O 1
ATOM 2309 N N . LEU A 1 291 ? 6.949 32.394 0.467 1.00 77.31 291 LEU A N 1
ATOM 2310 C CA . LEU A 1 291 ? 7.051 33.646 1.207 1.00 77.31 291 LEU A CA 1
ATOM 2311 C C . LEU A 1 291 ? 6.403 33.488 2.598 1.00 77.31 291 LEU A C 1
ATOM 2313 O O . LEU A 1 291 ? 5.411 32.768 2.733 1.00 77.31 291 LEU A O 1
ATOM 2317 N N . PRO A 1 292 ? 6.857 34.220 3.637 1.00 74.69 292 PRO A N 1
ATOM 2318 C CA . PRO A 1 292 ? 6.280 34.126 4.985 1.00 74.69 292 PRO A CA 1
ATOM 2319 C C . PRO A 1 292 ? 4.756 34.333 5.042 1.00 74.69 292 PRO A C 1
ATOM 2321 O O . PRO A 1 292 ? 4.071 33.723 5.860 1.00 74.69 292 PRO A O 1
ATOM 2324 N N . GLN A 1 293 ? 4.207 35.158 4.144 1.00 71.75 293 GLN A N 1
ATOM 2325 C CA . GLN A 1 293 ? 2.763 35.372 4.020 1.00 71.75 293 GLN A CA 1
ATOM 2326 C C . GLN A 1 293 ? 2.036 34.119 3.503 1.00 71.75 293 GLN A C 1
ATOM 2328 O O . GLN A 1 293 ? 1.005 33.742 4.054 1.00 71.75 293 GLN A O 1
ATOM 2333 N N . GLU A 1 294 ? 2.591 33.422 2.512 1.00 78.62 294 GLU A N 1
ATOM 2334 C CA . GLU A 1 294 ? 2.023 32.183 1.962 1.00 78.62 294 GLU A CA 1
ATOM 2335 C C . GLU A 1 294 ? 2.051 31.045 2.991 1.00 78.62 294 GLU A C 1
ATOM 2337 O O . GLU A 1 294 ? 1.077 30.310 3.138 1.00 78.62 294 GLU A O 1
ATOM 2342 N N . ILE A 1 295 ? 3.134 30.961 3.765 1.00 78.25 295 ILE A N 1
ATOM 2343 C CA . ILE A 1 295 ? 3.304 30.037 4.895 1.00 78.25 295 ILE A CA 1
ATOM 2344 C C . ILE A 1 295 ? 2.236 30.302 5.971 1.00 78.25 295 ILE A C 1
ATOM 2346 O O . ILE A 1 295 ? 1.612 29.368 6.485 1.00 78.25 295 ILE A O 1
ATOM 2350 N N . SER A 1 296 ? 1.982 31.578 6.285 1.00 77.44 296 SER A N 1
ATOM 2351 C CA . SER A 1 296 ? 0.965 31.966 7.270 1.00 77.44 296 SER A CA 1
ATOM 2352 C C . SER A 1 296 ? -0.461 31.647 6.805 1.00 77.44 296 SER A C 1
ATOM 2354 O O . SER A 1 296 ? -1.268 31.153 7.591 1.00 77.44 296 SER A O 1
ATOM 2356 N N . LEU A 1 297 ? -0.753 31.837 5.512 1.00 78.62 297 LEU A N 1
ATOM 2357 C CA . LEU A 1 297 ? -2.035 31.478 4.905 1.00 78.62 297 LEU A CA 1
ATOM 2358 C C . LEU A 1 297 ? -2.229 29.963 4.844 1.00 78.62 297 LEU A C 1
ATOM 2360 O O . LEU A 1 297 ? -3.324 29.478 5.114 1.00 78.62 297 LEU A O 1
ATOM 2364 N N . ALA A 1 298 ? -1.179 29.196 4.557 1.00 77.50 298 ALA A N 1
ATOM 2365 C CA . ALA A 1 298 ? -1.262 27.739 4.543 1.00 77.50 298 ALA A CA 1
ATOM 2366 C C . ALA A 1 298 ? -1.482 27.133 5.934 1.00 77.50 298 ALA A C 1
ATOM 2368 O O . ALA A 1 298 ? -2.0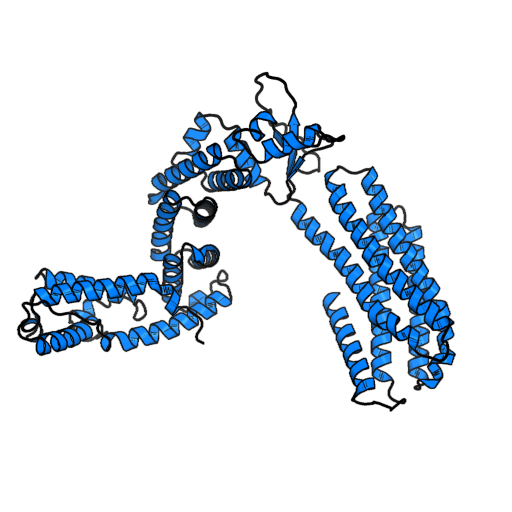19 26.041 6.034 1.00 77.50 298 ALA A O 1
ATOM 2369 N N . SER A 1 299 ? -1.124 27.853 7.001 1.00 74.00 299 SER A N 1
ATOM 2370 C CA . SER A 1 299 ? -1.409 27.457 8.388 1.00 74.00 299 SER A CA 1
ATOM 2371 C C . SER A 1 299 ? -2.816 27.871 8.857 1.00 74.00 299 SER A C 1
ATOM 2373 O O . SER A 1 299 ? -3.183 27.624 10.006 1.00 74.00 299 SER A O 1
ATOM 2375 N N . SER A 1 300 ? -3.592 28.537 7.993 1.00 77.12 300 SER A N 1
ATOM 2376 C CA . SER A 1 300 ? -4.952 29.009 8.275 1.00 77.12 300 SER A CA 1
ATOM 2377 C C . SER A 1 300 ? -6.022 27.971 7.906 1.00 77.12 300 SER A C 1
ATOM 2379 O O . SER A 1 300 ? -5.730 26.913 7.356 1.00 77.12 300 SER A O 1
ATOM 2381 N N . SER A 1 301 ? -7.298 28.287 8.150 1.00 63.81 301 SER A N 1
ATOM 2382 C CA . SER A 1 301 ? -8.437 27.406 7.837 1.00 63.81 301 SER A CA 1
ATOM 2383 C C . SER A 1 301 ? -8.603 27.072 6.346 1.00 63.81 301 SER A C 1
ATOM 2385 O O . SER A 1 301 ? -9.379 26.174 6.021 1.00 63.81 301 SER A O 1
ATOM 2387 N N . GLN A 1 302 ? -7.888 27.756 5.447 1.00 64.19 302 GLN A N 1
ATOM 2388 C CA . GLN A 1 302 ? -7.868 27.503 4.000 1.00 64.19 302 GLN A CA 1
ATOM 2389 C C . GLN A 1 302 ? -6.670 26.650 3.542 1.00 64.19 302 GLN A C 1
ATOM 2391 O O . GLN A 1 302 ? -6.489 26.451 2.342 1.00 64.19 302 GLN A O 1
ATOM 2396 N N . GLY A 1 303 ? -5.844 26.163 4.473 1.00 71.06 303 GLY A N 1
ATOM 2397 C CA . GLY A 1 303 ? -4.674 25.348 4.166 1.00 71.06 303 GLY A CA 1
ATOM 2398 C C . GLY A 1 303 ? -5.024 24.041 3.451 1.00 71.06 303 GLY A C 1
ATOM 2399 O O . GLY A 1 303 ? -5.941 23.316 3.847 1.00 71.06 303 GLY A O 1
ATOM 2400 N N . ASP A 1 304 ? -4.265 23.723 2.401 1.00 83.81 304 ASP A N 1
ATOM 2401 C CA . ASP A 1 304 ? -4.372 22.445 1.703 1.00 83.81 304 ASP A CA 1
ATOM 2402 C C . ASP A 1 304 ? -3.629 21.355 2.489 1.00 83.81 304 ASP A C 1
ATOM 2404 O O . ASP A 1 304 ? -2.400 21.252 2.482 1.00 83.81 304 ASP A O 1
ATOM 2408 N N . ILE A 1 305 ? -4.409 20.524 3.179 1.00 86.50 305 ILE A N 1
ATOM 2409 C CA . ILE A 1 305 ? -3.917 19.417 4.004 1.00 86.50 305 ILE A CA 1
ATOM 2410 C C . ILE A 1 305 ? -3.145 18.394 3.171 1.00 86.50 305 ILE A C 1
ATOM 2412 O O . ILE A 1 305 ? -2.188 17.807 3.672 1.00 86.50 305 ILE A O 1
ATOM 2416 N N . VAL A 1 306 ? -3.532 18.166 1.912 1.00 88.44 306 VAL A N 1
ATOM 2417 C CA . VAL A 1 306 ? -2.840 17.203 1.045 1.00 88.44 306 VAL A CA 1
ATOM 2418 C C . VAL A 1 306 ? -1.454 17.736 0.707 1.00 88.44 306 VAL A C 1
ATOM 2420 O O . VAL A 1 306 ? -0.472 17.022 0.903 1.00 88.44 306 VAL A O 1
ATOM 2423 N N . LYS A 1 307 ? -1.371 19.009 0.316 1.00 89.38 307 LYS A N 1
ATOM 2424 C CA . LYS A 1 307 ? -0.107 19.698 0.040 1.00 89.38 307 LYS A CA 1
ATOM 2425 C C . LYS A 1 307 ? 0.836 19.705 1.244 1.00 89.38 307 LYS A C 1
ATOM 2427 O O . LYS A 1 307 ? 2.004 19.342 1.126 1.00 89.38 307 LYS A O 1
ATOM 2432 N N . LEU A 1 308 ? 0.328 20.060 2.425 1.00 90.94 308 LEU A N 1
ATOM 2433 C CA . LEU A 1 308 ? 1.125 20.057 3.656 1.00 90.94 308 LEU A CA 1
ATOM 2434 C C . LEU A 1 308 ? 1.563 18.639 4.064 1.00 90.94 308 LEU A C 1
ATOM 2436 O O . LEU A 1 308 ? 2.689 18.452 4.518 1.00 90.94 308 LEU A O 1
ATOM 2440 N N . SER A 1 309 ? 0.711 17.630 3.853 1.00 91.25 309 SER A N 1
ATOM 2441 C CA . SER A 1 309 ? 1.051 16.219 4.098 1.00 91.25 309 SER A CA 1
ATOM 2442 C C . SER A 1 309 ? 2.156 15.732 3.155 1.00 91.25 309 SER A C 1
ATOM 2444 O O . SER A 1 309 ? 3.084 15.037 3.568 1.00 91.25 309 SER A O 1
ATOM 2446 N N . ASN A 1 310 ? 2.086 16.110 1.879 1.00 91.31 310 ASN A N 1
ATOM 2447 C CA . ASN A 1 310 ? 3.120 15.802 0.897 1.00 91.31 310 ASN A CA 1
ATOM 2448 C C . ASN A 1 310 ? 4.459 16.442 1.275 1.00 91.31 310 ASN A C 1
ATOM 2450 O O . ASN A 1 310 ? 5.476 15.748 1.310 1.00 91.31 310 ASN A O 1
ATOM 2454 N N . ALA A 1 311 ? 4.437 17.727 1.636 1.00 91.44 311 ALA A N 1
ATOM 2455 C CA . ALA A 1 311 ? 5.620 18.449 2.072 1.00 91.44 311 ALA A CA 1
ATOM 2456 C C . ALA A 1 311 ? 6.254 17.834 3.326 1.00 91.44 311 ALA A C 1
ATOM 2458 O O . ALA A 1 311 ? 7.458 17.602 3.331 1.00 91.44 311 ALA A O 1
ATOM 2459 N N . ALA A 1 312 ? 5.463 17.510 4.355 1.00 92.62 312 ALA A N 1
ATOM 2460 C CA . ALA A 1 312 ? 5.957 16.880 5.581 1.00 92.62 312 ALA A CA 1
ATOM 2461 C C . ALA A 1 312 ? 6.615 15.517 5.308 1.00 92.62 312 ALA A C 1
ATOM 2463 O O . ALA A 1 312 ? 7.721 15.257 5.771 1.00 92.62 312 ALA A O 1
ATOM 2464 N N . ARG A 1 313 ? 5.985 14.671 4.483 1.00 93.06 313 ARG A N 1
ATOM 2465 C CA . ARG A 1 313 ? 6.534 13.362 4.096 1.00 93.06 313 ARG A CA 1
ATOM 2466 C C . ARG A 1 313 ? 7.857 13.474 3.343 1.00 93.06 313 ARG A C 1
ATOM 2468 O O . ARG A 1 313 ? 8.782 12.712 3.615 1.00 93.06 313 ARG A O 1
ATOM 2475 N N . MET A 1 314 ? 7.947 14.392 2.384 1.00 90.31 314 MET A N 1
ATOM 2476 C CA . MET A 1 314 ? 9.182 14.608 1.628 1.00 90.31 314 MET A CA 1
ATOM 2477 C C . MET A 1 314 ? 10.264 15.257 2.495 1.00 90.31 314 MET A C 1
ATOM 2479 O O . MET A 1 314 ? 11.426 14.869 2.402 1.00 90.31 314 MET A O 1
ATOM 2483 N N . ALA A 1 315 ? 9.891 16.188 3.376 1.00 91.00 315 ALA A N 1
ATOM 2484 C CA . ALA A 1 315 ? 10.806 16.787 4.340 1.00 91.00 315 ALA A CA 1
ATOM 2485 C C . ALA A 1 315 ? 11.397 15.724 5.276 1.00 91.00 315 ALA A C 1
ATOM 2487 O O . ALA A 1 315 ? 12.611 15.695 5.445 1.00 91.00 315 ALA A O 1
ATOM 2488 N N . HIS A 1 316 ? 10.575 14.798 5.776 1.00 90.25 316 HIS A N 1
ATOM 2489 C CA . HIS A 1 316 ? 11.027 13.660 6.574 1.00 90.25 316 HIS A CA 1
ATOM 2490 C C . HIS A 1 316 ? 11.988 12.752 5.789 1.00 90.25 316 HIS A C 1
ATOM 2492 O O . HIS A 1 316 ? 13.083 12.446 6.258 1.00 90.25 316 HIS A O 1
ATOM 2498 N N . LYS A 1 317 ? 11.621 12.372 4.553 1.00 89.50 317 LYS A N 1
ATOM 2499 C CA . LYS A 1 317 ? 12.443 11.509 3.680 1.00 89.50 317 LYS A CA 1
ATOM 2500 C C . LYS A 1 317 ? 13.832 12.097 3.407 1.00 89.50 317 LYS A C 1
ATOM 2502 O O . LYS A 1 317 ? 14.814 11.361 3.390 1.00 89.50 317 LYS A O 1
ATOM 2507 N N . TYR A 1 318 ? 13.897 13.402 3.157 1.00 88.56 318 TYR A N 1
ATOM 2508 C CA . TYR A 1 318 ? 15.126 14.113 2.799 1.00 88.56 318 TYR A CA 1
ATOM 2509 C C . TYR A 1 318 ? 15.802 14.817 3.988 1.00 88.56 318 TYR A C 1
ATOM 2511 O O . TYR A 1 318 ? 16.767 15.558 3.799 1.00 88.56 318 TYR A O 1
ATOM 2519 N N . HIS A 1 319 ? 15.325 14.565 5.210 1.00 87.56 319 HIS A N 1
ATOM 2520 C CA . HIS A 1 319 ? 15.846 15.116 6.463 1.00 87.56 319 HIS A CA 1
ATOM 2521 C C . HIS A 1 319 ? 15.857 16.657 6.553 1.00 87.56 319 HIS A C 1
ATOM 2523 O O . HIS A 1 319 ? 16.750 17.250 7.150 1.00 87.56 319 HIS A O 1
ATOM 2529 N N . PHE A 1 320 ? 14.833 17.331 6.022 1.00 89.44 320 PHE A N 1
ATOM 2530 C CA . PHE A 1 320 ? 14.603 18.766 6.243 1.00 89.44 320 PHE A CA 1
ATOM 2531 C C . PHE A 1 320 ? 13.858 19.017 7.566 1.00 89.44 320 PHE A C 1
ATOM 2533 O O . PHE A 1 320 ? 12.674 19.361 7.568 1.00 89.44 320 PHE A O 1
ATOM 2540 N N . ILE A 1 321 ? 14.551 18.875 8.699 1.00 87.38 321 ILE A N 1
ATOM 2541 C CA . ILE A 1 321 ? 13.950 18.841 10.050 1.00 87.38 321 ILE A CA 1
ATOM 2542 C C . ILE A 1 321 ? 13.094 20.081 10.367 1.00 87.38 321 ILE A C 1
ATOM 2544 O O . ILE A 1 321 ? 11.995 19.960 10.919 1.00 87.38 321 ILE A O 1
ATOM 2548 N N . THR A 1 322 ? 13.554 21.295 10.026 1.00 89.44 322 THR A N 1
ATOM 2549 C CA . THR A 1 322 ? 12.779 22.511 10.349 1.00 89.44 322 THR A CA 1
ATOM 2550 C C . THR A 1 322 ? 11.520 22.626 9.493 1.00 89.44 322 THR A C 1
ATOM 2552 O O . THR A 1 322 ? 10.473 23.047 9.991 1.00 89.44 322 THR A O 1
ATOM 2555 N N . THR A 1 323 ? 11.603 22.191 8.233 1.00 89.81 323 THR A N 1
ATOM 2556 C CA . THR A 1 323 ? 10.477 22.191 7.290 1.00 89.81 323 THR A CA 1
ATOM 2557 C C . THR A 1 323 ? 9.456 21.127 7.674 1.00 89.81 323 THR A C 1
ATOM 2559 O O . THR A 1 323 ? 8.261 21.405 7.668 1.00 89.81 323 THR A O 1
ATOM 2562 N N . GLU A 1 324 ? 9.917 19.945 8.089 1.00 92.38 324 GLU A N 1
ATOM 2563 C CA . GLU A 1 324 ? 9.081 18.878 8.641 1.00 92.38 324 GLU A CA 1
ATOM 2564 C C . GLU A 1 324 ? 8.318 19.366 9.878 1.00 92.38 324 GLU A C 1
ATOM 2566 O O . GLU A 1 324 ? 7.087 19.335 9.903 1.00 92.38 324 GLU A O 1
ATOM 2571 N N . THR A 1 325 ? 9.032 19.914 10.867 1.00 91.06 325 THR A N 1
ATOM 2572 C CA . THR A 1 325 ? 8.426 20.418 12.110 1.00 91.06 325 THR A CA 1
ATOM 2573 C C . THR A 1 325 ? 7.399 21.517 11.832 1.00 91.06 325 THR A C 1
ATOM 2575 O O . THR A 1 325 ? 6.331 21.560 12.448 1.00 91.06 325 THR A O 1
ATOM 2578 N N . TRP A 1 326 ? 7.707 22.428 10.905 1.00 91.62 326 TRP A N 1
ATOM 2579 C CA . TRP A 1 326 ? 6.773 23.470 10.493 1.00 91.62 326 TRP A CA 1
ATOM 2580 C C . TRP A 1 326 ? 5.530 22.883 9.811 1.00 91.62 326 TRP A C 1
ATOM 2582 O O . TRP A 1 326 ? 4.413 23.241 10.189 1.00 91.62 326 TRP A O 1
ATOM 2592 N N . ALA A 1 327 ? 5.705 21.962 8.859 1.00 91.69 327 ALA A N 1
ATOM 2593 C CA . ALA A 1 327 ? 4.605 21.364 8.109 1.00 91.69 327 ALA A CA 1
ATOM 2594 C C . ALA A 1 327 ? 3.659 20.569 9.025 1.00 91.69 327 ALA A C 1
ATOM 2596 O O . ALA A 1 327 ? 2.442 20.704 8.907 1.00 91.69 327 ALA A O 1
ATOM 2597 N N . LEU A 1 328 ? 4.195 19.821 9.997 1.00 92.19 328 LEU A N 1
ATOM 2598 C CA . LEU A 1 328 ? 3.404 19.105 11.008 1.00 92.19 328 LEU A CA 1
ATOM 2599 C C . LEU A 1 328 ? 2.596 20.063 11.897 1.00 92.19 328 LEU A C 1
ATOM 2601 O O . LEU A 1 328 ? 1.404 19.850 12.126 1.00 92.19 328 LEU A O 1
ATOM 2605 N N . ARG A 1 329 ? 3.199 21.175 12.340 1.00 91.19 329 ARG A N 1
ATOM 2606 C CA . ARG A 1 329 ? 2.486 22.209 13.113 1.00 91.19 329 ARG A CA 1
ATOM 2607 C C . ARG A 1 329 ? 1.399 22.902 12.292 1.00 91.19 329 ARG A C 1
ATOM 2609 O O . ARG A 1 329 ? 0.312 23.147 12.816 1.00 91.19 329 ARG A O 1
ATOM 2616 N N . ALA A 1 330 ? 1.668 23.196 11.021 1.00 89.38 330 ALA A N 1
ATOM 2617 C CA . ALA A 1 330 ? 0.691 23.778 10.105 1.00 89.38 330 ALA A CA 1
ATOM 2618 C C . ALA A 1 330 ? -0.488 22.820 9.865 1.00 89.38 330 ALA A C 1
ATOM 2620 O O . ALA A 1 330 ? -1.644 23.243 9.934 1.00 89.38 330 ALA A O 1
ATOM 2621 N N . LEU A 1 331 ? -0.215 21.521 9.679 1.00 90.25 331 LEU A N 1
ATOM 2622 C CA . LEU A 1 331 ? -1.240 20.476 9.601 1.00 90.25 331 LEU A CA 1
ATOM 2623 C C . LEU A 1 331 ? -2.097 20.448 10.864 1.00 90.25 331 LEU A C 1
ATOM 2625 O O . LEU A 1 331 ? -3.322 20.497 10.770 1.00 90.25 331 LEU A O 1
ATOM 2629 N N . LEU A 1 332 ? -1.477 20.424 12.046 1.00 89.50 332 LEU A N 1
ATOM 2630 C CA . LEU A 1 332 ? -2.199 20.405 13.316 1.00 89.50 332 LEU A CA 1
ATOM 2631 C C . LEU A 1 332 ? -3.109 21.637 13.480 1.00 89.50 332 LEU A C 1
ATOM 2633 O O . LEU A 1 332 ? -4.259 21.501 13.905 1.00 89.50 332 LEU A O 1
ATOM 2637 N N . ALA A 1 333 ? -2.634 22.825 13.093 1.00 87.50 333 ALA A N 1
ATOM 2638 C CA . ALA A 1 333 ? -3.420 24.061 13.113 1.00 87.50 333 ALA A CA 1
ATOM 2639 C C . ALA A 1 333 ? -4.612 24.023 12.133 1.00 87.50 333 ALA A C 1
ATOM 2641 O O . ALA A 1 333 ? -5.737 24.385 12.503 1.00 87.50 333 ALA A O 1
ATOM 2642 N N . CYS A 1 334 ? -4.405 23.511 10.915 1.00 83.62 334 CYS A N 1
ATOM 2643 C CA . CYS A 1 334 ? -5.477 23.288 9.937 1.00 83.62 334 CYS A CA 1
ATOM 2644 C C . CYS A 1 334 ? -6.513 22.290 10.469 1.00 83.62 334 CYS A C 1
ATOM 2646 O O . CYS A 1 334 ? -7.719 22.521 10.392 1.00 83.62 334 CYS A O 1
ATOM 2648 N N . HIS A 1 335 ? -6.055 21.200 11.087 1.00 82.00 335 HIS A N 1
ATOM 2649 C CA . HIS A 1 335 ? -6.930 20.200 11.690 1.00 82.00 335 HIS A CA 1
ATOM 2650 C C . HIS A 1 335 ? -7.756 20.767 12.844 1.00 82.00 335 HIS A C 1
ATOM 2652 O O . HIS A 1 335 ? -8.937 20.443 12.948 1.00 82.00 335 HIS A O 1
ATOM 2658 N N . ALA A 1 336 ? -7.171 21.608 13.701 1.00 80.31 336 ALA A N 1
ATOM 2659 C CA . ALA A 1 336 ? -7.881 22.240 14.810 1.00 80.31 336 ALA A CA 1
ATOM 2660 C C . ALA A 1 336 ? -8.986 23.193 14.325 1.00 80.31 336 ALA A C 1
ATOM 2662 O O . ALA A 1 336 ? -10.078 23.205 14.894 1.00 80.31 336 ALA A O 1
ATOM 2663 N N . THR A 1 337 ? -8.727 23.946 13.254 1.00 75.12 337 THR A N 1
ATOM 2664 C CA . THR A 1 337 ? -9.681 24.910 12.682 1.00 75.12 337 THR A CA 1
ATOM 2665 C C . THR A 1 337 ? -10.779 24.250 11.844 1.00 75.12 337 THR A C 1
ATOM 2667 O O . THR A 1 337 ? -11.915 24.717 11.859 1.00 75.12 337 THR A O 1
ATOM 2670 N N . GLN A 1 338 ? -10.491 23.135 11.167 1.00 71.94 338 GLN A N 1
ATOM 2671 C CA . GLN A 1 338 ? -11.445 22.435 10.295 1.00 71.94 338 GLN A CA 1
ATOM 2672 C C . GLN A 1 338 ? -12.236 21.303 10.985 1.00 71.94 338 GLN A C 1
ATOM 2674 O O . GLN A 1 338 ? -12.950 20.554 10.311 1.00 71.94 338 GLN A O 1
ATOM 2679 N N . ARG A 1 339 ? -12.180 21.173 12.323 1.00 68.19 339 ARG A N 1
ATOM 2680 C CA . ARG A 1 339 ? -12.934 20.134 13.065 1.00 68.19 339 ARG A CA 1
ATOM 2681 C C . ARG A 1 339 ? -14.444 20.159 12.798 1.00 68.19 339 ARG A C 1
ATOM 2683 O O . ARG A 1 339 ? -15.068 19.104 12.827 1.00 68.19 339 ARG A O 1
ATOM 2690 N N . SER A 1 340 ? -15.025 21.332 12.541 1.00 57.91 340 SER A N 1
ATOM 2691 C CA . SER A 1 340 ? -16.469 21.523 12.336 1.00 57.91 340 SER A CA 1
ATOM 2692 C C . SER A 1 340 ? -16.929 21.368 10.882 1.00 57.91 340 SER A C 1
ATOM 2694 O O . SER A 1 340 ? -18.083 21.020 10.653 1.00 57.91 340 SER A O 1
ATOM 2696 N N . ALA A 1 341 ? -16.048 21.601 9.903 1.00 61.62 341 ALA A N 1
ATOM 2697 C CA . ALA A 1 341 ? -16.396 21.588 8.477 1.00 61.62 341 ALA A CA 1
ATOM 2698 C C . ALA A 1 341 ? -16.393 20.178 7.854 1.00 61.62 341 ALA A C 1
ATOM 2700 O O . ALA A 1 341 ? -16.906 19.995 6.755 1.00 61.62 341 ALA A O 1
ATOM 2701 N N . GLY A 1 342 ? -15.844 19.183 8.561 1.00 68.06 342 GLY A N 1
ATOM 2702 C CA . GLY A 1 342 ? -15.745 17.803 8.090 1.00 68.06 342 GLY A CA 1
ATOM 2703 C C . GLY A 1 342 ? -14.682 17.638 7.001 1.00 68.06 342 GLY A C 1
ATOM 2704 O O . GLY A 1 342 ? -14.925 17.889 5.825 1.00 68.06 342 GLY A O 1
ATOM 2705 N N . LEU A 1 343 ? -13.493 17.161 7.377 1.00 79.06 343 LEU A N 1
ATOM 2706 C CA . LEU A 1 343 ? -12.429 16.867 6.411 1.00 79.06 343 LEU A CA 1
ATOM 2707 C C . LEU A 1 343 ? -12.852 15.805 5.387 1.00 79.06 343 LEU A C 1
ATOM 2709 O O . LEU A 1 343 ? -13.597 14.870 5.702 1.00 79.06 343 LEU A O 1
ATOM 2713 N N . SER A 1 344 ? -12.284 15.877 4.183 1.00 87.25 344 SER A N 1
ATOM 2714 C CA . SER A 1 344 ? -12.386 14.781 3.217 1.00 87.25 344 SER A CA 1
ATOM 2715 C C . SER A 1 344 ? -11.687 13.517 3.744 1.00 87.25 344 SER A C 1
ATOM 2717 O O . SER A 1 344 ? -10.693 13.596 4.473 1.00 87.25 344 SER A O 1
ATOM 2719 N N . THR A 1 345 ? -12.182 12.336 3.361 1.00 87.94 345 THR A N 1
ATOM 2720 C CA . THR A 1 345 ? -11.579 11.055 3.771 1.00 87.94 345 THR A CA 1
ATOM 2721 C C . THR A 1 345 ? -10.152 10.945 3.247 1.00 87.94 345 THR A C 1
ATOM 2723 O O . THR A 1 345 ? -9.262 10.512 3.968 1.00 87.94 345 THR A O 1
ATOM 2726 N N . HIS A 1 346 ? -9.910 11.406 2.018 1.00 89.19 346 HIS A N 1
ATOM 2727 C CA . HIS A 1 346 ? -8.587 11.401 1.401 1.00 89.19 346 HIS A CA 1
ATOM 2728 C C . HIS A 1 346 ? -7.574 12.254 2.182 1.00 89.19 346 HIS A C 1
ATOM 2730 O O . HIS A 1 346 ? -6.488 11.773 2.504 1.00 89.19 346 HIS A O 1
ATOM 2736 N N . SER A 1 347 ? -7.947 13.485 2.552 1.00 88.94 347 SER A N 1
ATOM 2737 C CA . SER A 1 347 ? -7.100 14.376 3.357 1.00 88.94 347 SER A CA 1
ATOM 2738 C C . SER A 1 347 ? -6.782 13.763 4.720 1.00 88.94 347 SER A C 1
ATOM 2740 O O . SER A 1 347 ? -5.640 13.813 5.167 1.00 88.94 347 SER A O 1
ATOM 2742 N N . LEU A 1 348 ? -7.774 13.128 5.357 1.00 89.94 348 LEU A N 1
ATOM 2743 C CA . LEU A 1 348 ? -7.588 12.475 6.649 1.00 89.94 348 LEU A CA 1
ATOM 2744 C C . LEU A 1 348 ? -6.631 11.279 6.555 1.00 89.94 348 LEU A C 1
ATOM 2746 O O . LEU A 1 348 ? -5.770 11.123 7.416 1.00 89.94 348 LEU A O 1
ATOM 2750 N N . VAL A 1 349 ? -6.726 10.467 5.495 1.00 91.56 349 VAL A N 1
ATOM 2751 C CA . VAL A 1 349 ? -5.784 9.362 5.245 1.00 91.56 349 VAL A CA 1
ATOM 2752 C C . VAL A 1 349 ? -4.359 9.885 5.085 1.00 91.56 349 VAL A C 1
ATOM 2754 O O . VAL A 1 349 ? -3.462 9.362 5.741 1.00 91.56 349 VAL A O 1
ATOM 2757 N N . LYS A 1 350 ? -4.153 10.932 4.277 1.00 90.94 350 LYS A N 1
ATOM 2758 C CA . LYS A 1 350 ? -2.825 11.526 4.061 1.00 90.94 350 LYS A CA 1
ATOM 2759 C C . LYS A 1 350 ? -2.221 12.093 5.344 1.00 90.94 350 LYS A C 1
ATOM 2761 O O . LYS A 1 350 ? -1.085 11.761 5.664 1.00 90.94 350 LYS A O 1
ATOM 2766 N N . ALA A 1 351 ? -2.998 12.840 6.124 1.00 90.88 351 ALA A N 1
ATOM 2767 C CA . ALA A 1 351 ? -2.546 13.346 7.417 1.00 90.88 351 ALA A CA 1
ATOM 2768 C C . ALA A 1 351 ? -2.207 12.211 8.400 1.00 90.88 351 ALA A C 1
ATOM 2770 O O . ALA A 1 351 ? -1.228 12.298 9.135 1.00 90.88 351 ALA A O 1
ATOM 2771 N N . THR A 1 352 ? -2.980 11.117 8.379 1.00 91.44 352 THR A N 1
ATOM 2772 C CA . THR A 1 352 ? -2.714 9.936 9.216 1.00 91.44 352 THR A CA 1
ATOM 2773 C C . THR A 1 352 ? -1.399 9.256 8.846 1.00 91.44 352 THR A C 1
ATOM 2775 O O . THR A 1 352 ? -0.618 8.911 9.726 1.00 91.44 352 THR A O 1
ATOM 2778 N N . GLU A 1 353 ? -1.162 9.044 7.547 1.00 90.81 353 GLU A N 1
ATOM 2779 C CA . GLU A 1 353 ? 0.074 8.437 7.040 1.00 90.81 353 GLU A CA 1
ATOM 2780 C C . GLU A 1 353 ? 1.299 9.234 7.490 1.00 90.81 353 GLU A C 1
ATOM 2782 O O . GLU A 1 353 ? 2.269 8.648 7.958 1.00 90.81 353 GLU A O 1
ATOM 2787 N N . VAL A 1 354 ? 1.227 10.561 7.383 1.00 92.75 354 VAL A N 1
ATOM 2788 C CA . VAL A 1 354 ? 2.313 11.467 7.766 1.00 92.75 354 VAL A CA 1
ATOM 2789 C C . VAL A 1 354 ? 2.533 11.485 9.273 1.00 92.75 354 VAL A C 1
ATOM 2791 O O . VAL A 1 354 ? 3.674 11.391 9.702 1.00 92.75 354 VAL A O 1
ATOM 2794 N N . ALA A 1 355 ? 1.467 11.548 10.076 1.00 92.69 355 ALA A N 1
ATOM 2795 C CA . ALA A 1 355 ? 1.586 11.538 11.534 1.00 92.69 355 ALA A CA 1
ATOM 2796 C C . ALA A 1 355 ? 2.308 10.282 12.044 1.00 92.69 355 ALA A C 1
ATOM 2798 O O . ALA A 1 355 ? 3.157 10.373 12.924 1.00 92.69 355 ALA A O 1
ATOM 2799 N N . VAL A 1 356 ? 2.000 9.115 11.463 1.00 91.38 356 VAL A N 1
ATOM 2800 C CA . VAL A 1 356 ? 2.671 7.853 11.812 1.00 91.38 356 VAL A CA 1
ATOM 2801 C C . VAL A 1 356 ? 4.094 7.798 11.254 1.00 91.38 356 VAL A C 1
ATOM 2803 O O . VAL A 1 356 ? 4.984 7.308 11.938 1.00 91.38 356 VAL A O 1
ATOM 2806 N N . LEU A 1 357 ? 4.324 8.290 10.032 1.00 90.94 357 LEU A N 1
ATOM 2807 C CA . LEU A 1 357 ? 5.653 8.304 9.412 1.00 90.94 357 LEU A CA 1
ATOM 2808 C C . LEU A 1 357 ? 6.647 9.166 10.201 1.00 90.94 357 LEU A C 1
ATOM 2810 O O . LEU A 1 357 ? 7.776 8.743 10.414 1.00 90.94 357 LEU A O 1
ATOM 2814 N N . CYS A 1 358 ? 6.214 10.350 10.632 1.00 90.12 358 CYS A N 1
ATOM 2815 C CA . CYS A 1 358 ? 7.027 11.310 11.377 1.00 90.12 358 CYS A CA 1
ATOM 2816 C C . CYS A 1 358 ? 7.043 11.062 12.897 1.00 90.12 358 CYS A C 1
ATOM 2818 O O . CYS A 1 358 ? 7.676 11.827 13.616 1.00 90.12 358 CYS A O 1
ATOM 2820 N N . ASP A 1 359 ? 6.330 10.042 13.390 1.00 89.94 359 ASP A N 1
ATOM 2821 C CA . ASP A 1 359 ? 6.140 9.764 14.825 1.00 89.94 359 ASP A CA 1
ATOM 2822 C C . ASP A 1 359 ? 5.604 10.978 15.628 1.00 89.94 359 ASP A C 1
ATOM 2824 O O . ASP A 1 359 ? 5.970 11.224 16.779 1.00 89.94 359 ASP A O 1
ATOM 2828 N N . ASP A 1 360 ? 4.717 11.773 15.012 1.00 92.19 360 ASP A N 1
ATOM 2829 C CA . ASP A 1 360 ? 4.150 12.987 15.615 1.00 92.19 360 ASP A CA 1
ATOM 2830 C C . ASP A 1 360 ? 2.880 12.665 16.417 1.00 92.19 360 ASP A C 1
ATOM 2832 O O . ASP A 1 360 ? 1.772 12.535 15.880 1.00 92.19 360 ASP A O 1
ATOM 2836 N N . THR A 1 361 ? 3.038 12.542 17.738 1.00 92.12 361 THR A N 1
ATOM 2837 C CA . THR A 1 361 ? 1.936 12.206 18.655 1.00 92.12 361 THR A CA 1
ATOM 2838 C C . THR A 1 361 ? 0.803 13.247 18.693 1.00 92.12 361 THR A C 1
ATOM 2840 O O . THR A 1 361 ? -0.360 12.828 18.676 1.00 92.12 361 THR A O 1
ATOM 2843 N N . PRO A 1 362 ? 1.050 14.577 18.658 1.00 92.44 362 PRO A N 1
ATOM 2844 C CA . PRO A 1 362 ? -0.031 15.565 18.695 1.00 92.44 362 PRO A CA 1
ATOM 2845 C C . PRO A 1 362 ? -0.945 15.516 17.464 1.00 92.44 362 PRO A C 1
ATOM 2847 O O . PRO A 1 362 ? -2.172 15.593 17.595 1.00 92.44 362 PRO A O 1
ATOM 2850 N N . LEU A 1 363 ? -0.373 15.381 16.261 1.00 90.94 363 LEU A N 1
ATOM 2851 C CA . LEU A 1 363 ? -1.145 15.238 15.029 1.00 90.94 363 LEU A CA 1
ATOM 2852 C C . LEU A 1 363 ? -1.893 13.907 15.003 1.00 90.94 363 LEU A C 1
ATOM 2854 O O . LEU A 1 363 ? -3.064 13.874 14.610 1.00 90.94 363 LEU A O 1
ATOM 2858 N N . LEU A 1 364 ? -1.256 12.831 15.470 1.00 91.50 364 LEU A N 1
ATOM 2859 C CA . LEU A 1 364 ? -1.880 11.518 15.564 1.00 91.50 364 LEU A CA 1
ATOM 2860 C C . LEU A 1 364 ? -3.139 11.563 16.442 1.00 91.50 364 LEU A C 1
ATOM 2862 O O . LEU A 1 364 ? -4.205 11.131 16.001 1.00 91.50 364 LEU A O 1
ATOM 2866 N N . ASP A 1 365 ? -3.062 12.150 17.636 1.00 90.81 365 ASP A N 1
ATOM 2867 C CA . ASP A 1 365 ? -4.206 12.280 18.545 1.00 90.81 365 ASP A CA 1
ATOM 2868 C C . ASP A 1 365 ? -5.334 13.133 17.948 1.00 90.81 365 ASP A C 1
ATOM 2870 O O . ASP A 1 365 ? -6.514 12.771 18.034 1.00 90.81 365 ASP A O 1
ATOM 2874 N N . ALA A 1 366 ? -4.991 14.230 17.267 1.00 89.81 366 ALA A N 1
ATOM 2875 C CA . ALA A 1 366 ? -5.971 15.074 16.588 1.00 89.81 366 ALA A CA 1
ATOM 2876 C C . ALA A 1 366 ? -6.714 14.321 15.468 1.00 89.81 366 ALA A C 1
ATOM 2878 O O . ALA A 1 366 ? -7.940 14.418 15.348 1.00 89.81 366 ALA A O 1
ATOM 2879 N N . VAL A 1 367 ? -5.986 13.544 14.665 1.00 90.31 367 VAL A N 1
ATOM 2880 C CA . VAL A 1 367 ? -6.534 12.750 13.560 1.00 90.31 367 VAL A CA 1
ATOM 2881 C C . VAL A 1 367 ? -7.367 11.570 14.073 1.00 90.31 367 VAL A C 1
ATOM 2883 O O . VAL A 1 367 ? -8.426 11.276 13.510 1.00 90.31 367 VAL A O 1
ATOM 2886 N N . ARG A 1 368 ? -6.970 10.940 15.188 1.00 90.75 368 ARG A N 1
ATOM 2887 C CA . ARG A 1 368 ? -7.743 9.865 15.840 1.00 90.75 368 ARG A CA 1
ATOM 2888 C C . ARG A 1 368 ? -9.145 10.317 16.233 1.00 90.75 368 ARG A C 1
ATOM 2890 O O . ARG A 1 368 ? -10.095 9.561 16.042 1.00 90.75 368 ARG A O 1
ATOM 2897 N N . ILE A 1 369 ? -9.302 11.541 16.740 1.00 88.56 369 ILE A N 1
ATOM 2898 C CA . ILE A 1 369 ? -10.622 12.094 17.090 1.00 88.56 369 ILE A CA 1
ATOM 2899 C C . ILE A 1 369 ? -11.524 12.160 15.849 1.00 88.56 369 ILE A C 1
ATOM 2901 O O . ILE A 1 369 ? -12.674 11.725 15.899 1.00 88.56 369 ILE A O 1
ATOM 2905 N N . LEU A 1 370 ? -11.003 12.639 14.716 1.00 88.38 370 LEU A N 1
ATOM 2906 C CA . LEU A 1 370 ? -11.768 12.730 13.468 1.00 88.38 370 LEU A CA 1
ATOM 2907 C C . LEU A 1 370 ? -12.129 11.350 12.903 1.00 88.38 370 LEU A C 1
ATOM 2909 O O . LEU A 1 370 ? -13.244 11.170 12.413 1.00 88.38 370 LEU A O 1
ATOM 2913 N N . TRP A 1 371 ? -11.237 10.361 13.014 1.00 90.81 371 TRP A N 1
ATOM 2914 C CA . TRP A 1 371 ? -11.568 8.979 12.659 1.00 90.81 371 TRP A CA 1
ATOM 2915 C C . TRP A 1 371 ? -12.689 8.414 13.528 1.00 90.81 371 TRP A C 1
ATOM 2917 O O . TRP A 1 371 ? -13.613 7.818 12.980 1.00 90.81 371 TRP A O 1
ATOM 2927 N N . LYS A 1 372 ? -12.676 8.655 14.848 1.00 89.38 372 LYS A N 1
ATOM 2928 C CA . LYS A 1 372 ? -13.774 8.245 15.745 1.00 89.38 372 LYS A CA 1
ATOM 2929 C C . LYS A 1 372 ? -15.108 8.858 15.320 1.00 89.38 372 LYS A C 1
ATOM 2931 O O . LYS A 1 372 ? -16.098 8.139 15.222 1.00 89.38 372 LYS A O 1
ATOM 2936 N N . VAL A 1 373 ? -15.126 10.153 14.992 1.00 88.19 373 VAL A N 1
ATOM 2937 C CA . VAL A 1 373 ? -16.329 10.839 14.481 1.00 88.19 373 VAL A CA 1
ATOM 2938 C C . VAL A 1 373 ? -16.815 10.205 13.171 1.00 88.19 373 VAL A C 1
ATOM 2940 O O . VAL A 1 373 ? -18.010 9.976 13.001 1.00 88.19 373 VAL A O 1
ATOM 2943 N N . ARG A 1 374 ? -15.901 9.863 12.255 1.00 89.00 374 ARG A N 1
ATOM 2944 C CA . ARG A 1 374 ? -16.242 9.264 10.954 1.00 89.00 374 ARG A CA 1
ATOM 2945 C C . ARG A 1 374 ? -16.774 7.834 11.080 1.00 89.00 374 ARG A C 1
ATOM 2947 O O . ARG A 1 374 ? -17.753 7.480 10.425 1.00 89.00 374 ARG A O 1
ATOM 2954 N N . ILE A 1 375 ? -16.174 7.039 11.968 1.00 90.31 375 ILE A N 1
ATOM 2955 C CA . ILE A 1 375 ? -16.643 5.691 12.317 1.00 90.31 375 ILE A CA 1
ATOM 2956 C C . ILE A 1 375 ? -18.044 5.769 12.933 1.00 90.31 375 ILE A C 1
ATOM 2958 O O . ILE A 1 375 ? -18.933 5.032 12.508 1.00 90.31 375 ILE A O 1
ATOM 2962 N N . ALA A 1 376 ? -18.267 6.702 13.865 1.00 87.50 376 ALA A N 1
ATOM 2963 C CA . ALA A 1 376 ? -19.577 6.926 14.475 1.00 87.50 376 ALA A CA 1
ATOM 2964 C C . ALA A 1 376 ? -20.637 7.346 13.438 1.00 87.50 376 ALA A C 1
ATOM 2966 O O . ALA A 1 376 ? -21.757 6.840 13.464 1.00 87.50 376 ALA A O 1
ATOM 2967 N N . ALA A 1 377 ? -20.267 8.192 12.469 1.00 88.25 377 ALA A N 1
ATOM 2968 C CA . ALA A 1 377 ? -21.124 8.582 11.347 1.00 88.25 377 ALA A CA 1
ATOM 2969 C C . ALA A 1 377 ? -21.342 7.461 10.307 1.00 88.25 377 ALA A C 1
ATOM 2971 O O . ALA A 1 377 ? -22.186 7.598 9.421 1.00 88.25 377 ALA A O 1
ATOM 2972 N N . ARG A 1 378 ? -20.599 6.349 10.400 1.00 88.62 378 ARG A N 1
ATOM 2973 C CA . ARG A 1 378 ? -20.650 5.197 9.484 1.00 88.62 378 ARG A CA 1
ATOM 2974 C C . ARG A 1 378 ? -20.379 5.554 8.012 1.00 88.62 378 ARG A C 1
ATOM 2976 O O . ARG A 1 378 ? -20.918 4.909 7.106 1.00 88.62 378 ARG A O 1
ATOM 2983 N N . THR A 1 379 ? -19.543 6.563 7.770 1.00 86.94 379 THR A N 1
ATOM 2984 C CA . THR A 1 379 ? -19.167 7.037 6.428 1.00 86.94 379 THR A CA 1
ATOM 2985 C C . THR A 1 379 ? -17.815 6.468 5.992 1.00 86.94 379 THR A C 1
ATOM 2987 O O . THR A 1 379 ? -16.898 6.335 6.798 1.00 86.94 379 THR A O 1
ATOM 2990 N N . ASP A 1 380 ? -17.696 6.095 4.711 1.00 87.69 380 ASP A N 1
ATOM 2991 C CA . ASP A 1 380 ? -16.472 5.564 4.082 1.00 87.69 380 ASP A CA 1
ATOM 2992 C C . ASP A 1 380 ? -15.750 4.450 4.865 1.00 87.69 380 ASP A C 1
ATOM 2994 O O . ASP A 1 380 ? -14.520 4.350 4.849 1.00 87.69 380 ASP A O 1
ATOM 2998 N N . LEU A 1 381 ? -16.509 3.580 5.539 1.00 90.69 381 LEU A N 1
ATOM 2999 C CA . LEU A 1 381 ? -15.960 2.554 6.430 1.00 90.69 381 LEU A CA 1
ATOM 3000 C C . LEU A 1 381 ? -14.961 1.617 5.735 1.00 90.69 381 LEU A C 1
ATOM 3002 O O . LEU A 1 381 ? -13.974 1.235 6.353 1.00 90.69 381 LEU A O 1
ATOM 3006 N N . ALA A 1 382 ? -15.145 1.295 4.451 1.00 89.88 382 ALA A N 1
ATOM 3007 C CA . ALA A 1 382 ? -14.177 0.484 3.707 1.00 89.88 382 ALA A CA 1
ATOM 3008 C C . ALA A 1 382 ? -12.798 1.164 3.594 1.00 89.88 382 ALA A C 1
ATOM 3010 O O . ALA A 1 382 ? -11.765 0.500 3.700 1.00 89.88 382 ALA A O 1
ATOM 3011 N N . ILE A 1 383 ? -12.767 2.493 3.427 1.00 90.44 383 ILE A N 1
ATOM 3012 C CA . ILE A 1 383 ? -11.520 3.269 3.397 1.00 90.44 383 ILE A CA 1
ATOM 3013 C C . ILE A 1 383 ? -10.914 3.320 4.799 1.00 90.44 383 ILE A C 1
ATOM 3015 O O . ILE A 1 383 ? -9.717 3.080 4.938 1.00 90.44 383 ILE A O 1
ATOM 3019 N N . VAL A 1 384 ? -11.735 3.556 5.830 1.00 91.00 384 VAL A N 1
ATOM 3020 C CA . VAL A 1 384 ? -11.294 3.531 7.235 1.00 91.00 384 VAL A CA 1
ATOM 3021 C C . VAL A 1 384 ? -10.610 2.199 7.544 1.00 91.00 384 VAL A C 1
ATOM 3023 O O . VAL A 1 384 ? -9.470 2.197 7.995 1.00 91.00 384 VAL A O 1
ATOM 3026 N N . MET A 1 385 ? -11.270 1.076 7.241 1.00 92.12 385 MET A N 1
ATOM 3027 C CA . MET A 1 385 ? -10.750 -0.275 7.471 1.00 92.12 385 MET A CA 1
ATOM 3028 C C . MET A 1 385 ? -9.444 -0.518 6.719 1.00 92.12 385 MET A C 1
ATOM 3030 O O . MET A 1 385 ? -8.499 -1.057 7.278 1.00 92.12 385 MET A O 1
ATOM 3034 N N . LYS A 1 386 ? -9.354 -0.094 5.455 1.00 91.56 386 LYS A N 1
ATOM 3035 C CA . LYS A 1 386 ? -8.122 -0.238 4.671 1.00 91.56 386 LYS A CA 1
ATOM 3036 C C . LYS A 1 386 ? -6.964 0.565 5.272 1.00 91.56 386 LYS A C 1
ATOM 3038 O O . LYS A 1 386 ? -5.833 0.081 5.305 1.00 91.56 386 LYS A O 1
ATOM 3043 N N . THR A 1 387 ? -7.235 1.782 5.735 1.00 89.56 387 THR A N 1
ATOM 3044 C CA . THR A 1 387 ? -6.220 2.648 6.341 1.00 89.56 387 THR A CA 1
ATOM 3045 C C . THR A 1 387 ? -5.772 2.119 7.699 1.00 89.56 387 THR A C 1
ATOM 3047 O O . THR A 1 387 ? -4.568 2.056 7.941 1.00 89.56 387 THR A O 1
ATOM 3050 N N . THR A 1 388 ? -6.701 1.680 8.553 1.00 89.88 388 THR A N 1
ATOM 3051 C CA . THR A 1 388 ? -6.378 1.104 9.866 1.00 89.88 388 THR A CA 1
ATOM 3052 C C . THR A 1 388 ? -5.727 -0.274 9.756 1.00 89.88 388 THR A C 1
ATOM 3054 O O . THR A 1 388 ? -4.824 -0.554 10.531 1.00 89.88 388 THR A O 1
ATOM 3057 N N . ASP A 1 389 ? -6.075 -1.098 8.760 1.00 89.56 389 ASP A N 1
ATOM 3058 C CA . ASP A 1 389 ? -5.383 -2.367 8.481 1.00 89.56 389 ASP A CA 1
ATOM 3059 C C . ASP A 1 389 ? -3.917 -2.141 8.088 1.00 89.56 389 ASP A C 1
ATOM 3061 O O . ASP A 1 389 ? -3.029 -2.859 8.545 1.00 89.56 389 ASP A O 1
ATOM 3065 N N . ARG A 1 390 ? -3.640 -1.129 7.254 1.00 88.31 390 ARG A N 1
ATOM 3066 C CA . ARG A 1 390 ? -2.264 -0.786 6.861 1.00 88.31 390 ARG A CA 1
ATOM 3067 C C . ARG A 1 390 ? -1.452 -0.219 8.031 1.00 88.31 390 ARG A C 1
ATOM 3069 O O . ARG A 1 390 ? -0.241 -0.394 8.061 1.00 88.31 390 ARG A O 1
ATOM 3076 N N . LEU A 1 391 ? -2.112 0.449 8.977 1.00 87.81 391 LEU A N 1
ATOM 3077 C CA . LEU A 1 391 ? -1.507 1.085 10.153 1.00 87.81 391 LEU A CA 1
ATOM 3078 C C . LEU A 1 391 ? -1.839 0.332 11.456 1.00 87.81 391 LEU A C 1
ATOM 3080 O O . LEU A 1 391 ? -1.909 0.934 12.530 1.00 87.81 391 LEU A O 1
ATOM 3084 N N . ALA A 1 392 ? -2.043 -0.988 11.369 1.00 78.94 392 ALA A N 1
ATOM 3085 C CA . ALA A 1 392 ? -2.549 -1.805 12.475 1.00 78.94 392 ALA A CA 1
ATOM 3086 C C . ALA A 1 392 ? -1.659 -1.765 13.731 1.00 78.94 392 ALA A C 1
ATOM 3088 O O . ALA A 1 392 ? -2.162 -1.939 14.838 1.00 78.94 392 ALA A O 1
ATOM 3089 N N . GLY A 1 393 ? -0.357 -1.492 13.576 1.00 79.56 393 GLY A N 1
ATOM 3090 C CA . GLY A 1 393 ? 0.577 -1.347 14.697 1.00 79.56 393 GLY A CA 1
ATOM 3091 C C . GLY A 1 393 ? 0.285 -0.147 15.607 1.00 79.56 393 GLY A C 1
ATOM 3092 O O . GLY A 1 393 ? 0.525 -0.231 16.806 1.00 79.56 393 GLY A O 1
ATOM 3093 N N . THR A 1 394 ? -0.279 0.940 15.069 1.00 81.94 394 THR A N 1
ATOM 3094 C CA . THR A 1 394 ? -0.464 2.209 15.800 1.00 81.94 394 THR A CA 1
ATOM 3095 C C . THR A 1 394 ? -1.935 2.491 16.136 1.00 81.94 394 THR A C 1
ATOM 3097 O O . THR A 1 394 ? -2.232 3.179 17.111 1.00 81.94 394 THR A O 1
ATOM 3100 N N . MET A 1 395 ? -2.877 1.958 15.346 1.00 83.75 395 MET A N 1
ATOM 3101 C CA . MET A 1 395 ? -4.315 2.273 15.429 1.00 83.75 395 MET A CA 1
ATOM 3102 C C . MET A 1 395 ? -5.210 1.042 15.652 1.00 83.75 395 MET A C 1
ATOM 3104 O O . MET A 1 395 ? -6.287 0.932 15.059 1.00 83.75 395 MET A O 1
ATOM 3108 N N . ARG A 1 396 ? -4.781 0.096 16.498 1.00 86.12 396 ARG A N 1
ATOM 3109 C CA . ARG A 1 396 ? -5.519 -1.160 16.751 1.00 86.12 396 ARG A CA 1
ATOM 3110 C C . ARG A 1 396 ? -6.922 -0.938 17.344 1.00 86.12 396 ARG A C 1
ATOM 3112 O O . ARG A 1 396 ? -7.858 -1.651 16.986 1.00 86.12 396 ARG A O 1
ATOM 3119 N N . ASP A 1 397 ? -7.091 0.073 18.194 1.00 84.94 397 ASP A N 1
ATOM 3120 C CA . ASP A 1 397 ? -8.382 0.452 18.788 1.00 84.94 397 ASP A CA 1
ATOM 3121 C C . ASP A 1 397 ? -9.389 0.927 17.725 1.00 84.94 397 ASP A C 1
ATOM 3123 O O . ASP A 1 397 ? -10.542 0.491 17.701 1.00 84.94 397 ASP A O 1
ATOM 3127 N N . LEU A 1 398 ? -8.944 1.790 16.807 1.00 89.56 398 LEU A N 1
ATOM 3128 C CA . LEU A 1 398 ? -9.765 2.294 15.705 1.00 89.56 398 LEU A CA 1
ATOM 3129 C C . LEU A 1 398 ? -10.056 1.207 14.674 1.00 89.56 398 LEU A C 1
ATOM 3131 O O . LEU A 1 398 ? -11.136 1.202 14.086 1.00 89.56 398 LEU A O 1
ATOM 3135 N N . GLN A 1 399 ? -9.117 0.282 14.465 1.00 91.31 399 GLN A N 1
ATOM 3136 C CA . GLN A 1 399 ? -9.315 -0.875 13.601 1.00 91.31 399 GLN A CA 1
ATOM 3137 C C . GLN A 1 399 ? -10.512 -1.699 14.084 1.00 91.31 399 GLN A C 1
ATOM 3139 O O . GLN A 1 399 ? -11.479 -1.851 13.338 1.00 91.31 399 GLN A O 1
ATOM 3144 N N . GLY A 1 400 ? -10.508 -2.143 15.345 1.00 90.44 400 GLY A N 1
ATOM 3145 C CA . GLY A 1 400 ? -11.621 -2.912 15.910 1.00 90.44 400 GLY A CA 1
ATOM 3146 C C . GLY A 1 400 ? -12.957 -2.164 15.828 1.00 90.44 400 GLY A C 1
ATOM 3147 O O . GLY A 1 400 ? -13.963 -2.731 15.403 1.00 90.44 400 GLY A O 1
ATOM 3148 N N . GLN A 1 401 ? -12.960 -0.865 16.140 1.00 90.38 401 GLN A N 1
ATOM 3149 C CA . GLN A 1 401 ? -14.160 -0.023 16.039 1.00 90.38 401 GLN A CA 1
ATOM 3150 C C . GLN A 1 401 ? -14.682 0.100 14.598 1.00 90.38 401 GLN A C 1
ATOM 3152 O O . GLN A 1 401 ? -15.894 0.080 14.386 1.00 90.38 401 GLN A O 1
ATOM 3157 N N . ALA A 1 402 ? -13.799 0.187 13.599 1.00 92.50 402 ALA A N 1
ATOM 3158 C CA . ALA A 1 402 ? -14.185 0.256 12.191 1.00 92.50 402 ALA A CA 1
ATOM 3159 C C . ALA A 1 402 ? -14.808 -1.060 11.696 1.00 92.50 402 ALA A C 1
ATOM 3161 O O . ALA A 1 402 ? -15.849 -1.028 11.037 1.00 92.50 402 ALA A O 1
ATOM 3162 N N . TYR A 1 403 ? -14.218 -2.209 12.050 1.00 93.00 403 TYR A N 1
ATOM 3163 C CA . TYR A 1 403 ? -14.789 -3.526 11.735 1.00 93.00 403 TYR A CA 1
ATOM 3164 C C . TYR A 1 403 ? -16.151 -3.719 12.406 1.00 93.00 403 TYR A C 1
ATOM 3166 O O . TYR A 1 403 ? -17.099 -4.146 11.749 1.00 93.00 403 TYR A O 1
ATOM 3174 N N . HIS A 1 404 ? -16.280 -3.331 13.675 1.00 92.38 404 HIS A N 1
ATOM 3175 C CA . HIS A 1 404 ? -17.550 -3.368 14.395 1.00 92.38 404 HIS A CA 1
ATOM 3176 C C . HIS A 1 404 ? -18.614 -2.474 13.738 1.00 92.38 404 HIS A C 1
ATOM 3178 O O . HIS A 1 404 ? -19.722 -2.929 13.456 1.00 92.38 404 HIS A O 1
ATOM 3184 N N . ALA A 1 405 ? -18.272 -1.228 13.398 1.00 91.25 405 ALA A N 1
ATOM 3185 C CA . ALA A 1 405 ? -19.192 -0.314 12.724 1.00 91.25 405 ALA A CA 1
ATOM 3186 C C . ALA A 1 405 ? -19.637 -0.830 11.345 1.00 91.25 405 ALA A C 1
ATOM 3188 O O . ALA A 1 405 ? -20.808 -0.683 10.990 1.00 91.25 405 ALA A O 1
ATOM 3189 N N . MET A 1 406 ? -18.730 -1.450 10.579 1.00 91.81 406 MET A N 1
ATOM 3190 C CA . MET A 1 406 ? -19.057 -2.078 9.294 1.00 91.81 406 MET A CA 1
ATOM 3191 C C . MET A 1 406 ? -19.952 -3.302 9.501 1.00 91.81 406 MET A C 1
ATOM 3193 O O . MET A 1 406 ? -20.934 -3.481 8.780 1.00 91.81 406 MET A O 1
ATOM 3197 N N . MET A 1 407 ? -19.670 -4.115 10.521 1.00 91.50 407 MET A N 1
ATOM 3198 C CA . MET A 1 407 ? -20.460 -5.298 10.850 1.00 91.50 407 MET A CA 1
ATOM 3199 C C . MET A 1 407 ? -21.921 -4.931 11.161 1.00 91.50 407 MET A C 1
ATOM 3201 O O . MET A 1 407 ? -22.840 -5.518 10.590 1.00 91.50 407 MET A O 1
ATOM 3205 N N . LEU A 1 408 ? -22.150 -3.863 11.929 1.00 89.25 408 LEU A N 1
ATOM 3206 C CA . LEU A 1 408 ? -23.495 -3.356 12.227 1.00 89.25 408 LEU A CA 1
ATOM 3207 C C . LEU A 1 408 ? -24.275 -2.837 11.003 1.00 89.25 408 LEU A C 1
ATOM 3209 O O . LEU A 1 408 ? -25.469 -2.567 11.120 1.00 89.25 408 LEU A O 1
ATOM 3213 N N . GLN A 1 409 ? -23.645 -2.660 9.835 1.00 88.00 409 GLN A N 1
ATOM 3214 C CA . GLN A 1 409 ? -24.366 -2.340 8.596 1.00 88.00 409 GLN A CA 1
ATOM 3215 C C . GLN A 1 409 ? -24.987 -3.574 7.922 1.00 88.00 409 GLN A C 1
ATOM 3217 O O . GLN A 1 409 ? -25.879 -3.424 7.089 1.00 88.00 409 GLN A O 1
ATOM 3222 N N . GLY A 1 410 ? -24.546 -4.779 8.287 1.00 85.69 410 GLY A N 1
ATOM 3223 C CA . GLY A 1 410 ? -25.082 -6.041 7.793 1.00 85.69 410 GLY A CA 1
ATOM 3224 C C . GLY A 1 410 ? -24.540 -6.496 6.433 1.00 85.69 410 GLY A C 1
ATOM 3225 O O . GLY A 1 410 ? -24.032 -5.725 5.616 1.00 85.69 410 GLY A O 1
ATOM 3226 N N . ARG A 1 411 ? -24.705 -7.799 6.175 1.00 86.50 411 ARG A N 1
ATOM 3227 C CA . ARG A 1 411 ? -24.093 -8.521 5.047 1.00 86.50 411 ARG A CA 1
ATOM 3228 C C . ARG A 1 411 ? -24.410 -7.943 3.667 1.00 86.50 411 ARG A C 1
ATOM 3230 O O . ARG A 1 411 ? -23.525 -7.882 2.820 1.00 86.50 411 ARG A O 1
ATOM 3237 N N . HIS A 1 412 ? -25.640 -7.469 3.458 1.00 87.31 412 HIS A N 1
ATOM 3238 C CA . HIS A 1 412 ? -26.064 -6.881 2.182 1.00 87.31 412 HIS A CA 1
ATOM 3239 C C . HIS A 1 412 ? -25.136 -5.740 1.732 1.00 87.31 412 HIS A C 1
ATOM 3241 O O . HIS A 1 412 ? -24.851 -5.598 0.545 1.00 87.31 412 HIS A O 1
ATOM 3247 N N . ARG A 1 413 ? -24.625 -4.948 2.683 1.00 86.81 413 ARG A N 1
ATOM 3248 C CA . ARG A 1 413 ? -23.745 -3.820 2.394 1.00 86.81 413 ARG A CA 1
ATOM 3249 C C . ARG A 1 413 ? -22.293 -4.250 2.212 1.00 86.81 413 ARG A C 1
ATOM 3251 O O . ARG A 1 413 ? -21.609 -3.678 1.373 1.00 86.81 413 ARG A O 1
ATOM 3258 N N . TRP A 1 414 ? -21.842 -5.286 2.922 1.00 87.94 414 TRP A N 1
ATOM 3259 C CA . TRP A 1 414 ? -20.491 -5.843 2.754 1.00 87.94 414 TRP A CA 1
ATOM 3260 C C . TRP A 1 414 ? -20.284 -6.440 1.356 1.00 87.94 414 TRP A C 1
ATOM 3262 O O . TRP A 1 414 ? -19.200 -6.333 0.773 1.00 87.94 414 TRP A O 1
ATOM 3272 N N . ASP A 1 415 ? -21.331 -7.079 0.829 1.00 84.81 415 ASP A N 1
ATOM 3273 C CA . ASP A 1 415 ? -21.326 -7.689 -0.500 1.00 84.81 415 ASP A CA 1
ATOM 3274 C C . ASP A 1 415 ? -21.461 -6.625 -1.605 1.00 84.81 415 ASP A C 1
ATOM 3276 O O . ASP A 1 415 ? -20.829 -6.742 -2.655 1.00 84.81 415 ASP A O 1
ATOM 3280 N N . ALA A 1 416 ? -22.225 -5.554 -1.356 1.00 87.81 416 ALA A N 1
ATOM 3281 C CA . ALA A 1 416 ? -22.387 -4.439 -2.290 1.00 87.81 416 ALA A CA 1
ATOM 3282 C C . ALA A 1 416 ? -21.159 -3.507 -2.364 1.00 87.81 416 ALA A C 1
ATOM 3284 O O . ALA A 1 416 ? -20.881 -2.932 -3.421 1.00 87.81 416 ALA A O 1
ATOM 3285 N N . ASP A 1 417 ? -20.419 -3.340 -1.264 1.00 86.75 417 ASP A N 1
ATOM 3286 C CA . ASP A 1 417 ? -19.267 -2.441 -1.202 1.00 86.75 417 ASP A CA 1
ATOM 3287 C C . ASP A 1 417 ? -18.041 -3.055 -1.900 1.00 86.75 417 ASP A C 1
ATOM 3289 O O . ASP A 1 417 ? -17.401 -3.994 -1.416 1.00 86.75 417 ASP A O 1
ATOM 3293 N N . LYS A 1 418 ? -17.690 -2.496 -3.063 1.00 86.12 418 LYS A N 1
ATOM 3294 C CA . LYS A 1 418 ? -16.525 -2.910 -3.863 1.00 86.12 418 LYS A CA 1
ATOM 3295 C C . LYS A 1 418 ? -15.188 -2.542 -3.213 1.00 86.12 418 LYS A C 1
ATOM 3297 O O . LYS A 1 418 ? -14.166 -3.098 -3.609 1.00 86.12 418 LYS A O 1
ATOM 3302 N N . GLY A 1 419 ? -15.180 -1.624 -2.245 1.00 84.50 419 GLY A N 1
ATOM 3303 C CA . GLY A 1 419 ? -13.984 -1.188 -1.526 1.00 84.50 419 GLY A CA 1
ATOM 3304 C C . GLY A 1 419 ? -13.444 -2.229 -0.545 1.00 84.50 419 GLY A C 1
ATOM 3305 O O . GLY A 1 419 ? -12.263 -2.178 -0.200 1.00 84.50 419 GLY A O 1
ATOM 3306 N N . LEU A 1 420 ? -14.269 -3.197 -0.133 1.00 89.50 420 LEU A N 1
ATOM 3307 C CA . LEU A 1 420 ? -13.862 -4.265 0.777 1.00 89.50 420 LEU A CA 1
ATOM 3308 C C . LEU A 1 420 ? -13.035 -5.341 0.064 1.00 89.50 420 LEU A C 1
ATOM 3310 O O . LEU A 1 420 ? -13.428 -5.907 -0.964 1.00 89.50 420 LEU A O 1
ATOM 3314 N N . SER A 1 421 ? -11.897 -5.689 0.659 1.00 89.62 421 SER A N 1
ATOM 3315 C CA . SER A 1 421 ? -11.090 -6.833 0.230 1.00 89.62 421 SER A CA 1
ATOM 3316 C C . SER A 1 421 ? -11.743 -8.165 0.619 1.00 89.62 421 SER A C 1
ATOM 3318 O O . SER A 1 421 ? -12.572 -8.240 1.527 1.00 89.62 421 SER A O 1
ATOM 3320 N N . ARG A 1 422 ? -11.353 -9.261 -0.049 1.00 89.06 422 ARG A N 1
ATOM 3321 C CA . ARG A 1 422 ? -11.815 -10.615 0.314 1.00 89.06 422 ARG A CA 1
ATOM 3322 C C . ARG A 1 422 ? -11.485 -10.953 1.771 1.00 89.06 422 ARG A C 1
ATOM 3324 O O . ARG A 1 422 ? -12.331 -11.489 2.472 1.00 89.06 422 ARG A O 1
ATOM 3331 N N . HIS A 1 423 ? -10.281 -10.606 2.214 1.00 88.94 423 HIS A N 1
ATOM 3332 C CA . HIS A 1 423 ? -9.816 -10.852 3.576 1.00 88.94 423 HIS A CA 1
ATOM 3333 C C . HIS A 1 423 ? -10.644 -10.085 4.621 1.00 88.94 423 HIS A C 1
ATOM 3335 O O . HIS A 1 423 ? -11.089 -10.674 5.599 1.00 88.94 423 HIS A O 1
ATOM 3341 N N . GLN A 1 424 ? -10.959 -8.810 4.368 1.00 91.44 424 GLN A N 1
ATOM 3342 C CA . GLN A 1 424 ? -11.841 -8.027 5.244 1.00 91.44 424 GLN A CA 1
ATOM 3343 C C . GLN A 1 424 ? -13.245 -8.638 5.356 1.00 91.44 424 GLN A C 1
ATOM 3345 O O . GLN A 1 424 ? -13.799 -8.687 6.450 1.00 91.44 424 GLN A O 1
ATOM 3350 N N . ARG A 1 425 ? -13.809 -9.157 4.254 1.00 91.19 425 ARG A N 1
ATOM 3351 C CA . ARG A 1 425 ? -15.114 -9.843 4.287 1.00 91.19 425 ARG A CA 1
ATOM 3352 C C . ARG A 1 425 ? -15.086 -11.117 5.133 1.00 91.19 425 ARG A C 1
ATOM 3354 O O . ARG A 1 425 ? -16.036 -11.365 5.865 1.00 91.19 425 ARG A O 1
ATOM 3361 N N . VAL A 1 426 ? -14.010 -11.902 5.053 1.00 89.94 426 VAL A N 1
ATOM 3362 C CA . VAL A 1 426 ? -13.839 -13.103 5.889 1.00 89.94 426 VAL A CA 1
ATOM 3363 C C . VAL A 1 426 ? -13.782 -12.719 7.366 1.00 89.94 426 VAL A C 1
ATOM 3365 O O . VAL A 1 426 ? -14.554 -13.257 8.152 1.00 89.94 426 VAL A O 1
ATOM 3368 N N . ARG A 1 427 ? -12.979 -11.714 7.729 1.00 91.88 427 ARG A N 1
ATOM 3369 C CA . ARG A 1 427 ? -12.911 -11.214 9.111 1.00 91.88 427 ARG A CA 1
ATOM 3370 C C . ARG A 1 427 ? -14.249 -10.708 9.639 1.00 91.88 427 ARG A C 1
ATOM 3372 O O . ARG A 1 427 ? -14.573 -10.960 10.792 1.00 91.88 427 ARG A O 1
ATOM 3379 N N . LEU A 1 428 ? -15.047 -10.026 8.813 1.00 92.75 428 LEU A N 1
ATOM 3380 C CA . LEU A 1 428 ? -16.396 -9.593 9.201 1.00 92.75 428 LEU A CA 1
ATOM 3381 C C . LEU A 1 428 ? -17.320 -10.782 9.507 1.00 92.75 428 LEU A C 1
ATOM 3383 O O . LEU A 1 428 ? -18.114 -10.699 10.440 1.00 92.75 428 LEU A O 1
ATOM 3387 N N . LEU A 1 429 ? -17.203 -11.889 8.765 1.00 90.81 429 LEU A N 1
ATOM 3388 C CA . LEU A 1 429 ? -17.960 -13.117 9.033 1.00 90.81 429 LEU A CA 1
ATOM 3389 C C . LEU A 1 429 ? -17.498 -13.803 10.325 1.00 90.81 429 LEU A C 1
ATOM 3391 O O . LEU A 1 429 ? -18.343 -14.180 11.135 1.00 90.81 429 LEU A O 1
ATOM 3395 N N . SER A 1 430 ? -16.184 -13.915 10.543 1.00 91.19 430 SER A N 1
ATOM 3396 C CA . SER A 1 430 ? -15.615 -14.435 11.796 1.00 91.19 430 SER A CA 1
ATOM 3397 C C . SER A 1 430 ? -16.068 -13.594 12.992 1.00 91.19 430 SER A C 1
ATOM 3399 O O . SER A 1 430 ? -16.594 -14.123 13.967 1.00 91.19 430 SER A O 1
ATOM 3401 N N . GLY A 1 431 ? -15.976 -12.267 12.871 1.00 91.31 431 GLY A N 1
ATOM 3402 C CA . GLY A 1 431 ? -16.432 -11.327 13.890 1.00 91.31 431 GLY A CA 1
ATOM 3403 C C . GLY A 1 431 ? -17.923 -11.406 14.173 1.00 91.31 431 GLY A C 1
ATOM 3404 O O . GLY A 1 431 ? -18.320 -11.364 15.332 1.00 91.31 431 GLY A O 1
ATOM 3405 N N . TYR A 1 432 ? -18.752 -11.586 13.142 1.00 90.81 432 TYR A N 1
ATOM 3406 C CA . TYR A 1 432 ? -20.183 -11.816 13.322 1.00 90.81 432 TYR A CA 1
ATOM 3407 C C . TYR A 1 432 ? -20.445 -13.073 14.162 1.00 90.81 432 TYR A C 1
ATOM 3409 O O . TYR A 1 432 ? -21.240 -13.028 15.098 1.00 90.81 432 TYR A O 1
ATOM 3417 N N . HIS A 1 433 ? -19.759 -14.180 13.865 1.00 90.56 433 HIS A N 1
ATOM 3418 C CA . HIS A 1 433 ? -19.903 -15.425 14.618 1.00 90.56 433 HIS A CA 1
ATOM 3419 C C . HIS A 1 433 ? -19.459 -15.271 16.079 1.00 90.56 433 HIS A C 1
ATOM 3421 O O . HIS A 1 433 ? -20.231 -15.573 16.988 1.00 90.56 433 HIS A O 1
ATOM 3427 N N . ASN A 1 434 ? -18.258 -14.732 16.301 1.00 91.38 434 ASN A N 1
ATOM 3428 C CA . ASN A 1 434 ? -17.673 -14.576 17.632 1.00 91.38 434 ASN A CA 1
ATOM 3429 C C . ASN A 1 434 ? -18.483 -13.608 18.507 1.00 91.38 434 ASN A C 1
ATOM 3431 O O . ASN A 1 434 ? -18.788 -13.918 19.656 1.00 91.38 434 ASN A O 1
ATOM 3435 N N . LEU A 1 435 ? -18.887 -12.452 17.966 1.00 90.62 435 LEU A N 1
ATOM 3436 C CA . LEU A 1 435 ? -19.696 -11.488 18.717 1.00 90.62 435 LEU A CA 1
ATOM 3437 C C . LEU A 1 435 ? -21.101 -12.011 19.007 1.00 90.62 435 LEU A C 1
ATOM 3439 O O . LEU A 1 435 ? -21.643 -11.681 20.053 1.00 90.62 435 LEU A O 1
ATOM 3443 N N . THR A 1 436 ? -21.675 -12.848 18.137 1.00 89.38 436 THR A N 1
ATOM 3444 C CA . THR A 1 436 ? -22.958 -13.505 18.433 1.00 89.38 436 THR A CA 1
ATOM 3445 C C . THR A 1 436 ? -22.825 -14.394 19.669 1.00 89.38 436 THR A C 1
ATOM 3447 O O . THR A 1 436 ? -23.574 -14.207 20.621 1.00 89.38 436 THR A O 1
ATOM 3450 N N . GLN A 1 437 ? -21.809 -15.264 19.719 1.00 89.75 437 GLN A N 1
ATOM 3451 C CA . GLN A 1 437 ? -21.570 -16.134 20.879 1.00 89.75 437 GLN A CA 1
ATOM 3452 C C . GLN A 1 437 ? -21.368 -15.345 22.179 1.00 89.75 437 GLN A C 1
ATOM 3454 O O . GLN A 1 437 ? -21.934 -15.691 23.213 1.00 89.75 437 GLN A O 1
ATOM 3459 N N . VAL A 1 438 ? -20.579 -14.268 22.130 1.00 89.75 438 VAL A N 1
ATOM 3460 C CA . VAL A 1 438 ? -20.305 -13.427 23.305 1.00 89.75 438 VAL A CA 1
ATOM 3461 C C . VAL A 1 438 ? -21.561 -12.679 23.755 1.00 89.75 438 VAL A C 1
ATOM 3463 O O . VAL A 1 438 ? -21.835 -12.610 24.949 1.00 89.75 438 VAL A O 1
ATOM 3466 N N . CYS A 1 439 ? -22.346 -12.140 22.820 1.00 86.62 439 CYS A N 1
ATOM 3467 C CA . CYS A 1 439 ? -23.599 -11.451 23.129 1.00 86.62 439 CYS A CA 1
ATOM 3468 C C . CYS A 1 439 ? -24.665 -12.379 23.721 1.00 86.62 439 CYS A C 1
ATOM 3470 O O . CYS A 1 439 ? -25.426 -11.914 24.575 1.00 86.62 439 CYS A O 1
ATOM 3472 N N . ASP A 1 440 ? -24.709 -13.638 23.277 1.00 86.44 440 ASP A N 1
ATOM 3473 C CA . ASP A 1 440 ? -25.622 -14.669 23.780 1.00 86.44 440 ASP A CA 1
ATOM 3474 C C . ASP A 1 440 ? -25.214 -15.139 25.186 1.00 86.44 440 ASP A C 1
ATOM 3476 O O . ASP A 1 440 ? -26.073 -15.352 26.037 1.00 86.44 440 ASP A O 1
ATOM 3480 N N . ALA A 1 441 ? -23.908 -15.247 25.457 1.00 89.00 441 ALA A N 1
ATOM 3481 C CA . ALA A 1 441 ? -23.377 -15.624 26.769 1.00 89.00 441 ALA A CA 1
ATOM 3482 C C . ALA A 1 441 ? -23.406 -14.479 27.799 1.00 89.00 441 ALA A C 1
ATOM 3484 O O . ALA A 1 441 ? -23.411 -14.742 29.002 1.00 89.00 441 ALA A O 1
ATOM 3485 N N . LEU A 1 442 ? -23.445 -13.219 27.342 1.00 87.56 442 LEU A N 1
ATOM 3486 C CA . LEU A 1 442 ? -23.320 -12.024 28.184 1.00 87.56 442 LEU A CA 1
ATOM 3487 C C . LEU A 1 442 ? -24.211 -12.046 29.442 1.00 87.56 442 LEU A C 1
ATOM 3489 O O . LEU A 1 442 ? -23.688 -11.721 30.510 1.00 87.56 442 LEU A O 1
ATOM 3493 N N . PRO A 1 443 ? -25.506 -12.427 29.383 1.00 86.00 443 PRO A N 1
ATOM 3494 C CA . PRO A 1 443 ? -26.369 -12.404 30.563 1.00 86.00 443 PRO A CA 1
ATOM 3495 C C . PRO A 1 443 ? -25.996 -13.396 31.660 1.00 86.00 443 PRO A C 1
ATOM 3497 O O . PRO A 1 443 ? -26.301 -13.155 32.827 1.00 86.00 443 PRO A O 1
ATOM 3500 N N . ASP A 1 444 ? -25.330 -14.490 31.298 1.00 87.12 444 ASP A N 1
ATOM 3501 C CA . ASP A 1 444 ? -24.922 -15.535 32.234 1.00 87.12 444 ASP A CA 1
ATOM 3502 C C . ASP A 1 444 ? -23.457 -15.366 32.690 1.00 87.12 444 ASP A C 1
ATOM 3504 O O . ASP A 1 444 ? -22.993 -16.098 33.565 1.00 87.12 444 ASP A O 1
ATOM 3508 N N . THR A 1 445 ? -22.735 -14.368 32.160 1.00 87.56 445 THR A N 1
ATOM 3509 C CA . THR A 1 445 ? -21.335 -14.058 32.505 1.00 87.56 445 THR A CA 1
ATOM 3510 C C . THR A 1 445 ? -21.173 -12.648 33.104 1.00 87.56 445 THR A C 1
ATOM 3512 O O . THR A 1 445 ? -20.642 -11.752 32.438 1.00 87.56 445 THR A O 1
ATOM 3515 N N . PRO A 1 446 ? -21.627 -12.404 34.346 1.00 87.62 446 PRO A N 1
ATOM 3516 C CA . PRO A 1 446 ? -21.365 -11.143 35.033 1.00 87.62 446 PRO A CA 1
ATOM 3517 C C . PRO A 1 446 ? -19.870 -10.977 35.342 1.00 87.62 446 PRO A C 1
ATOM 3519 O O . PRO A 1 446 ? -19.191 -11.968 35.618 1.00 87.62 446 PRO A O 1
ATOM 3522 N N . PRO A 1 447 ? -19.339 -9.741 35.341 1.00 88.00 447 PRO A N 1
ATOM 3523 C CA . PRO A 1 447 ? -17.977 -9.497 35.788 1.00 88.00 447 PRO A CA 1
ATOM 3524 C C . PRO A 1 447 ? -17.847 -9.801 37.283 1.00 88.00 447 PRO A C 1
ATOM 3526 O O . PRO A 1 447 ? -18.742 -9.485 38.076 1.00 88.00 447 PRO A O 1
ATOM 3529 N N . ASP A 1 448 ? -16.709 -10.383 37.655 1.00 84.94 448 ASP A N 1
ATOM 3530 C CA . ASP A 1 448 ? -16.381 -10.670 39.046 1.00 84.94 448 ASP A CA 1
ATOM 3531 C C . ASP A 1 448 ? -16.243 -9.367 39.835 1.00 84.94 448 ASP A C 1
ATOM 3533 O O . ASP A 1 448 ? -15.457 -8.482 39.485 1.00 84.94 448 ASP A O 1
ATOM 3537 N N . ILE A 1 449 ? -17.008 -9.262 40.919 1.00 83.19 449 ILE A N 1
ATOM 3538 C CA . ILE A 1 449 ? -16.951 -8.132 41.843 1.00 83.19 449 ILE A CA 1
ATOM 3539 C C . ILE A 1 449 ? -16.245 -8.551 43.130 1.00 83.19 449 ILE A C 1
ATOM 3541 O O . ILE A 1 449 ? -16.527 -9.602 43.708 1.00 83.19 449 ILE A O 1
ATOM 3545 N N . GLY A 1 450 ? -15.313 -7.712 43.583 1.00 74.12 450 GLY A N 1
ATOM 3546 C CA . GLY A 1 450 ? -14.812 -7.774 44.952 1.00 74.12 450 GLY A CA 1
ATOM 3547 C C . GLY A 1 450 ? -15.860 -7.261 45.943 1.00 74.12 450 GLY A C 1
ATOM 3548 O O . GLY A 1 450 ? -16.878 -6.689 45.556 1.00 74.12 450 GLY A O 1
ATOM 3549 N N . HIS A 1 451 ? -15.593 -7.429 47.235 1.00 73.62 451 HIS A N 1
ATOM 3550 C CA . HIS A 1 451 ? -16.403 -6.825 48.292 1.00 73.62 451 HIS A CA 1
ATOM 3551 C C . HIS A 1 451 ? -15.577 -5.817 49.079 1.00 73.62 451 HIS A C 1
ATOM 3553 O O . HIS A 1 451 ? -14.402 -6.066 49.357 1.00 73.62 451 HIS A O 1
ATOM 3559 N N . ASP A 1 452 ? -16.224 -4.730 49.494 1.00 68.75 452 ASP A N 1
ATOM 3560 C CA . ASP A 1 452 ? -15.661 -3.830 50.494 1.00 68.75 452 ASP A CA 1
ATOM 3561 C C . ASP A 1 452 ? -15.548 -4.538 51.860 1.00 68.75 452 ASP A C 1
ATOM 3563 O O . ASP A 1 452 ? -16.289 -5.485 52.163 1.00 68.75 452 ASP A O 1
ATOM 3567 N N . ALA A 1 453 ? -14.606 -4.095 52.694 1.00 67.69 453 ALA A N 1
ATOM 3568 C CA . ALA A 1 453 ? -14.372 -4.644 54.028 1.00 67.69 453 ALA A CA 1
ATOM 3569 C C . ALA A 1 453 ? -15.589 -4.492 54.963 1.00 67.69 453 ALA A C 1
ATOM 3571 O O . ALA A 1 453 ? -15.742 -5.280 55.898 1.00 67.69 453 ALA A O 1
ATOM 3572 N N . SER A 1 454 ? -16.465 -3.523 54.697 1.00 66.94 454 SER A N 1
ATOM 3573 C CA . SER A 1 454 ? -17.712 -3.256 55.426 1.00 66.94 454 SER A CA 1
ATOM 3574 C C . SER A 1 454 ? -18.853 -4.254 55.136 1.00 66.94 454 SER A C 1
ATOM 3576 O O . SER A 1 454 ? -19.855 -4.282 55.858 1.00 66.94 454 SER A O 1
ATOM 3578 N N . CYS A 1 455 ? -18.734 -5.079 54.086 1.00 71.94 455 CYS A N 1
ATOM 3579 C CA . CYS A 1 455 ? -19.828 -5.913 53.591 1.00 71.94 455 CYS A CA 1
ATOM 3580 C C . CYS A 1 455 ? -20.102 -7.116 54.516 1.00 71.94 455 CYS A C 1
ATOM 3582 O O . CYS A 1 455 ? -19.329 -8.078 54.562 1.00 71.94 455 CYS A O 1
ATOM 3584 N N . ARG A 1 456 ? -21.234 -7.082 55.238 1.00 64.88 456 ARG A N 1
ATOM 3585 C CA . ARG A 1 456 ? -21.646 -8.127 56.201 1.00 64.88 456 ARG A CA 1
ATOM 3586 C C . ARG A 1 456 ? -22.279 -9.381 55.579 1.00 64.88 456 ARG A C 1
ATOM 3588 O O . ARG A 1 456 ? -22.247 -10.425 56.223 1.00 64.88 456 ARG A O 1
ATOM 3595 N N . TYR A 1 457 ? -22.798 -9.311 54.348 1.00 66.88 457 TYR A N 1
ATOM 3596 C CA . TYR A 1 457 ? -23.537 -10.402 53.686 1.00 66.88 457 TYR A CA 1
ATOM 3597 C C . TYR A 1 457 ? -23.014 -10.659 52.263 1.00 66.88 457 TYR A C 1
ATOM 3599 O O . TYR A 1 457 ? -23.639 -10.307 51.266 1.00 66.88 457 TYR A O 1
ATOM 3607 N N . ARG A 1 458 ? -21.822 -11.263 52.162 1.00 63.69 458 ARG A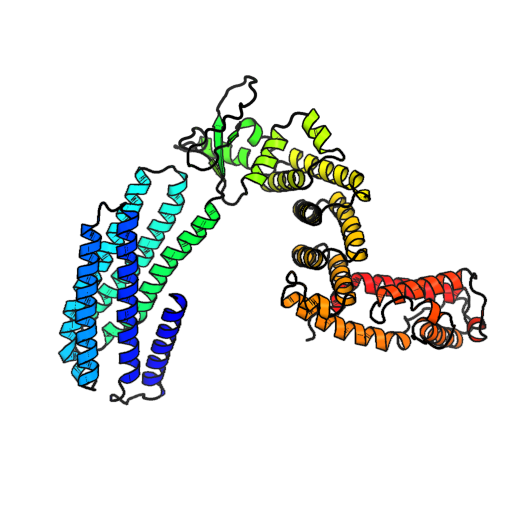 N 1
ATOM 3608 C CA . ARG A 1 458 ? -21.118 -11.467 50.878 1.00 63.69 458 ARG A CA 1
ATOM 3609 C C . ARG A 1 458 ? -21.890 -12.340 49.874 1.00 63.69 458 ARG A C 1
ATOM 3611 O O . ARG A 1 458 ? -21.844 -12.063 48.681 1.00 63.69 458 ARG A O 1
ATOM 3618 N N . GLY A 1 459 ? -22.606 -13.366 50.345 1.00 65.31 459 GLY A N 1
ATOM 3619 C CA . GLY A 1 459 ? -23.375 -14.277 49.482 1.00 65.31 459 GLY A CA 1
ATOM 3620 C C . GLY A 1 459 ? -24.576 -13.604 48.812 1.00 65.31 459 GLY A C 1
ATOM 3621 O O . GLY A 1 459 ? -24.745 -13.712 47.600 1.00 65.31 459 GLY A O 1
ATOM 3622 N N . ASP A 1 460 ? -25.346 -12.835 49.583 1.00 74.44 460 ASP A N 1
ATOM 3623 C CA . ASP A 1 460 ? -26.575 -12.192 49.105 1.00 74.44 460 ASP A CA 1
ATOM 3624 C C . ASP A 1 460 ? -26.279 -11.073 48.096 1.00 74.44 460 ASP A C 1
ATOM 3626 O O . ASP A 1 460 ? -26.985 -10.926 47.101 1.00 74.44 460 ASP A O 1
ATOM 3630 N N . CYS A 1 461 ? -25.180 -10.329 48.282 1.00 77.25 461 CYS A N 1
ATOM 3631 C CA . CYS A 1 461 ? -24.755 -9.304 47.326 1.00 77.25 461 CYS A CA 1
ATOM 3632 C C . CYS A 1 461 ? -24.307 -9.887 45.977 1.00 77.25 461 CYS A C 1
ATOM 3634 O O . CYS A 1 461 ? -24.528 -9.259 44.943 1.00 77.25 461 CYS A O 1
ATOM 3636 N N . HIS A 1 462 ? -23.664 -11.058 45.965 1.00 80.88 462 HIS A N 1
ATOM 3637 C CA . HIS A 1 462 ? -23.206 -11.682 44.723 1.00 80.88 462 HIS A CA 1
ATOM 3638 C C . HIS A 1 462 ? -24.378 -12.241 43.903 1.00 80.88 462 HIS A C 1
ATOM 3640 O O . HIS A 1 462 ? -24.420 -12.060 42.687 1.00 80.88 462 HIS A O 1
ATOM 3646 N N . GLU A 1 463 ? -25.366 -12.857 44.556 1.00 82.25 463 GLU A N 1
ATOM 3647 C CA . GLU A 1 463 ? -26.590 -13.308 43.881 1.00 82.25 463 GLU A CA 1
ATOM 3648 C C . GLU A 1 463 ? -27.460 -12.129 43.418 1.00 82.25 463 GLU A C 1
ATOM 3650 O O . GLU A 1 463 ? -27.937 -12.132 42.282 1.00 82.25 463 GLU A O 1
ATOM 3655 N N . ALA A 1 464 ? -27.570 -11.063 44.221 1.00 80.38 464 ALA A N 1
ATOM 3656 C CA . ALA A 1 464 ? -28.218 -9.821 43.796 1.00 80.38 464 ALA A CA 1
ATOM 3657 C C . ALA A 1 464 ? -27.518 -9.197 42.572 1.00 80.38 464 ALA A C 1
ATOM 3659 O O . ALA A 1 464 ? -28.190 -8.765 41.636 1.00 80.38 464 ALA A O 1
ATOM 3660 N N . TRP A 1 465 ? -26.178 -9.215 42.528 1.00 85.12 465 TRP A N 1
ATOM 3661 C CA . TRP A 1 465 ? -25.409 -8.750 41.370 1.00 85.12 465 TRP A CA 1
ATOM 3662 C C . TRP A 1 465 ? -25.704 -9.561 40.107 1.00 85.12 465 TRP A C 1
ATOM 3664 O O . TRP A 1 465 ? -25.969 -8.977 39.058 1.00 85.12 465 TRP A O 1
ATOM 3674 N N . LYS A 1 466 ? -25.712 -10.897 40.197 1.00 85.44 466 LYS A N 1
ATOM 3675 C CA . LYS A 1 466 ? -26.053 -11.770 39.061 1.00 85.44 466 LYS A CA 1
ATOM 3676 C C . LYS A 1 466 ? -27.453 -11.485 38.528 1.00 85.44 466 LYS A C 1
ATOM 3678 O O . LYS A 1 466 ? -27.634 -11.386 37.315 1.00 85.44 466 LYS A O 1
ATOM 3683 N N . MET A 1 467 ? -28.435 -11.341 39.419 1.00 82.25 467 MET A N 1
ATOM 3684 C CA . MET A 1 467 ? -29.813 -11.034 39.032 1.00 82.25 467 MET A CA 1
ATOM 3685 C C . MET A 1 467 ? -29.920 -9.664 38.357 1.00 82.25 467 MET A C 1
ATOM 3687 O O . MET A 1 467 ? -30.513 -9.562 37.282 1.00 82.25 467 MET A O 1
ATOM 3691 N N . LEU A 1 468 ? -29.292 -8.635 38.934 1.00 80.62 468 LEU A N 1
ATOM 3692 C CA . LEU A 1 468 ? -29.276 -7.284 38.374 1.00 80.62 468 LEU A CA 1
ATOM 3693 C C . LEU A 1 468 ? -28.573 -7.245 37.009 1.00 80.62 468 LEU A C 1
ATOM 3695 O O . LEU A 1 468 ? -29.096 -6.672 36.055 1.00 80.62 468 LEU A O 1
ATOM 3699 N N . TRP A 1 469 ? -27.420 -7.906 36.880 1.00 86.00 469 TRP A N 1
ATOM 3700 C CA . TRP A 1 469 ? -26.700 -8.045 35.614 1.00 86.00 469 TRP A CA 1
ATOM 3701 C C . TRP A 1 469 ? -27.573 -8.682 34.536 1.00 86.00 469 TRP A C 1
ATOM 3703 O O . TRP A 1 469 ? -27.681 -8.154 33.428 1.00 86.00 469 TRP A O 1
ATOM 3713 N N . LYS A 1 470 ? -28.253 -9.781 34.873 1.00 84.31 470 LYS A N 1
ATOM 3714 C CA . LYS A 1 470 ? -29.154 -10.493 33.967 1.00 84.31 470 LYS A CA 1
ATOM 3715 C C . LYS A 1 470 ? -30.326 -9.611 33.522 1.00 84.31 470 LYS A C 1
ATOM 3717 O O . LYS A 1 470 ? -30.635 -9.565 32.334 1.00 84.31 470 LYS A O 1
ATOM 3722 N N . GLN A 1 471 ? -30.919 -8.833 34.429 1.00 78.19 471 GLN A N 1
ATOM 3723 C CA . GLN A 1 471 ? -31.970 -7.865 34.086 1.00 78.19 471 GLN A CA 1
ATOM 3724 C C . GLN A 1 471 ? -31.476 -6.734 33.167 1.00 78.19 471 GLN A C 1
ATOM 3726 O O . GLN A 1 471 ? -32.208 -6.301 32.279 1.00 78.19 471 GLN A O 1
ATOM 3731 N N . MET A 1 472 ? -30.238 -6.263 33.346 1.00 77.38 472 MET A N 1
ATOM 3732 C CA . MET A 1 472 ? -29.652 -5.212 32.503 1.00 77.38 472 MET A CA 1
ATOM 3733 C C . MET A 1 472 ? -29.229 -5.712 31.113 1.00 77.38 472 MET A C 1
ATOM 3735 O O . MET A 1 472 ? -29.136 -4.919 30.177 1.00 77.38 472 MET A O 1
ATOM 3739 N N . THR A 1 473 ? -28.940 -7.008 30.969 1.00 76.88 473 THR A N 1
ATOM 3740 C CA . THR A 1 473 ? -28.323 -7.577 29.759 1.00 76.88 473 THR A CA 1
ATOM 3741 C C . THR A 1 473 ? -29.254 -8.445 28.914 1.00 76.88 473 THR A C 1
ATOM 3743 O O . THR A 1 473 ? -28.925 -8.660 27.746 1.00 76.88 473 THR A O 1
ATOM 3746 N N . ILE A 1 474 ? -30.401 -8.916 29.423 1.00 71.81 474 ILE A N 1
ATOM 3747 C CA . ILE A 1 474 ? -31.382 -9.675 28.627 1.00 71.81 474 ILE A CA 1
ATOM 3748 C C . ILE A 1 474 ? -32.278 -8.740 27.800 1.00 71.81 474 ILE A C 1
ATOM 3750 O O . ILE A 1 474 ? -32.929 -7.860 28.365 1.00 71.81 474 ILE A O 1
ATOM 3754 N N . PRO A 1 475 ? -32.415 -8.977 26.482 1.00 56.94 475 PRO A N 1
ATOM 3755 C CA . PRO A 1 475 ? -33.427 -8.325 25.661 1.00 56.94 475 PRO A CA 1
ATOM 3756 C C . PRO A 1 475 ? -34.809 -8.900 25.987 1.00 56.94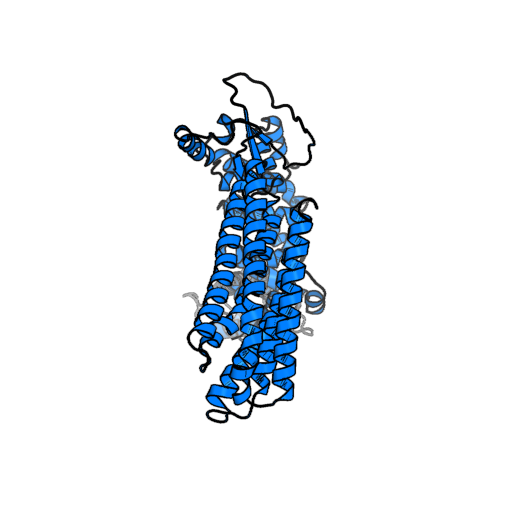 475 PRO A C 1
ATOM 3758 O O . PRO A 1 475 ? -35.177 -9.952 25.468 1.00 56.94 475 PRO A O 1
ATOM 3761 N N . ASN A 1 476 ? -35.592 -8.232 26.837 1.00 54.84 476 ASN A N 1
ATOM 3762 C CA . ASN A 1 476 ? -37.003 -8.578 27.015 1.00 54.84 476 ASN A CA 1
ATOM 3763 C C . ASN A 1 476 ? -37.896 -7.533 26.315 1.00 54.84 476 ASN A C 1
ATOM 3765 O O . ASN A 1 476 ? -38.083 -6.441 26.849 1.00 54.84 476 ASN A O 1
ATOM 3769 N N . PRO A 1 477 ? -38.436 -7.822 25.116 1.00 51.72 477 PRO A N 1
ATOM 3770 C CA . PRO A 1 477 ? -39.276 -6.878 24.374 1.00 51.72 477 PRO A CA 1
ATOM 3771 C C . PRO A 1 477 ? -40.661 -6.654 25.003 1.00 51.72 477 PRO A C 1
ATOM 3773 O O . PRO A 1 477 ? -41.347 -5.710 24.621 1.00 51.72 477 PRO A O 1
ATOM 3776 N N . ASN A 1 478 ? -41.074 -7.500 25.953 1.00 49.25 478 ASN A N 1
ATOM 3777 C CA . ASN A 1 478 ? -42.410 -7.472 26.557 1.00 49.25 478 ASN A CA 1
ATOM 3778 C C . ASN A 1 478 ? -42.430 -6.938 27.994 1.00 49.25 478 ASN A C 1
ATOM 3780 O O . ASN A 1 478 ? -43.496 -6.886 28.603 1.00 49.25 478 ASN A O 1
ATOM 3784 N N . ASP A 1 479 ? -41.276 -6.566 28.540 1.00 50.25 479 ASP A N 1
ATOM 3785 C CA . ASP A 1 479 ? -41.141 -6.207 29.944 1.00 50.25 479 ASP A CA 1
ATOM 3786 C C . ASP A 1 479 ? -40.544 -4.806 30.021 1.00 50.25 479 ASP A C 1
ATOM 3788 O O . ASP A 1 479 ? -39.402 -4.586 29.623 1.00 50.25 479 ASP A O 1
ATOM 3792 N N . GLY A 1 480 ? -41.332 -3.832 30.482 1.00 48.84 480 GLY A N 1
ATOM 3793 C CA . GLY A 1 480 ? -40.959 -2.412 30.558 1.00 48.84 480 GLY A CA 1
ATOM 3794 C C . GLY A 1 480 ? -39.875 -2.099 31.598 1.00 48.84 480 GLY A C 1
ATOM 3795 O O . GLY A 1 480 ? -39.788 -0.969 32.074 1.00 48.84 480 GLY A O 1
ATOM 3796 N N . GLY A 1 481 ? -39.076 -3.096 31.984 1.00 54.12 481 GLY A N 1
ATOM 3797 C CA . GLY A 1 481 ? -38.003 -2.986 32.962 1.00 54.12 481 GLY A CA 1
ATOM 3798 C C . GLY A 1 481 ? -36.807 -2.188 32.448 1.00 54.12 481 GLY A C 1
ATOM 3799 O O . GLY A 1 481 ? -36.730 -1.824 31.274 1.00 54.12 481 GLY A O 1
ATOM 3800 N N . ILE A 1 482 ? -35.833 -1.962 33.333 1.00 53.94 482 ILE A N 1
ATOM 3801 C CA . ILE A 1 482 ? -34.605 -1.181 33.081 1.00 53.94 482 ILE A CA 1
ATOM 3802 C C . ILE A 1 482 ? -33.857 -1.681 31.828 1.00 53.94 482 ILE A C 1
ATOM 3804 O O . ILE A 1 482 ? -33.311 -0.879 31.069 1.00 53.94 482 ILE A O 1
ATOM 3808 N N . GLY A 1 483 ? -33.911 -2.991 31.557 1.00 50.41 483 GLY A N 1
ATOM 3809 C CA . GLY A 1 483 ? -33.385 -3.603 30.337 1.00 50.41 483 GLY A CA 1
ATOM 3810 C C . GLY A 1 483 ? -34.009 -3.043 29.053 1.00 50.41 483 GLY A C 1
ATOM 3811 O O . GLY A 1 483 ? -33.282 -2.675 28.141 1.00 50.41 483 GLY A O 1
ATOM 3812 N N . SER A 1 484 ? -35.333 -2.878 28.971 1.00 50.84 484 SER A N 1
ATOM 3813 C CA . SER A 1 484 ? -36.025 -2.419 27.750 1.00 50.84 484 SER A CA 1
ATOM 3814 C C . SER A 1 484 ? -35.642 -1.003 27.295 1.00 50.84 484 SER A C 1
ATOM 3816 O O . SER A 1 484 ? -35.597 -0.740 26.094 1.00 50.84 484 SER A O 1
ATOM 3818 N N . GLN A 1 485 ? -35.276 -0.111 28.225 1.00 49.75 485 GLN A N 1
ATOM 3819 C CA . GLN A 1 485 ? -34.748 1.223 27.900 1.00 49.75 485 GLN A CA 1
ATOM 3820 C C . GLN A 1 485 ? -33.304 1.161 27.378 1.00 49.75 485 GLN A C 1
ATOM 3822 O O . GLN A 1 485 ? -32.871 2.053 26.649 1.00 49.75 485 GLN A O 1
ATOM 3827 N N . ALA A 1 486 ? -32.571 0.091 27.704 1.00 45.75 486 ALA A N 1
ATOM 3828 C CA . ALA A 1 486 ? -31.210 -0.145 27.243 1.00 45.75 486 ALA A CA 1
ATOM 3829 C C . ALA A 1 486 ? -31.112 -0.689 25.803 1.00 45.75 486 ALA A C 1
ATOM 3831 O O . ALA A 1 486 ? -30.060 -0.578 25.169 1.00 45.75 486 ALA A O 1
ATOM 3832 N N . PHE A 1 487 ? -32.204 -1.224 25.246 1.00 52.66 487 PHE A N 1
ATOM 3833 C CA . PHE A 1 487 ? -32.235 -1.901 23.940 1.00 52.66 487 PHE A CA 1
ATOM 3834 C C . PHE A 1 487 ? -32.637 -1.009 22.750 1.00 52.66 487 PHE A C 1
ATOM 3836 O O . PHE A 1 487 ? -33.273 -1.467 21.804 1.00 52.66 487 PHE A O 1
ATOM 3843 N N . VAL A 1 488 ? -32.193 0.253 22.724 1.00 52.69 488 VAL A N 1
ATOM 3844 C CA . VAL A 1 488 ? -32.172 1.047 21.471 1.00 52.69 488 VAL A CA 1
ATOM 3845 C C . VAL A 1 488 ? -31.085 0.526 20.503 1.00 52.69 488 VAL A C 1
ATOM 3847 O O . VAL A 1 488 ? -31.116 0.794 19.301 1.00 52.69 488 VAL A O 1
ATOM 3850 N N . HIS A 1 489 ? -30.127 -0.254 21.012 1.00 57.75 489 HIS A N 1
ATOM 3851 C CA . HIS A 1 489 ? -28.978 -0.774 20.274 1.00 57.75 489 HIS A CA 1
ATOM 3852 C C . HIS A 1 489 ? -29.245 -2.141 19.615 1.00 57.75 489 HIS A C 1
ATOM 3854 O O . HIS A 1 489 ? -29.968 -2.984 20.144 1.00 57.75 489 HIS A O 1
ATOM 3860 N N . HIS A 1 490 ? -28.628 -2.380 18.451 1.00 68.94 490 HIS A N 1
ATOM 3861 C CA . HIS A 1 490 ? -28.678 -3.666 17.740 1.00 68.94 490 HIS A CA 1
ATOM 3862 C C . HIS A 1 490 ? -28.145 -4.799 18.643 1.00 68.94 490 HIS A C 1
ATOM 3864 O O . HIS A 1 490 ? -27.182 -4.580 19.369 1.00 68.94 490 HIS A O 1
ATOM 3870 N N . HIS A 1 491 ? -28.694 -6.020 18.575 1.00 73.00 491 HIS A N 1
ATOM 3871 C CA . HIS A 1 491 ? -28.293 -7.151 19.445 1.00 73.00 491 HIS A CA 1
ATOM 3872 C C . HIS A 1 491 ? -26.768 -7.397 19.493 1.00 73.00 491 HIS A C 1
ATOM 3874 O O . HIS A 1 491 ? -26.204 -7.751 20.528 1.00 73.00 491 HIS A O 1
ATOM 3880 N N . LEU A 1 492 ? -26.109 -7.166 18.355 1.00 81.38 492 LEU A N 1
ATOM 3881 C CA . LEU A 1 492 ? -24.666 -7.332 18.153 1.00 81.38 492 LEU A CA 1
ATOM 3882 C C . LEU A 1 492 ? -23.819 -6.100 18.528 1.00 81.38 492 LEU A C 1
ATOM 3884 O O . LEU A 1 492 ? -22.600 -6.159 18.410 1.00 81.38 492 LEU A O 1
ATOM 3888 N N . ASP A 1 493 ? -24.430 -4.995 18.964 1.00 84.12 493 ASP A N 1
ATOM 3889 C CA . ASP A 1 493 ? -23.737 -3.792 19.446 1.00 84.12 493 ASP A CA 1
ATOM 3890 C C . ASP A 1 493 ? -23.323 -3.971 20.916 1.00 84.12 493 ASP A C 1
ATOM 3892 O O . ASP A 1 493 ? -23.863 -3.351 21.836 1.00 84.12 493 ASP A O 1
ATOM 3896 N N . LEU A 1 494 ? -22.375 -4.886 21.135 1.00 87.06 494 LEU A N 1
ATOM 3897 C CA . LEU A 1 494 ? -21.850 -5.223 22.459 1.00 87.06 494 LEU A CA 1
ATOM 3898 C C . LEU A 1 494 ? -21.319 -3.987 23.219 1.00 87.06 494 LEU A C 1
ATOM 3900 O O . LEU A 1 494 ? -21.684 -3.823 24.386 1.00 87.06 494 LEU A O 1
ATOM 3904 N N . PRO A 1 495 ? -20.527 -3.077 22.609 1.00 86.56 495 PRO A N 1
ATOM 3905 C CA . PRO A 1 495 ? -20.084 -1.853 23.278 1.00 86.56 495 PRO A CA 1
ATOM 3906 C C . PRO A 1 495 ? -21.236 -0.937 23.681 1.00 86.56 495 PRO A C 1
ATOM 3908 O O . PRO A 1 495 ? -21.195 -0.389 24.779 1.00 86.56 495 PRO A O 1
ATOM 3911 N N . GLY A 1 496 ? -22.252 -0.775 22.825 1.00 84.38 496 GLY A N 1
ATOM 3912 C CA . GLY A 1 496 ? -23.435 0.027 23.140 1.00 84.38 496 GLY A CA 1
ATOM 3913 C C . GLY A 1 496 ? -24.193 -0.529 24.345 1.00 84.38 496 GLY A C 1
ATOM 3914 O O . GLY A 1 496 ? -24.487 0.209 25.286 1.00 84.38 496 GLY A O 1
ATOM 3915 N N . ARG A 1 497 ? -24.414 -1.850 24.375 1.00 84.75 497 ARG A N 1
ATOM 3916 C CA . ARG A 1 497 ? -25.049 -2.544 25.510 1.00 84.75 497 ARG A CA 1
ATOM 3917 C C . ARG A 1 497 ? -24.253 -2.355 26.802 1.00 84.75 497 ARG A C 1
ATOM 3919 O O . ARG A 1 497 ? -24.820 -1.954 27.813 1.00 84.75 497 ARG A O 1
ATOM 3926 N N . LEU A 1 498 ? -22.939 -2.579 26.765 1.00 88.19 498 LEU A N 1
ATOM 3927 C CA . LEU A 1 498 ? -22.073 -2.406 27.934 1.00 88.19 498 LEU A CA 1
ATOM 3928 C C . LEU A 1 498 ? -22.039 -0.950 28.419 1.00 88.19 498 LEU A C 1
ATOM 3930 O O . LEU A 1 498 ? -22.164 -0.713 29.619 1.00 88.19 498 LEU A O 1
ATOM 3934 N N . MET A 1 499 ? -21.940 0.032 27.516 1.00 87.38 499 MET A N 1
ATOM 3935 C CA . MET A 1 499 ? -21.993 1.452 27.884 1.00 87.38 499 MET A CA 1
ATOM 3936 C C . MET A 1 499 ? -23.302 1.790 28.604 1.00 87.38 499 MET A C 1
ATOM 3938 O O . MET A 1 499 ? -23.282 2.486 29.617 1.00 87.38 499 MET A O 1
ATOM 3942 N N . MET A 1 500 ? -24.422 1.244 28.137 1.00 83.06 500 MET A N 1
ATOM 3943 C CA . MET A 1 500 ? -25.714 1.444 28.778 1.00 83.06 500 MET A CA 1
ATOM 3944 C C . MET A 1 500 ? -25.791 0.786 30.161 1.00 83.06 500 MET A C 1
ATOM 3946 O O . MET A 1 500 ? -26.265 1.418 31.101 1.00 83.06 500 MET A O 1
ATOM 3950 N N . THR A 1 501 ? -25.248 -0.427 30.336 1.00 85.50 501 THR A N 1
ATOM 3951 C CA . THR A 1 501 ? -25.153 -1.042 31.676 1.00 85.50 501 THR A CA 1
ATOM 3952 C C . THR A 1 501 ? -24.317 -0.200 32.644 1.00 85.50 501 THR A C 1
ATOM 3954 O O . THR A 1 501 ? -24.696 -0.042 33.801 1.00 85.50 501 THR A O 1
ATOM 3957 N N . VAL A 1 502 ? -23.232 0.426 32.167 1.00 88.94 502 VAL A N 1
ATOM 3958 C CA . VAL A 1 502 ? -22.419 1.361 32.964 1.00 88.94 502 VAL A CA 1
ATOM 3959 C C . VAL A 1 502 ? -23.230 2.603 33.340 1.00 88.94 502 VAL A C 1
ATOM 3961 O O . VAL A 1 502 ? -23.183 3.037 34.489 1.00 88.94 502 VAL A O 1
ATOM 3964 N N . SER A 1 503 ? -24.003 3.169 32.408 1.00 84.50 503 SER A N 1
ATOM 3965 C CA . SER A 1 503 ? -24.885 4.312 32.681 1.00 84.50 503 SER A CA 1
ATOM 3966 C C . SER A 1 503 ? -25.965 3.985 33.715 1.00 84.50 503 SER A C 1
ATOM 3968 O O . SER A 1 503 ? -26.182 4.777 34.631 1.00 84.50 503 SER A O 1
ATOM 3970 N N . VAL A 1 504 ? -26.594 2.811 33.612 1.00 81.50 504 VAL A N 1
ATOM 3971 C CA . VAL A 1 504 ? -27.584 2.323 34.584 1.00 81.50 504 VAL A CA 1
ATOM 3972 C C . VAL A 1 504 ? -26.944 2.127 35.959 1.00 81.50 504 VAL A C 1
ATOM 3974 O O . VAL A 1 504 ? -27.474 2.625 36.950 1.00 81.50 504 VAL A O 1
ATOM 3977 N N . MET A 1 505 ? -25.777 1.478 36.034 1.00 83.50 505 MET A N 1
ATOM 3978 C CA . MET A 1 505 ? -25.074 1.276 37.306 1.00 83.50 505 MET A CA 1
ATOM 3979 C C . MET A 1 505 ? -24.608 2.580 37.942 1.00 83.50 505 MET A C 1
ATOM 3981 O O . MET A 1 505 ? -24.647 2.713 39.163 1.00 83.50 505 MET A O 1
ATOM 3985 N N . LYS A 1 506 ? -24.211 3.565 37.133 1.00 85.81 506 LYS A N 1
ATOM 3986 C CA . LYS A 1 506 ? -23.862 4.896 37.627 1.00 85.81 506 LYS A CA 1
ATOM 3987 C C . LYS A 1 506 ? -25.076 5.583 38.246 1.00 85.81 506 LYS A C 1
ATOM 3989 O O . LYS A 1 506 ? -24.996 6.065 39.370 1.00 85.81 506 LYS A O 1
ATOM 3994 N N . ALA A 1 507 ? -26.206 5.569 37.544 1.00 81.19 507 ALA A N 1
ATOM 3995 C CA . ALA A 1 507 ? -27.451 6.146 38.032 1.00 81.19 507 ALA A CA 1
ATOM 3996 C C . ALA A 1 507 ? -27.951 5.451 39.317 1.00 81.19 507 ALA A C 1
ATOM 3998 O O . ALA A 1 507 ? -28.465 6.117 40.220 1.00 81.19 507 ALA A O 1
ATOM 3999 N N . PHE A 1 508 ? -27.741 4.135 39.429 1.00 77.69 508 PHE A N 1
ATOM 4000 C CA . PHE A 1 508 ? -28.015 3.363 40.639 1.00 77.69 508 PHE A CA 1
ATOM 4001 C C . PHE A 1 508 ? -27.098 3.757 41.809 1.00 77.69 508 PHE A C 1
ATOM 4003 O O . PHE A 1 508 ? -27.594 4.048 42.895 1.00 77.69 508 PHE A O 1
ATOM 4010 N N . ALA A 1 509 ? -25.782 3.838 41.587 1.00 78.31 509 ALA A N 1
ATOM 4011 C CA . ALA A 1 509 ? -24.813 4.228 42.616 1.00 78.31 509 ALA A CA 1
ATOM 4012 C C . ALA A 1 509 ? -25.021 5.672 43.117 1.00 78.31 509 ALA A C 1
ATOM 4014 O O . ALA A 1 509 ? -24.799 5.962 44.290 1.00 78.31 509 ALA A O 1
ATOM 4015 N N . GLU A 1 510 ? -25.488 6.570 42.244 1.00 81.81 510 GLU A N 1
ATOM 4016 C CA . GLU A 1 510 ? -25.834 7.961 42.577 1.00 81.81 510 GLU A CA 1
ATOM 4017 C C . GLU A 1 510 ? -27.225 8.101 43.235 1.00 81.81 510 GLU A C 1
ATOM 4019 O O . GLU A 1 510 ? -27.604 9.199 43.642 1.00 81.81 510 GLU A O 1
ATOM 4024 N N . GLY A 1 511 ? -27.998 7.012 43.356 1.00 71.62 511 GLY A N 1
ATOM 4025 C CA . GLY A 1 511 ? -29.324 7.008 43.989 1.00 71.62 511 GLY A CA 1
ATOM 4026 C C . GLY A 1 511 ? -30.424 7.695 43.171 1.00 71.62 511 GLY A C 1
ATOM 4027 O O . GLY A 1 511 ? -31.454 8.081 43.718 1.00 71.62 511 GLY A O 1
ATOM 4028 N N . THR A 1 512 ? -30.213 7.871 41.864 1.00 67.19 512 THR A N 1
ATOM 4029 C CA . THR A 1 512 ? -31.144 8.584 40.966 1.00 67.19 512 THR A CA 1
ATOM 4030 C C . THR A 1 512 ? -32.264 7.701 40.409 1.00 67.19 512 THR A C 1
ATOM 4032 O O . THR A 1 512 ? -33.281 8.220 39.948 1.00 67.19 512 THR A O 1
ATOM 4035 N N . ILE A 1 513 ? -32.112 6.374 40.475 1.00 65.25 513 ILE A N 1
ATOM 4036 C CA . ILE A 1 513 ? -33.143 5.400 40.094 1.00 65.25 513 ILE A CA 1
ATOM 4037 C C . ILE A 1 513 ? -33.857 4.927 41.373 1.00 65.25 513 ILE A C 1
ATOM 4039 O O . ILE A 1 513 ? -33.178 4.475 42.298 1.00 65.25 513 ILE A O 1
ATOM 4043 N N . PRO A 1 514 ? -35.202 4.994 41.455 1.00 55.81 514 PRO A N 1
ATOM 4044 C CA . PRO A 1 514 ? -35.946 4.394 42.559 1.00 55.81 514 PRO A CA 1
ATOM 4045 C C . PRO A 1 514 ? -35.626 2.899 42.643 1.00 55.81 514 PRO A C 1
ATOM 4047 O O . PRO A 1 514 ? -35.612 2.216 41.620 1.00 55.81 514 PRO A O 1
ATOM 4050 N N . LYS A 1 515 ? -35.380 2.373 43.845 1.00 57.59 515 LYS A N 1
ATOM 4051 C CA . LYS A 1 515 ? -35.277 0.925 44.062 1.00 57.59 515 LYS A CA 1
ATOM 4052 C C . LYS A 1 515 ? -36.635 0.291 43.744 1.00 57.59 515 LYS A C 1
ATOM 4054 O O . LYS A 1 515 ? -37.521 0.278 44.587 1.00 57.59 515 LYS A O 1
ATOM 4059 N N . TYR A 1 516 ? -36.827 -0.130 42.497 1.00 48.78 516 TYR A N 1
ATOM 4060 C CA . TYR A 1 516 ? -38.123 -0.591 41.993 1.00 48.78 516 TYR A CA 1
ATOM 4061 C C . TYR A 1 516 ? -38.473 -2.032 42.414 1.00 48.78 516 TYR A C 1
ATOM 4063 O O . TYR A 1 516 ? -39.628 -2.408 42.267 1.00 48.78 516 TYR A O 1
ATOM 4071 N N . ASP A 1 517 ? -37.527 -2.803 42.968 1.00 52.56 517 ASP A N 1
ATOM 4072 C CA . ASP A 1 517 ? -37.708 -4.217 43.335 1.00 52.56 517 ASP A CA 1
ATOM 4073 C C . ASP A 1 517 ? -37.013 -4.577 44.661 1.00 52.56 517 ASP A C 1
ATOM 4075 O O . ASP A 1 517 ? -35.930 -4.066 44.951 1.00 52.56 517 ASP A O 1
ATOM 4079 N N . GLU A 1 518 ? -37.575 -5.540 45.408 1.00 51.78 518 GLU A N 1
ATOM 4080 C CA . GLU A 1 518 ? -37.014 -6.131 46.648 1.00 51.78 518 GLU A CA 1
ATOM 4081 C C . GLU A 1 518 ? -35.570 -6.661 46.469 1.00 51.78 518 GLU A C 1
ATOM 4083 O O . GLU A 1 518 ? -34.788 -6.730 47.416 1.00 51.78 518 GLU A O 1
ATOM 4088 N N . ILE A 1 519 ? -35.172 -6.973 45.229 1.00 53.12 519 ILE A N 1
ATOM 4089 C CA . ILE A 1 519 ? -33.816 -7.405 44.843 1.00 53.12 519 ILE A CA 1
ATOM 4090 C C . ILE A 1 519 ? -32.773 -6.293 45.104 1.00 53.12 519 ILE A C 1
ATOM 4092 O O . ILE A 1 519 ? -31.617 -6.576 45.421 1.00 53.12 519 ILE A O 1
ATOM 4096 N N . MET A 1 520 ? -33.184 -5.021 45.025 1.00 54.69 520 MET A N 1
ATOM 4097 C CA . MET A 1 520 ? -32.331 -3.832 45.185 1.00 54.69 520 MET A CA 1
ATOM 4098 C C . MET A 1 520 ? -32.076 -3.454 46.657 1.00 54.69 520 MET A C 1
ATOM 4100 O O . MET A 1 520 ? -31.245 -2.583 46.945 1.00 54.69 520 MET A O 1
ATOM 4104 N N . ASP A 1 521 ? -32.774 -4.079 47.608 1.00 57.06 521 ASP A N 1
ATOM 4105 C CA . ASP A 1 521 ? -32.575 -3.822 49.039 1.00 57.06 521 ASP A CA 1
ATOM 4106 C C . ASP A 1 521 ? -31.367 -4.563 49.616 1.00 57.06 521 ASP A C 1
ATOM 4108 O O . ASP A 1 521 ? -30.733 -4.060 50.544 1.00 57.06 521 ASP A O 1
ATOM 4112 N N . ASN A 1 522 ? -30.953 -5.663 48.980 1.00 58.62 522 ASN A N 1
ATOM 4113 C CA . ASN A 1 522 ? -29.798 -6.468 49.391 1.00 58.62 522 ASN A CA 1
ATOM 4114 C C . ASN A 1 522 ? -28.470 -6.044 48.728 1.00 58.62 522 ASN A C 1
ATOM 4116 O O . ASN A 1 522 ? -27.415 -6.615 49.018 1.00 58.62 522 ASN A O 1
ATOM 4120 N N . PHE A 1 523 ? -28.493 -5.046 47.834 1.00 67.62 523 PHE A N 1
ATOM 4121 C CA . PHE A 1 523 ? -27.300 -4.550 47.144 1.00 67.62 523 PHE A CA 1
ATOM 4122 C C . PHE A 1 523 ? -26.801 -3.242 47.780 1.00 67.62 523 PHE A C 1
ATOM 4124 O O . PHE A 1 523 ? -27.347 -2.161 47.561 1.00 67.62 523 PHE A O 1
ATOM 4131 N N . HIS A 1 524 ? -25.772 -3.353 48.627 1.00 71.25 524 HIS A N 1
ATOM 4132 C CA . HIS A 1 524 ? -25.220 -2.236 49.400 1.00 71.25 524 HIS A CA 1
ATOM 4133 C C . HIS A 1 524 ? -24.533 -1.179 48.514 1.00 71.25 524 HIS A C 1
ATOM 4135 O O . HIS A 1 524 ? -23.863 -1.518 47.537 1.00 71.25 524 HIS A O 1
ATOM 4141 N N . GLY A 1 525 ? -24.612 0.097 48.912 1.00 69.00 525 GLY A N 1
ATOM 4142 C CA . GLY A 1 525 ? -24.068 1.232 48.149 1.00 69.00 525 GLY A CA 1
ATOM 4143 C C . GLY A 1 525 ? -22.579 1.106 47.795 1.00 69.00 525 GLY A C 1
ATOM 4144 O O . GLY A 1 525 ? -22.198 1.344 46.653 1.00 69.00 525 GLY A O 1
ATOM 4145 N N . GLU A 1 526 ? -21.737 0.632 48.713 1.00 75.00 526 GLU A N 1
ATOM 4146 C CA . GLU A 1 526 ? -20.295 0.448 48.461 1.00 75.00 526 GLU A CA 1
ATOM 4147 C C . GLU A 1 526 ? -20.012 -0.701 47.475 1.00 75.00 526 GLU A C 1
ATOM 4149 O O . GLU A 1 526 ? -19.165 -0.575 46.593 1.00 75.00 526 GLU A O 1
ATOM 4154 N N . CYS A 1 527 ? -20.784 -1.794 47.535 1.00 79.06 527 CYS A N 1
ATOM 4155 C CA . CYS A 1 527 ? -20.694 -2.883 46.552 1.00 79.06 527 CYS A CA 1
ATOM 4156 C C . CYS A 1 527 ? -21.196 -2.445 45.164 1.00 79.06 527 CYS A C 1
ATOM 4158 O O . CYS A 1 527 ? -20.709 -2.945 44.151 1.00 79.06 527 CYS A O 1
ATOM 4160 N N . SER A 1 528 ? -22.117 -1.479 45.103 1.00 80.56 528 SER A N 1
ATOM 4161 C CA . SER A 1 528 ? -22.594 -0.916 43.836 1.00 80.56 528 SER A CA 1
ATOM 4162 C C . SER A 1 528 ? -21.539 -0.076 43.111 1.00 80.56 528 SER A C 1
ATOM 4164 O O . SER A 1 528 ? -21.456 -0.138 41.885 1.00 80.56 528 SER A O 1
ATOM 4166 N N . LEU A 1 529 ? -20.676 0.628 43.855 1.00 83.75 529 LEU A N 1
ATOM 4167 C CA . LEU A 1 529 ? -19.529 1.352 43.299 1.00 83.75 529 LEU A CA 1
ATOM 4168 C C . LEU A 1 529 ? -18.480 0.385 42.737 1.00 83.75 529 LEU A C 1
ATOM 4170 O O . LEU A 1 529 ? -18.006 0.582 41.622 1.00 83.75 529 LEU A O 1
ATOM 4174 N N . ILE A 1 530 ? -18.187 -0.707 43.450 1.00 86.19 530 ILE A N 1
ATOM 4175 C CA . ILE A 1 530 ? -17.273 -1.755 42.963 1.00 86.19 530 ILE A CA 1
ATOM 4176 C C . ILE A 1 530 ? -17.834 -2.419 41.695 1.00 86.19 530 ILE A C 1
ATOM 4178 O O . ILE A 1 530 ? -17.101 -2.655 40.735 1.00 86.19 530 ILE A O 1
ATOM 4182 N N . ALA A 1 531 ? -19.143 -2.679 41.648 1.00 86.06 531 ALA A N 1
ATOM 4183 C CA . ALA A 1 531 ? -19.797 -3.202 40.452 1.00 86.06 531 ALA A CA 1
ATOM 4184 C C . ALA A 1 531 ? -19.773 -2.201 39.282 1.00 86.06 531 ALA A C 1
ATOM 4186 O O . ALA A 1 531 ? -19.541 -2.594 38.137 1.00 86.06 531 ALA A O 1
ATOM 4187 N N . LEU A 1 532 ? -19.941 -0.901 39.544 1.00 88.81 532 LEU A N 1
ATOM 4188 C CA . LEU A 1 532 ? -19.766 0.148 38.537 1.00 88.81 532 LEU A CA 1
ATOM 4189 C C . LEU A 1 532 ? -18.332 0.165 37.983 1.00 88.81 532 LEU A C 1
ATOM 4191 O O . LEU A 1 532 ? -18.136 0.240 36.771 1.00 88.81 532 LEU A O 1
ATOM 4195 N N . GLU A 1 533 ? -17.319 0.050 38.840 1.00 89.81 533 GLU A N 1
ATOM 4196 C CA . GLU A 1 533 ? -15.923 -0.022 38.402 1.00 89.81 533 GLU A CA 1
ATOM 4197 C C . GLU A 1 533 ? -15.643 -1.282 37.576 1.00 89.81 533 GLU A C 1
ATOM 4199 O O . GLU A 1 533 ? -15.006 -1.195 36.522 1.00 89.81 533 GLU A O 1
ATOM 4204 N N . ALA A 1 534 ? -16.163 -2.438 38.000 1.00 90.06 534 ALA A N 1
ATOM 4205 C CA . ALA A 1 534 ? -16.018 -3.707 37.290 1.00 90.06 534 ALA A CA 1
ATOM 4206 C C . ALA A 1 534 ? -16.698 -3.676 35.910 1.00 90.06 534 ALA A C 1
ATOM 4208 O O . ALA A 1 534 ? -16.106 -4.093 34.911 1.00 90.06 534 ALA A O 1
ATOM 4209 N N . THR A 1 535 ? -17.908 -3.118 35.818 1.00 90.06 535 THR A N 1
ATOM 4210 C CA . THR A 1 535 ? -18.617 -2.942 34.540 1.00 90.06 535 THR A CA 1
ATOM 4211 C C . THR A 1 535 ? -17.926 -1.932 33.627 1.00 90.06 535 THR A C 1
ATOM 4213 O O . THR A 1 535 ? -17.754 -2.199 32.436 1.00 90.06 535 THR A O 1
ATOM 4216 N N . ALA A 1 536 ? -17.435 -0.813 34.165 1.00 91.12 536 ALA A N 1
ATOM 4217 C CA . ALA A 1 536 ? -16.656 0.163 33.404 1.00 91.12 536 ALA A CA 1
ATOM 4218 C C . ALA A 1 536 ? -15.307 -0.409 32.928 1.00 91.12 536 ALA A C 1
ATOM 4220 O O . ALA A 1 536 ? -14.829 -0.069 31.842 1.00 91.12 536 ALA A O 1
ATOM 4221 N N . ALA A 1 537 ? -14.678 -1.286 33.716 1.00 91.62 537 ALA A N 1
ATOM 4222 C CA . ALA A 1 537 ? -13.475 -2.013 33.321 1.00 91.62 537 ALA A CA 1
ATOM 4223 C C . ALA A 1 537 ? -13.764 -3.026 32.202 1.00 91.62 537 ALA A C 1
ATOM 4225 O O . ALA A 1 537 ? -13.009 -3.080 31.230 1.00 91.62 537 ALA A O 1
ATOM 4226 N N . LEU A 1 538 ? -14.873 -3.770 32.291 1.00 91.25 538 LEU A N 1
ATOM 4227 C CA . LEU A 1 538 ? -15.319 -4.688 31.240 1.00 91.25 538 LEU A CA 1
ATOM 4228 C C . LEU A 1 538 ? -15.612 -3.946 29.928 1.00 91.25 538 LEU A C 1
ATOM 4230 O O . LEU A 1 538 ? -15.158 -4.376 28.867 1.00 91.25 538 LEU A O 1
ATOM 4234 N N . PHE A 1 539 ? -16.301 -2.803 29.995 1.00 90.69 539 PHE A N 1
ATOM 4235 C CA . PHE A 1 539 ? -16.554 -1.943 28.838 1.00 90.69 539 PHE A CA 1
ATOM 4236 C C . PHE A 1 539 ? -15.248 -1.472 28.178 1.00 90.69 539 PHE A C 1
ATOM 4238 O O . PHE A 1 539 ? -15.058 -1.688 26.980 1.00 90.69 539 PHE A O 1
ATOM 4245 N N . ARG A 1 540 ? -14.316 -0.897 28.957 1.00 89.25 540 ARG A N 1
ATOM 4246 C CA . ARG A 1 540 ? -13.014 -0.429 28.441 1.00 89.25 540 ARG A CA 1
ATOM 4247 C C . ARG A 1 540 ? -12.214 -1.557 27.795 1.00 89.25 540 ARG A C 1
ATOM 4249 O O . ARG A 1 540 ? -11.784 -1.409 26.654 1.00 89.25 540 ARG A O 1
ATOM 4256 N N . ARG A 1 541 ? -12.102 -2.707 28.470 1.00 89.75 541 ARG A N 1
ATOM 4257 C CA . ARG A 1 541 ? -11.401 -3.890 27.945 1.00 89.75 541 ARG A CA 1
ATOM 4258 C C . ARG A 1 541 ? -12.015 -4.372 26.631 1.00 89.75 541 ARG A C 1
ATOM 4260 O O . ARG A 1 541 ? -11.288 -4.670 25.690 1.00 89.75 541 ARG A O 1
ATOM 4267 N N . THR A 1 542 ? -13.344 -4.413 26.549 1.00 89.56 542 THR A N 1
ATOM 4268 C CA . THR A 1 542 ? -14.059 -4.824 25.330 1.00 89.56 542 THR A CA 1
ATOM 4269 C C . THR A 1 542 ? -13.816 -3.845 24.182 1.00 89.56 542 THR A C 1
ATOM 4271 O O . THR A 1 542 ? -13.626 -4.262 23.042 1.00 89.56 542 THR A O 1
ATOM 4274 N N . GLN A 1 543 ? -13.785 -2.540 24.465 1.00 86.88 543 GLN A N 1
ATOM 4275 C CA . GLN A 1 543 ? -13.530 -1.516 23.454 1.00 86.88 543 GLN A CA 1
ATOM 4276 C C . GLN A 1 543 ? -12.076 -1.535 22.950 1.00 86.88 543 GLN A C 1
ATOM 4278 O O . GLN A 1 543 ? -11.849 -1.382 21.749 1.00 86.88 543 GLN A O 1
ATOM 4283 N N . GLU A 1 544 ? -11.103 -1.732 23.842 1.00 85.75 544 GLU A N 1
ATOM 4284 C CA . GLU A 1 544 ? -9.673 -1.820 23.509 1.00 85.75 544 GLU A CA 1
ATOM 4285 C C . GLU A 1 544 ? -9.348 -3.089 22.709 1.00 85.75 544 GLU A C 1
ATOM 4287 O O . GLU A 1 544 ? -8.646 -3.027 21.698 1.00 85.75 544 GLU A O 1
ATOM 4292 N N . ASN A 1 545 ? -9.934 -4.224 23.100 1.00 87.88 545 ASN A N 1
ATOM 4293 C CA . ASN A 1 545 ? -9.692 -5.527 22.480 1.00 87.88 545 ASN A CA 1
ATOM 4294 C C . ASN A 1 545 ? -10.719 -5.893 21.403 1.00 87.88 545 ASN A C 1
ATOM 4296 O O . ASN A 1 545 ? -10.795 -7.045 20.983 1.00 87.88 545 ASN A O 1
ATOM 4300 N N . MET A 1 546 ? -11.475 -4.918 20.889 1.00 90.00 546 MET A N 1
ATOM 4301 C CA . MET A 1 546 ? -12.528 -5.155 19.894 1.00 90.00 546 MET A CA 1
ATOM 4302 C C . MET A 1 546 ? -12.025 -5.938 18.671 1.00 90.00 546 MET A C 1
ATOM 4304 O O . MET A 1 546 ? -12.742 -6.760 18.111 1.00 90.00 546 MET A O 1
ATOM 4308 N N . MET A 1 547 ? -10.774 -5.711 18.263 1.00 90.31 547 MET A N 1
ATOM 4309 C CA . MET A 1 547 ? -10.180 -6.393 17.113 1.00 90.31 547 MET A CA 1
ATOM 4310 C C . MET A 1 547 ? -9.988 -7.907 17.329 1.00 90.31 547 MET A C 1
ATOM 4312 O O . MET A 1 547 ? -9.930 -8.650 16.354 1.00 90.31 547 MET A O 1
ATOM 4316 N N . GLU A 1 548 ? -9.915 -8.386 18.574 1.00 90.06 548 GLU A N 1
ATOM 4317 C CA . GLU A 1 548 ? -9.738 -9.815 18.885 1.00 90.06 548 GLU A CA 1
ATOM 4318 C C . GLU A 1 548 ? -10.954 -10.643 18.474 1.00 90.06 548 GLU A C 1
ATOM 4320 O O . GLU A 1 548 ? -10.799 -11.757 17.979 1.00 90.06 548 GLU A O 1
ATOM 4325 N N . PHE A 1 549 ? -12.155 -10.065 18.548 1.00 89.31 549 PHE A N 1
ATOM 4326 C CA . PHE A 1 549 ? -13.363 -10.729 18.066 1.00 89.31 549 PHE A CA 1
ATOM 4327 C C . PHE A 1 549 ? -13.354 -10.947 16.548 1.00 89.31 549 PHE A C 1
ATOM 4329 O O . PHE A 1 549 ? -14.023 -11.853 16.066 1.00 89.31 549 PHE A O 1
ATOM 4336 N N . PHE A 1 550 ? -12.580 -10.163 15.792 1.00 89.19 550 PHE A N 1
ATOM 4337 C CA . PHE A 1 550 ? -12.460 -10.256 14.331 1.00 89.19 550 PHE A CA 1
ATOM 4338 C C . PHE A 1 550 ? -11.228 -11.055 13.871 1.00 89.19 550 PHE A C 1
ATOM 4340 O O . PHE A 1 550 ? -10.867 -10.998 12.691 1.00 89.19 550 PHE A O 1
ATOM 4347 N N . ALA A 1 551 ? -10.564 -11.775 14.781 1.00 83.44 551 ALA A N 1
ATOM 4348 C CA . ALA A 1 551 ? -9.533 -12.741 14.420 1.00 83.44 551 ALA A CA 1
ATOM 4349 C C . ALA A 1 551 ? -10.142 -13.936 13.659 1.00 83.44 551 ALA A C 1
ATOM 4351 O O . ALA A 1 551 ? -11.325 -14.251 13.812 1.00 83.44 551 ALA A O 1
ATOM 4352 N N . ASP A 1 552 ? -9.339 -14.583 12.810 1.00 77.25 552 ASP A N 1
ATOM 4353 C CA . ASP A 1 552 ? -9.785 -15.774 12.087 1.00 77.25 552 ASP A CA 1
ATOM 4354 C C . ASP A 1 552 ? -10.093 -16.903 13.077 1.00 77.25 552 ASP A C 1
ATOM 4356 O O . ASP A 1 552 ? -9.335 -17.146 14.017 1.00 77.25 552 ASP A O 1
ATOM 4360 N N . VAL A 1 553 ? -11.222 -17.580 12.860 1.00 60.41 553 VAL A N 1
ATOM 4361 C CA . VAL A 1 553 ? -11.599 -18.771 13.624 1.00 60.41 553 VAL A CA 1
ATOM 4362 C C . VAL A 1 553 ? -10.614 -19.877 13.241 1.00 60.41 553 VAL A C 1
ATOM 4364 O O . VAL A 1 553 ? -10.589 -20.292 12.081 1.00 60.41 553 VAL A O 1
ATOM 4367 N N . THR A 1 554 ? -9.760 -20.277 14.184 1.00 44.12 554 THR A N 1
ATOM 4368 C CA . THR A 1 554 ? -8.799 -21.382 14.024 1.00 44.12 554 THR A CA 1
ATOM 4369 C C . THR A 1 554 ? -9.484 -22.729 13.936 1.00 44.12 554 THR A C 1
ATOM 4371 O O . THR A 1 554 ? -10.411 -22.942 14.753 1.00 44.12 554 THR A O 1
#

InterPro domains:
  IPR045339 Domain of unknown function DUF6534 [PF20152] (112-200)

Secondary structure (DSSP, 8-state):
-HHHHHHHHHHHHHHHHHIIIIITTT-TT--HHHHHHHHHHHHHHHHHHHHHHHHHHHHTTTTTHHHHHHHHHHHHHHHHHHHHHHHHHHHH--GGGHHHHHHHHHHHHHHHHHHHHHHHHHHHHHHHHHHTTS-THHHHHHHHHHHHHHHHHHHHHHHHHHHHHHHHH-TTS-TTHHHHTTHHHHHHHHHHHHHHHHHHHHHGGGPEEEEE----S---PPP------SS--EEEE-HHHHTGGG-HHHHHHHHHTT-SS-TTSSTTS-EEETT--HHHHHHHHHHHH--HHHHHHHTSTT--HHHHHHHHHHHHHTT-HHHHHHHHHHHHHHHHHTTTT---HHHHHHHHHHHHHTT-HHHHHHHHHHHHHHHHTT-SHHHHHHHHHHTTTT-HHHHHHHHHHHHTT-HHHHHH-TTS-HHHHHHHHHHHHHHHHHHHHGGG-PPP----TT-S-HHHHHHHHHHHHHHHHS--TT--SHHHHHTTS-TT-HHHHHHHHHHHHHHHHTT-S---SGGGGSS-HHHHHHHHHHHHHHHHHHHHTGGGGGS---

Organism: NCBI:txid84603